Protein AF-A0AAW0FY07-F1 (afdb_monomer)

Organism: NCBI:txid2478898

Mean predicted aligned error: 18.41 Å

Sequence (602 aa):
MASSEFEPTLETLRNPSCFTMSLRGSYKCKLCPETSWLHLSQAVTHEDVRRHVLRVREQDCVYAPSSEPDYHHTDTPEDNHTEHIRSPLPPSSPTHSVLSDNDMNPFQSFAVHGPALSSDPLGLIYDDWAGNLASEKPPPPSNGLDVVGHHPFEPHIGVNHSESGSDWEPDDSATGSFTEDHNIDLDMSDSDSEDEERAESGTSDCDDLAPDDGIAMNDNEAWWPWHSKQHCLLDILGAFPRAAFSESETQITSWCATKLGAGKLPSMSALKRARQTVVKLAGSRPRLTKSTAGNFYAKTDIGTILAHEVANPKVRPHLAFYPEDSGSHLSEARQGERWLSEVEAQFASVMARAPTSDKQDYFVDEPALANIDSSGTPAPVLPVRFFVRSGEIYALVHRLSITEGGDSFIIEAVQSSDLLELPLRALFMSYPRFQKEHHRYCLPSPDNILGVRSRSPSTDTTIITPTSLALPNPWRTKANGRRVHSLPMWLYCDDTSGNSSKKWNKHNSFLFVLAGLAREQVHLAYNIHFVSTSNIAPPLEMAEGIVDDFKRLQQDGLIAWDCEFKEEVVYIPWGFGWLGDNPMQSELCSHIGLHTGSWPEF

pLDDT: mean 72.57, std 27.23, range [21.66, 98.38]

Solvent-accessible surface area (backbone atoms only — not comparable to full-atom values): 37612 Å² total; per-residue (Å²): 131,86,77,78,77,79,75,79,53,60,81,78,38,97,60,38,87,48,43,47,73,46,101,81,58,34,32,29,47,69,83,41,82,88,52,65,80,24,50,65,74,53,45,54,57,44,58,72,34,67,72,48,46,52,51,54,51,55,58,55,63,74,71,58,83,87,80,82,84,86,87,81,88,84,84,87,83,88,86,88,80,91,78,89,83,80,86,76,81,83,82,84,76,87,75,92,72,89,73,69,95,80,78,73,72,92,73,75,81,72,57,44,58,40,72,44,54,95,85,48,60,95,84,52,67,56,31,78,43,78,61,81,87,77,86,75,81,81,83,79,86,81,90,76,89,84,84,88,84,83,85,80,89,83,88,80,89,82,84,88,86,86,89,85,84,82,89,84,84,87,86,82,88,82,89,82,82,91,77,89,87,83,88,82,84,84,81,86,78,89,78,90,76,92,79,92,81,90,84,85,89,80,89,77,92,80,80,90,90,81,89,90,86,90,75,88,71,57,77,47,67,77,33,58,94,30,81,26,64,62,48,43,55,56,44,48,49,50,59,32,96,77,44,76,43,49,72,68,55,49,49,52,50,51,54,51,41,42,76,74,67,54,73,90,70,69,52,72,71,52,40,53,55,52,48,52,54,46,40,73,75,73,43,50,64,72,39,83,42,70,32,95,91,64,38,53,34,40,34,39,42,62,69,58,48,53,37,48,45,42,42,29,82,88,48,34,86,47,52,50,45,48,16,30,60,60,79,93,64,76,78,39,60,33,43,35,59,60,40,63,66,69,43,58,42,76,60,28,21,35,42,51,70,48,94,53,97,80,56,47,58,41,39,42,66,33,44,29,34,24,48,85,57,93,84,66,56,80,36,49,28,31,32,55,40,45,32,31,44,93,89,41,54,31,30,37,22,31,44,44,44,71,43,98,84,57,60,27,32,33,38,45,48,61,47,84,82,48,52,43,78,40,52,51,83,37,51,79,33,31,38,79,54,35,60,73,44,24,72,83,72,77,46,43,55,69,85,36,53,58,20,40,32,26,54,37,93,88,74,76,42,80,43,72,47,76,51,84,73,64,78,74,35,68,62,59,66,73,37,71,84,38,51,49,38,21,43,40,24,36,36,38,43,50,78,42,64,74,48,101,63,84,87,84,45,57,25,41,34,36,33,36,34,59,37,30,34,44,59,85,49,61,76,37,72,87,49,53,41,81,38,35,41,20,70,73,31,53,69,68,52,56,44,51,60,53,51,53,50,37,53,51,31,56,70,73,42,42,78,28,52,28,59,86,80,70,44,61,31,29,32,34,49,45,80,70,44,82,43,48,57,74,70,50,41,32,59,76,66,52,66,82,69,84,73,87,78,92,74,81,90,128

Radius of gyration: 37.05 Å; Cα contacts (8 Å, |Δi|>4): 804; chains: 1; bounding box: 92×92×98 Å

Nearest PDB structures (foldseek):
  7xpk-assembly2_C  TM=5.750E-01  e=2.020E-03  Oryza sativa Japonica Group
  7e9c-assembly1_K  TM=5.744E-01  e=2.484E-02  Saccharomyces cerevisiae S288C

Structure (mmCIF, N/CA/C/O backbone):
data_AF-A0AAW0FY07-F1
#
_entry.id   AF-A0AAW0FY07-F1
#
loop_
_atom_site.group_PDB
_atom_site.id
_atom_site.type_symbol
_atom_site.label_atom_id
_atom_site.label_alt_id
_atom_site.label_comp_id
_atom_site.label_asym_id
_atom_site.label_entity_id
_atom_site.label_seq_id
_atom_site.pdbx_PDB_ins_code
_atom_site.Cartn_x
_atom_site.Cartn_y
_atom_site.Cartn_z
_atom_site.occupancy
_atom_site.B_iso_or_equiv
_atom_site.auth_seq_id
_atom_site.auth_comp_id
_atom_site.auth_asym_id
_atom_site.auth_atom_id
_atom_site.pdbx_PDB_model_num
ATOM 1 N N . MET A 1 1 ? -43.487 -6.865 63.292 1.00 35.44 1 MET A N 1
ATOM 2 C CA . MET A 1 1 ? -44.552 -5.854 63.106 1.00 35.44 1 MET A CA 1
ATOM 3 C C . MET A 1 1 ? -45.021 -5.968 61.668 1.00 35.44 1 MET A C 1
ATOM 5 O O . MET A 1 1 ? -44.179 -6.190 60.812 1.00 35.44 1 MET A O 1
ATOM 9 N N . ALA A 1 2 ? -46.339 -5.985 61.471 1.00 34.22 2 ALA A N 1
ATOM 10 C CA . ALA A 1 2 ? -47.055 -6.548 60.326 1.00 34.22 2 ALA A CA 1
ATOM 11 C C . ALA A 1 2 ? -46.468 -6.200 58.945 1.00 34.22 2 ALA A C 1
ATOM 13 O O . ALA A 1 2 ? -46.428 -5.036 58.558 1.00 34.22 2 ALA A O 1
ATOM 14 N N . SER A 1 3 ? -46.063 -7.229 58.195 1.00 35.44 3 SER A N 1
ATOM 15 C CA . SER A 1 3 ? -45.988 -7.166 56.737 1.00 35.44 3 SER A CA 1
ATOM 16 C C . SER A 1 3 ? -47.406 -6.938 56.227 1.00 35.44 3 SER A C 1
ATOM 18 O O . SER A 1 3 ? -48.269 -7.780 56.475 1.00 35.44 3 SER A O 1
ATOM 20 N N . SER A 1 4 ? -47.672 -5.810 55.566 1.00 39.97 4 SER A N 1
ATOM 21 C CA . SER A 1 4 ? -48.907 -5.667 54.800 1.00 39.97 4 SER A CA 1
ATOM 22 C C . SER A 1 4 ? -48.908 -6.778 53.754 1.00 39.97 4 SER A C 1
ATOM 24 O O . SER A 1 4 ? -48.080 -6.762 52.840 1.00 39.97 4 SER A O 1
ATOM 26 N N . GLU A 1 5 ? -49.759 -7.785 53.931 1.00 45.62 5 GLU A N 1
ATOM 27 C CA . GLU A 1 5 ? -50.010 -8.773 52.891 1.00 45.62 5 GLU A CA 1
ATOM 28 C C . GLU A 1 5 ? -50.476 -7.996 51.660 1.00 45.62 5 GLU A C 1
ATOM 30 O O . GLU A 1 5 ? -51.470 -7.274 51.704 1.00 45.62 5 GLU A O 1
ATOM 35 N N . PHE A 1 6 ? -49.672 -8.042 50.599 1.00 53.31 6 PHE A N 1
ATOM 36 C CA . PHE A 1 6 ? -49.987 -7.409 49.329 1.00 53.31 6 PHE A CA 1
ATOM 37 C C . PHE A 1 6 ? -51.207 -8.150 48.774 1.00 53.31 6 PHE A C 1
ATOM 39 O O . PHE A 1 6 ? -51.068 -9.259 48.257 1.00 53.31 6 PHE A O 1
ATOM 46 N N . GLU A 1 7 ? -52.409 -7.608 48.982 1.00 60.38 7 GLU A N 1
ATOM 47 C CA . GLU A 1 7 ? -53.628 -8.238 48.486 1.00 60.38 7 GLU A CA 1
ATOM 48 C C . GLU A 1 7 ? -53.606 -8.186 46.951 1.00 60.38 7 GLU A C 1
ATOM 50 O O . GLU A 1 7 ? -53.536 -7.099 46.376 1.00 60.38 7 GLU A O 1
ATOM 55 N N . PRO A 1 8 ? -53.616 -9.340 46.261 1.00 60.50 8 PRO A N 1
ATOM 56 C CA . PRO A 1 8 ? -53.578 -9.372 44.808 1.00 60.50 8 PRO A CA 1
ATOM 57 C C . PRO A 1 8 ? -54.859 -8.734 44.257 1.00 60.50 8 PRO A C 1
ATOM 59 O O . PRO A 1 8 ? -55.958 -9.251 44.460 1.00 60.50 8 PRO A O 1
ATOM 62 N N . THR A 1 9 ? -54.721 -7.600 43.566 1.00 73.62 9 THR A N 1
ATOM 63 C CA . THR A 1 9 ? -55.827 -6.895 42.903 1.00 73.62 9 THR A CA 1
ATOM 64 C C . THR A 1 9 ? -55.744 -7.068 41.387 1.00 73.62 9 THR A C 1
ATOM 66 O O . THR A 1 9 ? -54.725 -7.491 40.835 1.00 73.62 9 THR A O 1
ATOM 69 N N . LEU A 1 10 ? -56.829 -6.754 40.672 1.00 71.88 10 LEU A N 1
ATOM 70 C CA . LEU A 1 10 ? -56.810 -6.713 39.202 1.00 71.88 10 LEU A CA 1
ATOM 71 C C . LEU A 1 10 ? -55.833 -5.661 38.662 1.00 71.88 10 LEU A C 1
ATOM 73 O O . LEU A 1 10 ? -55.275 -5.861 37.590 1.00 71.88 10 LEU A O 1
ATOM 77 N N . GLU A 1 11 ? -55.587 -4.592 39.420 1.00 73.69 11 GLU A N 1
ATOM 78 C CA . GLU A 1 11 ? -54.676 -3.497 39.060 1.00 73.69 11 GLU A CA 1
ATOM 79 C C . GLU A 1 11 ? -53.201 -3.921 39.031 1.00 73.69 11 GLU A C 1
ATOM 81 O O . GLU A 1 11 ? -52.361 -3.186 38.529 1.00 73.69 11 GLU A O 1
ATOM 86 N N . THR A 1 12 ? -52.874 -5.117 39.534 1.00 75.69 12 THR A N 1
ATOM 87 C CA . THR A 1 12 ? -51.510 -5.665 39.469 1.00 75.69 12 THR A CA 1
ATOM 88 C C . THR A 1 12 ? -51.157 -6.230 38.078 1.00 75.69 12 THR A C 1
ATOM 90 O O . THR A 1 12 ? -50.001 -6.560 37.830 1.00 75.69 12 THR A O 1
ATOM 93 N N . LEU A 1 13 ? -52.133 -6.359 37.168 1.00 79.06 13 LEU A N 1
ATOM 94 C CA . LEU A 1 13 ? -51.941 -6.816 35.783 1.00 79.06 13 LEU A CA 1
ATOM 95 C C . LEU A 1 13 ? -51.828 -5.628 34.816 1.00 79.06 13 LEU A C 1
ATOM 97 O O . LEU A 1 13 ? -52.443 -4.589 35.042 1.00 79.06 13 LEU A O 1
ATOM 101 N N . ARG A 1 14 ? -51.089 -5.786 33.710 1.00 80.06 14 ARG A N 1
ATOM 102 C CA . ARG A 1 14 ? -50.896 -4.741 32.684 1.00 80.06 14 ARG A CA 1
ATOM 103 C C . ARG A 1 14 ? -52.205 -4.391 31.967 1.00 80.06 14 ARG A C 1
ATOM 105 O O . ARG A 1 14 ? -52.433 -3.233 31.637 1.00 80.06 14 ARG A O 1
ATOM 112 N N . ASN A 1 15 ? -53.081 -5.373 31.766 1.00 82.06 15 ASN A N 1
ATOM 113 C CA . ASN A 1 15 ? -54.397 -5.241 31.146 1.00 82.06 15 ASN A CA 1
ATOM 114 C C . ASN A 1 15 ? -55.499 -5.795 32.072 1.00 82.06 15 ASN A C 1
ATOM 116 O O . ASN A 1 15 ? -56.092 -6.843 31.783 1.00 82.06 15 ASN A O 1
ATOM 120 N N . PRO A 1 16 ? -55.848 -5.093 33.169 1.00 83.81 16 PRO A N 1
ATOM 121 C CA . PRO A 1 16 ? -56.826 -5.566 34.158 1.00 83.81 16 PRO A CA 1
ATOM 122 C C . PRO A 1 16 ? -58.193 -5.913 33.551 1.00 83.81 16 PRO A C 1
ATOM 124 O O . PRO A 1 16 ? -58.869 -6.852 33.980 1.00 83.81 16 PRO A O 1
ATOM 127 N N . SER A 1 17 ? -58.599 -5.178 32.511 1.00 83.88 17 SER A N 1
ATOM 128 C CA . SER A 1 17 ? -59.861 -5.362 31.785 1.00 83.88 17 SER A CA 1
ATOM 129 C C . SER A 1 17 ? -59.981 -6.748 31.141 1.00 83.88 17 SER A C 1
ATOM 131 O O . SER A 1 17 ? -61.088 -7.296 31.066 1.00 83.88 17 SER A O 1
ATOM 133 N N . CYS A 1 18 ? -58.853 -7.353 30.759 1.00 86.56 18 CYS A N 1
ATOM 134 C CA . CYS A 1 18 ? -58.772 -8.650 30.094 1.00 86.56 18 CYS A CA 1
ATOM 135 C C . CYS A 1 18 ? -58.934 -9.836 31.053 1.00 86.56 18 CYS A C 1
ATOM 137 O O . CYS A 1 18 ? -59.016 -10.979 30.596 1.00 86.56 18 CYS A O 1
ATOM 139 N N . PHE A 1 19 ? -59.022 -9.596 32.365 1.00 88.00 19 PHE A N 1
ATOM 140 C CA . PHE A 1 19 ? -59.106 -10.642 33.380 1.00 88.00 19 PHE A CA 1
ATOM 141 C C . PHE A 1 19 ? -60.329 -10.476 34.290 1.00 88.00 19 PHE A C 1
ATOM 143 O O . PHE A 1 19 ? -60.869 -9.389 34.496 1.00 88.00 19 PHE A O 1
ATOM 150 N N . THR A 1 20 ? -60.819 -11.596 34.815 1.00 88.38 20 THR A N 1
ATOM 151 C CA . THR A 1 20 ? -61.745 -11.645 35.953 1.00 88.38 20 THR A CA 1
ATOM 152 C C . THR A 1 20 ? -61.026 -12.222 37.155 1.00 88.38 20 THR A C 1
ATOM 154 O O . THR A 1 20 ? -60.369 -13.254 37.024 1.00 88.38 20 THR A O 1
ATOM 157 N N . MET A 1 21 ? -61.207 -11.615 38.322 1.00 87.12 21 MET A N 1
ATOM 158 C CA . MET A 1 21 ? -60.693 -12.140 39.581 1.00 87.12 21 MET A CA 1
ATOM 159 C C . MET A 1 21 ? -61.816 -12.833 40.357 1.00 87.12 21 MET A C 1
ATOM 161 O O . MET A 1 21 ? -62.941 -12.341 40.425 1.00 87.12 21 MET A O 1
ATOM 165 N N . SER A 1 22 ? -61.522 -14.000 40.916 1.00 84.00 22 SER A N 1
ATOM 166 C CA . SER A 1 22 ? -62.422 -14.709 41.825 1.00 84.00 22 SER A CA 1
ATOM 167 C C . SER A 1 22 ? -62.349 -14.119 43.233 1.00 84.00 22 SER A C 1
ATOM 169 O O . SER A 1 22 ? -61.348 -13.519 43.616 1.00 84.00 22 SER A O 1
ATOM 171 N N . LEU A 1 23 ? -63.359 -14.405 44.058 1.00 74.19 23 LEU A N 1
ATOM 172 C CA . LEU A 1 23 ? -63.372 -14.058 45.489 1.00 74.19 23 LEU A CA 1
ATOM 173 C C . LEU A 1 23 ? -62.220 -14.696 46.296 1.00 74.19 23 LEU A C 1
ATOM 175 O O . LEU A 1 23 ? -62.043 -14.372 47.462 1.00 74.19 23 LEU A O 1
ATOM 179 N N . ARG A 1 24 ? -61.460 -15.626 45.696 1.00 74.25 24 ARG A N 1
ATOM 180 C CA . ARG A 1 24 ? -60.294 -16.296 46.295 1.00 74.25 24 ARG A CA 1
ATOM 181 C C . ARG A 1 24 ? -58.952 -15.797 45.731 1.00 74.25 24 ARG A C 1
ATOM 183 O O . ARG A 1 24 ? -57.938 -16.448 45.950 1.00 74.25 24 ARG A O 1
ATOM 190 N N . GLY A 1 25 ? -58.940 -14.699 44.967 1.00 77.56 25 GLY A N 1
ATOM 191 C CA . GLY A 1 25 ? -57.710 -14.091 44.435 1.00 77.56 25 GLY A CA 1
ATOM 192 C C . GLY A 1 25 ? -57.085 -14.813 43.233 1.00 77.56 25 GLY A C 1
ATOM 193 O O . GLY A 1 25 ? -55.942 -14.549 42.876 1.00 77.56 25 GLY A O 1
ATOM 194 N N . SER A 1 26 ? -57.802 -15.746 42.599 1.00 84.31 26 SER A N 1
ATOM 195 C CA . SER A 1 26 ? -57.385 -16.347 41.320 1.00 84.31 26 SER A CA 1
ATOM 196 C C . SER A 1 26 ? -57.911 -15.541 40.134 1.00 84.31 26 SER A C 1
ATOM 198 O O . SER A 1 26 ? -59.022 -15.016 40.201 1.00 84.31 26 SER A O 1
ATOM 200 N N . TYR A 1 27 ? -57.166 -15.515 39.035 1.00 87.56 27 TYR A N 1
ATOM 201 C CA . TYR A 1 27 ? -57.433 -14.733 37.829 1.00 87.56 27 TYR A CA 1
ATOM 202 C C . TYR A 1 27 ? -57.850 -15.639 36.675 1.00 87.56 27 TYR A C 1
ATOM 204 O O . TYR A 1 27 ? -57.350 -16.748 36.537 1.00 87.56 27 TYR A O 1
ATOM 212 N N . LYS A 1 28 ? -58.740 -15.182 35.803 1.00 89.69 28 LYS A N 1
ATOM 213 C CA . LYS A 1 28 ? -59.087 -15.890 34.568 1.00 89.69 28 LYS A CA 1
ATOM 214 C C . LYS A 1 28 ? -59.104 -14.912 33.410 1.00 89.69 28 LYS A C 1
ATOM 216 O O . LYS A 1 28 ? -59.738 -13.864 33.504 1.00 89.69 28 LYS A O 1
ATOM 221 N N . CYS A 1 29 ? -58.406 -15.252 32.332 1.00 90.12 29 CYS A N 1
ATOM 222 C CA . CYS A 1 29 ? -58.394 -14.428 31.133 1.00 90.12 29 CYS A CA 1
ATOM 223 C C . CYS A 1 29 ? -59.747 -14.526 30.414 1.00 90.12 29 CYS A C 1
ATOM 225 O O . CYS A 1 29 ? -60.248 -15.621 30.163 1.00 90.12 29 CYS A O 1
ATOM 227 N N . LYS A 1 30 ? -60.329 -13.380 30.060 1.00 88.88 30 LYS A N 1
ATOM 228 C CA . LYS A 1 30 ? -61.576 -13.278 29.289 1.00 88.88 30 LYS A CA 1
ATOM 229 C C . LYS A 1 30 ? -61.352 -13.524 27.798 1.00 88.88 30 LYS A C 1
ATOM 231 O O . LYS A 1 30 ? -62.246 -14.010 27.118 1.00 88.88 30 LYS A O 1
ATOM 236 N N . LEU A 1 31 ? -60.155 -13.205 27.304 1.00 87.50 31 LEU A N 1
ATOM 237 C CA . LEU A 1 31 ? -59.784 -13.328 25.891 1.00 87.50 31 LEU A CA 1
ATOM 238 C C . LEU A 1 31 ? -59.257 -14.718 25.545 1.00 87.50 31 LEU A C 1
ATOM 240 O O . LEU A 1 31 ? -59.233 -15.110 24.382 1.00 87.50 31 LEU A O 1
ATOM 244 N N . CYS A 1 32 ? -58.847 -15.493 26.545 1.00 87.12 32 CYS A N 1
ATOM 245 C CA . CYS A 1 32 ? -58.331 -16.842 26.384 1.00 87.12 32 CYS A CA 1
ATOM 246 C C . CYS A 1 32 ? -59.277 -17.859 27.036 1.00 87.12 32 CYS A C 1
ATOM 248 O O . CYS A 1 32 ? -59.111 -18.182 28.204 1.00 87.12 32 CYS A O 1
ATOM 250 N N . PRO A 1 33 ? -60.280 -18.385 26.304 1.00 69.81 33 PRO A N 1
ATOM 251 C CA . PRO A 1 33 ? -61.297 -19.254 26.902 1.00 69.81 33 PRO A CA 1
ATOM 252 C C . PRO A 1 33 ? -60.736 -20.593 27.405 1.00 69.81 33 PRO A C 1
ATOM 254 O O . PRO A 1 33 ? -61.291 -21.167 28.338 1.00 69.81 33 PRO A O 1
ATOM 257 N N . GLU A 1 34 ? -59.612 -21.043 26.840 1.00 75.19 34 GLU A N 1
ATOM 258 C CA . GLU A 1 34 ? -58.912 -22.273 27.237 1.00 75.19 34 GLU A CA 1
ATOM 259 C C . GLU A 1 34 ? -58.076 -22.129 28.521 1.00 75.19 34 GLU A C 1
ATOM 261 O O . GLU A 1 34 ? -57.561 -23.125 29.028 1.00 75.19 34 GLU A O 1
ATOM 266 N N . THR A 1 35 ? -57.891 -20.919 29.067 1.00 76.50 35 THR A N 1
ATOM 267 C CA . THR A 1 35 ? -57.103 -20.760 30.296 1.00 76.50 35 THR A CA 1
ATOM 268 C C . THR A 1 35 ? -57.934 -21.107 31.530 1.00 76.50 35 THR A C 1
ATOM 270 O O . THR A 1 35 ? -58.999 -20.535 31.791 1.00 76.50 35 THR A O 1
ATOM 273 N N . SER A 1 36 ? -57.418 -22.043 32.330 1.00 85.69 36 SER A N 1
ATOM 274 C CA . SER A 1 36 ? -57.901 -22.299 33.686 1.00 85.69 36 SER A CA 1
ATOM 275 C C . SER A 1 36 ? -57.671 -21.079 34.583 1.00 85.69 36 SER A C 1
ATOM 277 O O . SER A 1 36 ? -56.987 -20.130 34.206 1.00 85.69 36 SER A O 1
ATOM 279 N N . TRP A 1 37 ? -58.234 -21.100 35.791 1.00 89.94 37 TRP A N 1
ATOM 280 C CA . TRP A 1 37 ? -57.907 -20.094 36.799 1.00 89.94 37 TRP A CA 1
ATOM 281 C C . TRP A 1 37 ? -56.399 -20.108 37.098 1.00 89.94 37 TRP A C 1
ATOM 283 O O . TRP A 1 37 ? -55.808 -21.172 37.271 1.00 89.94 37 TRP A O 1
ATOM 293 N N . LEU A 1 38 ? -55.802 -18.921 37.122 1.00 86.19 38 LEU A N 1
ATOM 294 C CA . LEU A 1 38 ? -54.377 -18.641 37.250 1.00 86.19 38 LEU A CA 1
ATOM 295 C C . LEU A 1 38 ? -54.102 -17.958 38.591 1.00 86.19 38 LEU A C 1
ATOM 297 O O . LEU A 1 38 ? -54.897 -17.142 39.064 1.00 86.19 38 LEU A O 1
ATOM 301 N N . HIS A 1 39 ? -52.950 -18.242 39.189 1.00 87.88 39 HIS A N 1
ATOM 302 C CA . HIS A 1 39 ? -52.387 -17.377 40.227 1.00 87.88 39 HIS A CA 1
ATOM 303 C C . HIS A 1 39 ? -51.844 -16.080 39.611 1.00 87.88 39 HIS A C 1
ATOM 305 O O . HIS A 1 39 ? -51.581 -16.039 38.413 1.00 87.88 39 HIS A O 1
ATOM 311 N N . LEU A 1 40 ? -51.640 -15.031 40.416 1.00 81.81 40 LEU A N 1
ATOM 312 C CA . LEU A 1 40 ? -51.158 -13.730 39.927 1.00 81.81 40 LEU A CA 1
ATOM 313 C C . LEU A 1 40 ? -49.881 -13.850 39.075 1.00 81.81 40 LEU A C 1
ATOM 315 O O . LEU A 1 40 ? -49.832 -13.312 37.977 1.00 81.81 40 LEU A O 1
ATOM 319 N N . SER A 1 41 ? -48.888 -14.630 39.511 1.00 80.62 41 SER A N 1
ATOM 320 C CA . SER A 1 41 ? -47.652 -14.866 38.744 1.00 80.62 41 SER A CA 1
ATOM 321 C C . SER A 1 41 ? -47.903 -15.516 37.376 1.00 80.62 41 SER A C 1
ATOM 323 O O . SER A 1 41 ? -47.255 -15.185 36.384 1.00 80.62 41 SER A O 1
ATOM 325 N N . GLN A 1 42 ? -48.881 -16.418 37.304 1.00 85.81 42 GLN A N 1
ATOM 326 C CA . GLN A 1 42 ? -49.296 -17.070 36.064 1.00 85.81 42 GLN A CA 1
ATOM 327 C C . GLN A 1 42 ? -50.132 -16.134 35.182 1.00 85.81 42 GLN A C 1
ATOM 329 O O . GLN A 1 42 ? -50.078 -16.231 33.964 1.00 85.81 42 GLN A O 1
ATOM 334 N N . ALA A 1 43 ? -50.906 -15.230 35.783 1.00 83.44 43 ALA A N 1
ATOM 335 C CA . ALA A 1 43 ? -51.671 -14.221 35.064 1.00 83.44 43 ALA A CA 1
ATOM 336 C C . ALA A 1 43 ? -50.752 -13.166 34.435 1.00 83.44 43 ALA A C 1
ATOM 338 O O . ALA A 1 43 ? -50.911 -12.901 33.252 1.00 83.44 43 ALA A O 1
ATOM 339 N N . VAL A 1 44 ? -49.746 -12.672 35.167 1.00 84.50 44 VAL A N 1
ATOM 340 C CA . VAL A 1 44 ? -48.716 -11.748 34.651 1.00 84.50 44 VAL A CA 1
ATOM 341 C C . VAL A 1 44 ? -47.972 -12.377 33.473 1.00 84.50 44 VAL A C 1
ATOM 343 O O . VAL A 1 44 ? -47.913 -11.807 32.393 1.00 84.50 44 VAL A O 1
ATOM 346 N N . THR A 1 45 ? -47.482 -13.608 33.635 1.00 82.62 45 THR A N 1
ATOM 347 C CA . THR A 1 45 ? -46.806 -14.329 32.538 1.00 82.62 45 THR A CA 1
ATOM 348 C C . THR A 1 45 ? -47.737 -14.663 31.370 1.00 82.62 45 THR A C 1
ATOM 350 O O . THR A 1 45 ? -47.284 -14.764 30.232 1.00 82.62 45 THR A O 1
ATOM 353 N N . HIS A 1 46 ? -49.042 -14.820 31.615 1.00 84.25 46 HIS A N 1
ATOM 354 C CA . HIS A 1 46 ? -50.031 -15.020 30.558 1.00 84.25 46 HIS A CA 1
ATOM 355 C C . HIS A 1 46 ? -50.217 -13.777 29.674 1.00 84.25 46 HIS A C 1
ATOM 357 O O . HIS A 1 46 ? -50.525 -13.943 28.494 1.00 84.25 46 HIS A O 1
ATOM 363 N N . GLU A 1 47 ? -50.015 -12.562 30.199 1.00 83.62 47 GLU A N 1
ATOM 364 C CA . GLU A 1 47 ? -50.129 -11.317 29.419 1.00 83.62 47 GLU A CA 1
ATOM 365 C C . GLU A 1 47 ? -49.096 -11.241 28.290 1.00 83.62 47 GLU A C 1
ATOM 367 O O . GLU A 1 47 ? -49.405 -10.747 27.206 1.00 83.62 47 GLU A O 1
ATOM 372 N N . ASP A 1 48 ? -47.916 -11.827 28.502 1.00 82.25 48 ASP A N 1
ATOM 373 C CA . ASP A 1 48 ? -46.829 -11.872 27.519 1.00 82.25 48 ASP A CA 1
ATOM 374 C C . ASP A 1 48 ? -46.978 -13.026 26.504 1.00 82.25 48 ASP A C 1
ATOM 376 O O . ASP A 1 48 ? -46.209 -13.147 25.544 1.00 82.25 48 ASP A O 1
ATOM 380 N N . VAL A 1 49 ? -47.986 -13.898 26.657 1.00 83.94 49 VAL A N 1
ATOM 381 C CA . VAL A 1 49 ? -48.223 -15.004 25.718 1.00 83.94 49 VAL A CA 1
ATOM 382 C C . VAL A 1 49 ? -48.709 -14.443 24.384 1.00 83.94 49 VAL A C 1
ATOM 384 O O . VAL A 1 49 ? -49.779 -13.848 24.295 1.00 83.94 49 VAL A O 1
ATOM 387 N N . ARG A 1 50 ? -47.986 -14.736 23.294 1.00 74.06 50 ARG A N 1
ATOM 388 C CA . ARG A 1 50 ? -48.274 -14.245 21.928 1.00 74.06 50 ARG A CA 1
ATOM 389 C C . ARG A 1 50 ? -49.753 -14.316 21.521 1.00 74.06 50 ARG A C 1
ATOM 391 O O . ARG A 1 50 ? -50.267 -13.393 20.900 1.00 74.06 50 ARG A O 1
ATOM 398 N N . ARG A 1 51 ? -50.451 -15.403 21.865 1.00 81.12 51 ARG A N 1
ATOM 399 C CA . ARG A 1 51 ? -51.885 -15.575 21.565 1.00 81.12 51 ARG A CA 1
ATOM 400 C C . ARG A 1 51 ? -52.772 -14.588 22.333 1.00 81.12 51 ARG A C 1
ATOM 402 O O . ARG A 1 51 ? -53.759 -14.126 21.776 1.00 81.12 51 ARG A O 1
ATOM 409 N N . HIS A 1 52 ? -52.435 -14.291 23.586 1.00 83.31 52 HIS A N 1
ATOM 410 C CA . HIS A 1 52 ? -53.121 -13.284 24.392 1.00 83.31 52 HIS A CA 1
ATOM 411 C C . HIS A 1 52 ? -52.901 -11.889 23.792 1.00 83.31 52 HIS A C 1
ATOM 413 O O . HIS A 1 52 ? -53.872 -11.209 23.479 1.00 83.31 52 HIS A O 1
ATOM 419 N N . VAL A 1 53 ? -51.645 -11.526 23.504 1.00 83.06 53 VAL A N 1
ATOM 420 C CA . VAL A 1 53 ? -51.271 -10.234 22.894 1.00 83.06 53 VAL A CA 1
ATOM 421 C C . VAL A 1 53 ? -52.015 -9.973 21.579 1.00 83.06 53 VAL A C 1
ATOM 423 O O . VAL A 1 53 ? -52.501 -8.868 21.352 1.00 83.06 53 VAL A O 1
ATOM 426 N N . LEU A 1 54 ? -52.143 -10.984 20.713 1.00 80.44 54 LEU A N 1
ATOM 427 C CA . LEU A 1 54 ? -52.880 -10.848 19.450 1.00 80.44 54 LEU A CA 1
ATOM 428 C C . LEU A 1 54 ? -54.373 -10.561 19.663 1.00 80.44 54 LEU A C 1
ATOM 430 O O . LEU A 1 54 ? -54.933 -9.735 18.952 1.00 80.44 54 LEU A O 1
ATOM 434 N N . ARG A 1 55 ? -55.003 -11.183 20.664 1.00 82.00 55 ARG A N 1
ATOM 435 C CA . ARG A 1 55 ? -56.430 -10.970 20.958 1.00 82.00 55 ARG A CA 1
ATOM 436 C C . ARG A 1 55 ? -56.715 -9.619 21.597 1.00 82.00 55 ARG A C 1
ATOM 438 O O . ARG A 1 55 ? -57.760 -9.043 21.322 1.00 82.00 55 ARG A O 1
ATOM 445 N N . VAL A 1 56 ? -55.791 -9.112 22.413 1.00 82.06 56 VAL A N 1
ATOM 446 C CA . VAL A 1 56 ? -55.863 -7.736 22.930 1.00 82.06 56 VAL A CA 1
ATOM 447 C C . VAL A 1 56 ? -55.844 -6.750 21.756 1.00 82.06 56 VAL A C 1
ATOM 449 O O . VAL A 1 56 ? -56.741 -5.924 21.638 1.00 82.06 56 VAL A O 1
ATOM 452 N N . ARG A 1 57 ? -54.912 -6.926 20.807 1.00 80.44 57 ARG A N 1
ATOM 453 C CA . ARG A 1 57 ? -54.823 -6.084 19.599 1.00 80.44 57 ARG A CA 1
ATOM 454 C C . ARG A 1 57 ? -56.071 -6.153 18.714 1.00 80.44 57 ARG A C 1
ATOM 456 O O . ARG A 1 57 ? -56.519 -5.123 18.228 1.00 80.44 57 ARG A O 1
ATOM 463 N N . GLU A 1 58 ? -56.646 -7.340 18.509 1.00 78.38 58 GLU A N 1
ATOM 464 C CA . GLU A 1 58 ? -57.909 -7.494 17.767 1.00 78.38 58 GLU A CA 1
ATOM 465 C C . GLU A 1 58 ? -59.062 -6.730 18.433 1.00 78.38 58 GLU A C 1
ATOM 467 O O . GLU A 1 58 ? -59.874 -6.119 17.742 1.00 78.38 58 GLU A O 1
ATOM 472 N N . GLN A 1 59 ? -59.122 -6.727 19.766 1.00 71.44 59 GLN A N 1
ATOM 473 C CA . GLN A 1 59 ? -60.142 -6.002 20.518 1.00 71.44 59 GLN A CA 1
ATOM 474 C C . GLN A 1 59 ? -59.961 -4.478 20.422 1.00 71.44 59 GLN A C 1
ATOM 476 O O . GLN A 1 59 ? -60.953 -3.761 20.287 1.00 71.44 59 GLN A O 1
ATOM 481 N N . ASP A 1 60 ? -58.716 -3.997 20.414 1.00 69.12 60 ASP A N 1
ATOM 482 C CA . ASP A 1 60 ? -58.390 -2.575 20.253 1.00 69.12 60 ASP A CA 1
ATOM 483 C C . ASP A 1 60 ? -58.678 -2.070 18.825 1.00 69.12 60 ASP A C 1
ATOM 485 O O . ASP A 1 60 ? -59.166 -0.953 18.644 1.00 69.12 60 ASP A O 1
ATOM 489 N N . CYS A 1 61 ? -58.470 -2.904 17.796 1.00 58.28 61 CYS A N 1
ATOM 490 C CA . CYS A 1 61 ? -58.778 -2.564 16.401 1.00 58.28 61 CYS A CA 1
ATOM 491 C C . CYS A 1 61 ? -60.283 -2.406 16.114 1.00 58.28 61 CYS A C 1
ATOM 493 O O . CYS A 1 61 ? -60.648 -1.671 15.201 1.00 58.28 61 CYS A O 1
ATOM 495 N N . VAL A 1 62 ? -61.166 -3.055 16.881 1.00 53.69 62 VAL A N 1
ATOM 496 C CA . VAL A 1 62 ? -62.632 -2.948 16.709 1.00 53.69 62 VAL A CA 1
ATOM 497 C C . VAL A 1 62 ? -63.185 -1.606 17.224 1.00 53.69 62 VAL A C 1
ATOM 499 O O . VAL A 1 62 ? -64.291 -1.218 16.852 1.00 53.69 62 VAL A O 1
ATOM 502 N N . TYR A 1 63 ? -62.419 -0.865 18.035 1.00 42.53 63 TYR A N 1
ATOM 503 C CA . TYR A 1 63 ? -62.841 0.402 18.651 1.00 42.53 63 TYR A CA 1
ATOM 504 C C . TYR A 1 63 ? -62.184 1.664 18.060 1.00 42.53 63 TYR A C 1
ATOM 506 O O . TYR A 1 63 ? -62.461 2.767 18.537 1.00 42.53 63 TYR A O 1
ATOM 514 N N . ALA A 1 64 ? -61.372 1.548 17.006 1.00 35.16 64 ALA A N 1
ATOM 515 C CA . ALA A 1 64 ? -60.849 2.711 16.289 1.00 35.16 64 ALA A CA 1
ATOM 516 C C . ALA A 1 64 ? -61.904 3.258 15.296 1.00 35.16 64 ALA A C 1
ATOM 518 O O . ALA A 1 64 ? -62.365 2.504 14.437 1.00 35.16 64 ALA A O 1
ATOM 519 N N . PRO A 1 65 ? -62.317 4.541 15.367 1.00 32.31 65 PRO A N 1
ATOM 520 C CA . PRO A 1 65 ? -63.196 5.121 14.356 1.00 32.31 65 PRO A CA 1
ATOM 521 C C . PRO A 1 65 ? -62.474 5.167 13.003 1.00 32.31 65 PRO A C 1
ATOM 523 O O . PRO A 1 65 ? -61.361 5.678 12.894 1.00 32.31 65 PRO A O 1
ATOM 526 N N . SER A 1 66 ? -63.117 4.617 11.973 1.00 32.12 66 SER A N 1
ATOM 527 C CA . SER A 1 66 ? -62.607 4.565 10.603 1.00 32.12 66 SER A CA 1
ATOM 528 C C . SER A 1 66 ? -62.468 5.969 10.008 1.00 32.12 66 SER A C 1
ATOM 530 O O . SER A 1 66 ? -63.471 6.631 9.739 1.00 32.12 66 SER A O 1
ATOM 532 N N . SER A 1 67 ? -61.237 6.400 9.752 1.00 30.56 67 SER A N 1
ATOM 533 C CA . SER A 1 67 ? -60.928 7.514 8.857 1.00 30.56 67 SER A CA 1
ATOM 534 C C . SER A 1 67 ? -60.148 6.977 7.656 1.00 30.56 67 SER A C 1
ATOM 536 O O . SER A 1 67 ? -58.922 6.887 7.702 1.00 30.56 67 SER A O 1
ATOM 538 N N . GLU A 1 68 ? -60.857 6.591 6.597 1.00 28.62 68 GLU A N 1
ATOM 539 C CA . GLU A 1 68 ? -60.268 6.481 5.257 1.00 28.62 68 GLU A CA 1
ATOM 540 C C . GLU A 1 68 ? -60.315 7.862 4.582 1.00 28.62 68 GLU A C 1
ATOM 542 O O . GLU A 1 68 ? -61.342 8.539 4.686 1.00 28.62 68 GLU A O 1
ATOM 547 N N . PRO A 1 69 ? -59.258 8.302 3.877 1.00 31.75 69 PRO A N 1
ATOM 548 C CA . PRO A 1 69 ? -59.368 9.366 2.892 1.00 31.75 69 PRO A CA 1
ATOM 549 C C . PRO A 1 69 ? -59.523 8.798 1.473 1.00 31.75 69 PRO A C 1
ATOM 551 O O . PRO A 1 69 ? -58.709 7.997 1.009 1.00 31.75 69 PRO A O 1
ATOM 554 N N . ASP A 1 70 ? -60.567 9.281 0.799 1.00 26.09 70 ASP A N 1
ATOM 555 C CA . ASP A 1 70 ? -60.897 9.092 -0.614 1.00 26.09 70 ASP A CA 1
ATOM 556 C C . ASP A 1 70 ? -59.731 9.438 -1.560 1.00 26.09 70 ASP A C 1
ATOM 558 O O . ASP A 1 70 ? -59.188 10.545 -1.534 1.00 26.09 70 ASP A O 1
ATOM 562 N N . TYR A 1 71 ? -59.409 8.520 -2.475 1.00 26.91 71 TYR A N 1
ATOM 563 C CA . TYR A 1 71 ? -58.604 8.803 -3.665 1.00 26.91 71 TYR A CA 1
ATOM 564 C C . TYR A 1 71 ? -59.520 9.244 -4.814 1.00 26.91 71 TYR A C 1
ATOM 566 O O . TYR A 1 71 ? -60.201 8.420 -5.424 1.00 26.91 71 TYR A O 1
ATOM 574 N N . HIS A 1 72 ? -59.481 10.529 -5.169 1.00 27.30 72 HIS A N 1
ATOM 575 C CA . HIS A 1 72 ? -59.997 11.014 -6.449 1.00 27.30 72 HIS A CA 1
ATOM 576 C C . HIS A 1 72 ? -58.842 11.396 -7.384 1.00 27.30 72 HIS A C 1
ATOM 578 O O . HIS A 1 72 ? -58.147 12.386 -7.177 1.00 27.30 72 HIS A O 1
ATOM 584 N N . HIS A 1 73 ? -58.675 10.591 -8.436 1.00 28.69 73 HIS A N 1
ATOM 585 C CA . HIS A 1 73 ? -57.950 10.938 -9.655 1.00 28.69 73 HIS A CA 1
ATOM 586 C C . HIS A 1 73 ? -58.801 11.873 -10.524 1.00 28.69 73 HIS A C 1
ATOM 588 O O . HIS A 1 73 ? -59.958 11.560 -10.808 1.00 28.69 73 HIS A O 1
ATOM 594 N N . THR A 1 74 ? -58.202 12.951 -11.033 1.00 24.64 74 THR A N 1
ATOM 595 C CA . THR A 1 74 ? -58.675 13.643 -12.241 1.00 24.64 74 THR A CA 1
ATOM 596 C C . THR A 1 74 ? -57.492 14.035 -13.118 1.00 24.64 74 THR A C 1
ATOM 598 O O . THR A 1 74 ? -56.561 14.692 -12.658 1.00 24.64 74 THR A O 1
ATOM 601 N N . ASP A 1 75 ? -57.575 13.605 -14.374 1.00 23.42 75 ASP A N 1
ATOM 602 C CA . ASP A 1 75 ? -56.620 13.764 -15.469 1.00 23.42 75 ASP A CA 1
ATOM 603 C C . ASP A 1 75 ? -56.863 15.044 -16.304 1.00 23.42 75 ASP A C 1
ATOM 605 O O . ASP A 1 75 ? -58.011 15.359 -16.621 1.00 23.42 75 ASP A O 1
ATOM 609 N N . THR A 1 76 ? -55.756 15.633 -16.799 1.00 22.69 76 THR A N 1
ATOM 610 C CA . THR A 1 76 ? -55.543 16.392 -18.077 1.00 22.69 76 THR A CA 1
ATOM 611 C C . THR A 1 76 ? -56.112 17.823 -18.269 1.00 22.69 76 THR A C 1
ATOM 613 O O . THR A 1 76 ? -57.070 18.170 -17.582 1.00 22.69 76 THR A O 1
ATOM 616 N N . PRO A 1 77 ? -55.628 18.656 -19.247 1.00 30.11 77 PRO A N 1
ATOM 617 C CA . PRO A 1 77 ? -54.489 18.522 -20.192 1.00 30.11 77 PRO A CA 1
ATOM 618 C C . PRO A 1 77 ? -53.551 19.762 -20.361 1.00 30.11 77 PRO A C 1
ATOM 620 O O . PRO A 1 77 ? -53.818 20.864 -19.897 1.00 30.11 77 PRO A O 1
ATOM 623 N N . GLU A 1 78 ? -52.459 19.486 -21.085 1.00 27.09 78 GLU A N 1
ATOM 624 C CA . GLU A 1 78 ? -51.488 20.291 -21.862 1.00 27.09 78 GLU A CA 1
ATOM 625 C C . GLU A 1 78 ? -51.752 21.782 -22.172 1.00 27.09 78 GLU A C 1
ATOM 627 O O . GLU A 1 78 ? -52.830 22.151 -22.631 1.00 27.09 78 GLU A O 1
ATOM 632 N N . ASP A 1 79 ? -50.675 22.587 -22.136 1.00 24.48 79 ASP A N 1
ATOM 633 C CA . ASP A 1 79 ? -50.431 23.577 -23.195 1.00 24.48 79 ASP A CA 1
ATOM 634 C C . ASP A 1 79 ? -48.929 23.772 -23.489 1.00 24.48 79 ASP A C 1
ATOM 636 O O . ASP A 1 79 ? -48.070 23.714 -22.605 1.00 24.48 79 ASP A O 1
ATOM 640 N N . ASN A 1 80 ? -48.632 23.942 -24.774 1.00 24.66 80 ASN A N 1
ATOM 641 C CA . ASN A 1 80 ? -47.341 23.743 -25.431 1.00 24.66 80 ASN A CA 1
ATOM 642 C C . ASN A 1 80 ? -46.714 25.100 -25.795 1.00 24.66 80 ASN A C 1
ATOM 644 O O . ASN A 1 80 ? -47.279 25.816 -26.615 1.00 24.66 80 ASN A O 1
ATOM 648 N N . HIS A 1 81 ? -45.516 25.424 -25.298 1.00 25.95 81 HIS A N 1
ATOM 649 C CA . HIS A 1 81 ? -44.641 26.412 -25.944 1.00 25.95 81 HIS A CA 1
ATOM 650 C C . HIS A 1 81 ? -43.161 26.047 -25.755 1.00 25.95 81 HIS A C 1
ATOM 652 O O . HIS A 1 81 ? -42.600 26.112 -24.665 1.00 25.95 81 HIS A O 1
ATOM 658 N N . THR A 1 82 ? -42.532 25.661 -26.863 1.00 29.44 82 THR A N 1
ATOM 659 C CA . THR A 1 82 ? -41.084 25.529 -27.061 1.00 29.44 82 THR A CA 1
ATOM 660 C C . THR A 1 82 ? -40.374 26.876 -26.940 1.00 29.44 82 THR A C 1
ATOM 662 O O . THR A 1 82 ? -40.714 27.775 -27.699 1.00 29.44 82 THR A O 1
ATOM 665 N N . GLU A 1 83 ? -39.328 26.964 -26.107 1.00 24.62 83 GLU A N 1
ATOM 666 C CA . GLU A 1 83 ? -38.065 27.655 -26.425 1.00 24.62 83 GLU A CA 1
ATOM 667 C C . GLU A 1 83 ? -36.933 27.294 -25.426 1.00 24.62 83 GLU A C 1
ATOM 669 O O . GLU A 1 83 ? -37.126 27.224 -24.218 1.00 24.62 83 GLU A O 1
ATOM 674 N N . HIS A 1 84 ? -35.756 27.000 -25.990 1.00 31.05 84 HIS A N 1
ATOM 675 C CA . HIS A 1 84 ? -34.408 26.813 -25.423 1.00 31.05 84 HIS A CA 1
ATOM 676 C C . HIS A 1 84 ? -34.178 26.921 -23.893 1.00 31.05 84 HIS A C 1
ATOM 678 O O . HIS A 1 84 ? -34.137 28.015 -23.338 1.00 31.05 84 HIS A O 1
ATOM 684 N N . ILE A 1 85 ? -33.803 25.804 -23.242 1.00 24.11 85 ILE A N 1
ATOM 685 C CA . ILE A 1 85 ? -33.282 25.791 -21.859 1.00 24.11 85 ILE A CA 1
ATOM 686 C C . ILE A 1 85 ? -31.769 25.521 -21.855 1.00 24.11 85 ILE A C 1
ATOM 688 O O . ILE A 1 85 ? -31.308 24.401 -22.072 1.00 24.11 85 ILE A O 1
ATOM 692 N N . ARG A 1 86 ? -30.995 26.575 -21.566 1.00 25.77 86 ARG A N 1
ATOM 693 C CA . ARG A 1 86 ? -29.729 26.477 -20.825 1.00 25.77 86 ARG A CA 1
ATOM 694 C C . ARG A 1 86 ? -30.097 26.295 -19.351 1.00 25.77 86 ARG A C 1
ATOM 696 O O . ARG A 1 86 ? -30.827 27.129 -18.825 1.00 25.77 86 ARG A O 1
ATOM 703 N N . SER A 1 87 ? -29.608 25.245 -18.698 1.00 25.03 87 SER A N 1
ATOM 704 C CA . SER A 1 87 ? -29.858 25.012 -17.270 1.00 25.03 87 SER A CA 1
ATOM 705 C C . SER A 1 87 ? -29.208 26.100 -16.400 1.00 25.03 87 SER A C 1
ATOM 707 O O . SER A 1 87 ? -27.990 26.274 -16.480 1.00 25.03 87 SER A O 1
ATOM 709 N N . PRO A 1 88 ? -29.969 26.807 -15.544 1.00 28.47 88 PRO A N 1
ATOM 710 C CA . PRO A 1 88 ? -29.432 27.557 -14.421 1.00 28.47 88 PRO A CA 1
ATOM 711 C C . PRO A 1 88 ? -29.269 26.637 -13.199 1.00 28.47 88 PRO A C 1
ATOM 713 O O . PRO A 1 88 ? -30.094 25.766 -12.933 1.00 28.47 88 PRO A O 1
ATOM 716 N N . LEU A 1 89 ? -28.175 26.852 -12.473 1.00 28.78 89 LEU A N 1
ATOM 717 C CA . LEU A 1 89 ? -27.838 26.249 -11.181 1.00 28.78 89 LEU A CA 1
ATOM 718 C C . LEU A 1 89 ? -29.004 26.359 -10.171 1.00 28.78 89 LEU A C 1
ATOM 720 O O . LEU A 1 89 ? -29.651 27.409 -10.130 1.00 28.78 89 LEU A O 1
ATOM 724 N N . PRO A 1 90 ? -29.249 25.354 -9.307 1.00 27.27 90 PRO A N 1
ATOM 725 C CA . PRO A 1 90 ? -30.117 25.541 -8.151 1.00 27.27 90 PRO A CA 1
ATOM 726 C C . PRO A 1 90 ? -29.423 26.414 -7.081 1.00 27.27 90 PRO A C 1
ATOM 728 O O . PRO A 1 90 ? -28.207 26.314 -6.896 1.00 27.27 90 PRO A O 1
ATOM 731 N N . PRO A 1 91 ? -30.177 27.283 -6.385 1.00 28.31 91 PRO A N 1
ATOM 732 C CA . PRO A 1 91 ? -29.645 28.241 -5.425 1.00 28.31 91 PRO A CA 1
ATOM 733 C C . PRO A 1 91 ? -29.125 27.575 -4.149 1.00 28.31 91 PRO A C 1
ATOM 735 O O . PRO A 1 91 ? -29.729 26.664 -3.585 1.00 28.31 91 PRO A O 1
ATOM 738 N N . SER A 1 92 ? -27.997 28.105 -3.694 1.00 29.55 92 SER A N 1
ATOM 739 C CA . SER A 1 92 ? -27.358 27.858 -2.411 1.00 29.55 92 SER A CA 1
ATOM 740 C C . SER A 1 92 ? -28.262 28.282 -1.246 1.00 29.55 92 SER A C 1
ATOM 742 O O . SER A 1 92 ? -28.840 29.369 -1.278 1.00 29.55 92 SER A O 1
ATOM 744 N N . SER A 1 93 ? -28.263 27.462 -0.192 1.00 28.73 93 SER A N 1
ATOM 745 C CA . SER A 1 93 ? -28.799 27.729 1.156 1.00 28.73 93 SER A CA 1
ATOM 746 C C . SER A 1 93 ? -30.324 27.604 1.334 1.00 28.73 93 SER A C 1
ATOM 748 O O . SER A 1 93 ? -31.091 28.236 0.610 1.00 28.73 93 SER A O 1
ATOM 750 N N . PRO A 1 94 ? -30.806 26.879 2.367 1.00 26.41 94 PRO A N 1
ATOM 751 C CA . PRO A 1 94 ? -32.170 27.056 2.838 1.00 26.41 94 PRO A CA 1
ATOM 752 C C . PRO A 1 94 ? -32.308 28.455 3.446 1.00 26.41 94 PRO A C 1
ATOM 754 O O . PRO A 1 94 ? -31.560 28.851 4.341 1.00 26.41 94 PRO A O 1
ATOM 757 N N . THR A 1 95 ? -33.285 29.204 2.951 1.00 24.28 95 THR A N 1
ATOM 758 C CA . THR A 1 95 ? -33.791 30.437 3.553 1.00 24.28 95 THR A CA 1
ATOM 759 C C . THR A 1 95 ? -34.218 30.202 5.000 1.00 24.28 95 THR A C 1
ATOM 761 O O . THR A 1 95 ? -34.902 29.223 5.292 1.00 24.28 95 THR A O 1
ATOM 764 N N . HIS A 1 96 ? -33.855 31.133 5.886 1.00 29.09 96 HIS A N 1
ATOM 765 C CA . HIS A 1 96 ? -34.328 31.226 7.266 1.00 29.09 96 HIS A CA 1
ATOM 766 C C . HIS A 1 96 ? -35.854 31.035 7.367 1.00 29.09 96 HIS A C 1
ATOM 768 O O . HIS A 1 96 ? -36.619 31.967 7.124 1.00 29.09 96 HIS A O 1
ATOM 774 N N . SER A 1 97 ? -36.297 29.856 7.801 1.00 23.91 97 SER A N 1
ATOM 775 C CA . SER A 1 97 ? -37.572 29.699 8.494 1.00 23.91 97 SER A CA 1
ATOM 776 C C . SER A 1 97 ? -37.269 29.616 9.984 1.00 23.91 97 SER A C 1
ATOM 778 O O . SER A 1 97 ? -36.646 28.662 10.448 1.00 23.91 97 SER A O 1
ATOM 780 N N . VAL A 1 98 ? -37.679 30.642 10.723 1.00 27.64 98 VAL A N 1
ATOM 781 C CA . VAL A 1 98 ? -37.709 30.635 12.185 1.00 27.64 98 VAL A CA 1
ATOM 782 C C . VAL A 1 98 ? -38.686 29.537 12.610 1.00 27.64 98 VAL A C 1
ATOM 784 O O . VAL A 1 98 ? -39.896 29.746 12.604 1.00 27.64 98 VAL A O 1
ATOM 787 N N . LEU A 1 99 ? -38.169 28.353 12.926 1.00 24.30 99 LEU A N 1
ATOM 788 C CA . LEU A 1 99 ? -38.881 27.393 13.759 1.00 24.30 99 LEU A CA 1
ATOM 789 C C . LEU A 1 99 ? -38.651 27.836 15.203 1.00 24.30 99 LEU A C 1
ATOM 791 O O . LEU A 1 99 ? -37.511 27.995 15.635 1.00 24.30 99 LEU A O 1
ATOM 795 N N . SER A 1 100 ? -39.737 28.117 15.915 1.00 25.12 100 SER A N 1
ATOM 796 C CA . SER A 1 100 ? -39.716 28.426 17.341 1.00 25.12 100 SER A CA 1
ATOM 797 C C . SER A 1 100 ? -39.038 27.307 18.134 1.00 25.12 100 SER A C 1
ATOM 799 O O . SER A 1 100 ? -39.274 26.135 17.845 1.00 25.12 100 SER A O 1
ATOM 801 N N . ASP A 1 101 ? -38.286 27.678 19.172 1.00 30.27 101 ASP A N 1
ATOM 802 C CA . ASP A 1 101 ? -37.517 26.826 20.103 1.00 30.27 101 ASP A CA 1
ATOM 803 C C . ASP A 1 101 ? -38.313 25.734 20.869 1.00 30.27 101 ASP A C 1
ATOM 805 O O . ASP A 1 101 ? -37.809 25.166 21.834 1.00 30.27 101 ASP A O 1
ATOM 809 N N . ASN A 1 102 ? -39.538 25.390 20.459 1.00 29.98 102 ASN A N 1
ATOM 810 C CA . ASN A 1 102 ? -40.395 24.415 21.142 1.00 29.98 102 ASN A CA 1
ATOM 811 C C . ASN A 1 102 ? -40.532 23.042 20.455 1.00 29.98 102 ASN A C 1
ATOM 813 O O . ASN A 1 102 ? -41.153 22.166 21.049 1.00 29.98 102 ASN A O 1
ATOM 817 N N . ASP A 1 103 ? -39.921 22.805 19.287 1.00 29.05 103 ASP A N 1
ATOM 818 C CA . ASP A 1 103 ? -40.009 21.507 18.578 1.00 29.05 103 ASP A CA 1
ATOM 819 C C . ASP A 1 103 ? -38.713 20.671 18.614 1.00 29.05 103 ASP A C 1
ATOM 821 O O . ASP A 1 103 ? -38.500 19.774 17.797 1.00 29.05 103 ASP A O 1
ATOM 825 N N . MET A 1 104 ? -37.830 20.913 19.586 1.00 29.44 104 MET A N 1
ATOM 826 C CA . MET A 1 104 ? -36.712 20.006 19.867 1.00 29.44 104 MET A CA 1
ATOM 827 C C . MET A 1 104 ? -37.163 18.939 20.863 1.00 29.44 104 MET A C 1
ATOM 829 O O . MET A 1 104 ? -37.187 19.169 22.069 1.00 29.44 104 MET A O 1
ATOM 833 N N . ASN A 1 105 ? -37.516 17.754 20.364 1.00 29.41 105 ASN A N 1
ATOM 834 C CA . ASN A 1 105 ? -37.688 16.574 21.206 1.00 29.41 105 ASN A CA 1
ATOM 835 C C . ASN A 1 105 ? -36.295 16.137 21.720 1.00 29.41 105 ASN A C 1
ATOM 837 O O . ASN A 1 105 ? -35.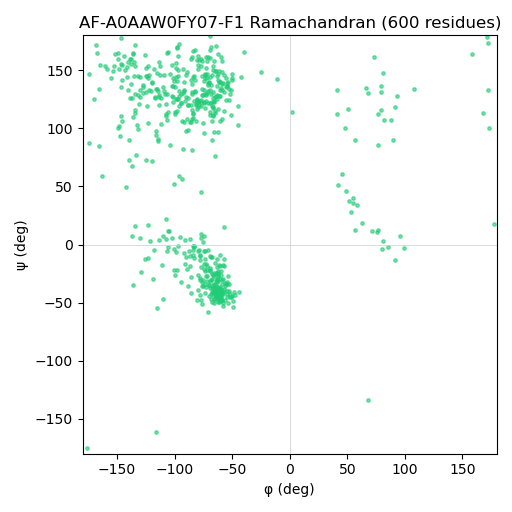471 15.724 20.905 1.00 29.41 105 ASN A O 1
ATOM 841 N N . PRO A 1 106 ? -35.983 16.206 23.031 1.00 32.94 106 PRO A N 1
ATOM 842 C CA . PRO A 1 106 ? -34.634 15.939 23.541 1.00 32.94 106 PRO A CA 1
ATOM 843 C C . PRO A 1 106 ? -34.272 14.444 23.606 1.00 32.94 106 PRO A C 1
ATOM 845 O O . PRO A 1 106 ? -33.233 14.086 24.150 1.00 32.94 106 PRO A O 1
ATOM 848 N N . PHE A 1 107 ? -35.100 13.563 23.044 1.00 32.41 107 PHE A N 1
ATOM 849 C CA . PHE A 1 107 ? -34.869 12.122 23.006 1.00 32.41 107 PHE A CA 1
ATOM 850 C C . PHE A 1 107 ? -34.793 11.639 21.560 1.00 32.41 107 PHE A C 1
ATOM 852 O O . PHE A 1 107 ? -35.699 10.981 21.051 1.00 32.41 107 PHE A O 1
ATOM 859 N N . GLN A 1 108 ? -33.693 11.975 20.889 1.00 33.53 108 GLN A N 1
ATOM 860 C CA . GLN A 1 108 ? -33.243 11.179 19.755 1.00 33.53 108 GLN A CA 1
ATOM 861 C C . GLN A 1 108 ? -32.767 9.845 20.341 1.00 33.53 108 GLN A C 1
ATOM 863 O O . GLN A 1 108 ? -31.816 9.805 21.119 1.00 33.53 108 GLN A O 1
ATOM 868 N N . SER A 1 109 ? -33.504 8.775 20.061 1.00 35.31 109 SER A N 1
ATOM 869 C CA . SER A 1 109 ? -33.203 7.412 20.494 1.00 35.31 109 SER A CA 1
ATOM 870 C C . SER A 1 109 ? -31.758 7.055 20.139 1.00 35.31 109 SER A C 1
ATOM 872 O O . SER A 1 109 ? -31.418 6.944 18.962 1.00 35.31 109 SER A O 1
ATOM 874 N N . PHE A 1 110 ? -30.907 6.905 21.156 1.00 37.06 110 PHE A N 1
ATOM 875 C CA . PHE A 1 110 ? -29.554 6.389 20.987 1.00 37.06 110 PHE A CA 1
ATOM 876 C C . PHE A 1 110 ? -29.664 4.923 20.565 1.00 37.06 110 PHE A C 1
ATOM 878 O O . PHE A 1 110 ? -30.097 4.083 21.352 1.00 37.06 110 PHE A O 1
ATOM 885 N N . ALA A 1 111 ? -29.314 4.619 19.316 1.00 42.88 111 ALA A N 1
ATOM 886 C CA . ALA A 1 111 ? -29.114 3.239 18.903 1.00 42.88 111 ALA A CA 1
ATOM 887 C C . ALA A 1 111 ? -27.888 2.705 19.654 1.00 42.88 111 ALA A C 1
ATOM 889 O O . ALA A 1 111 ? -26.783 3.235 19.522 1.00 42.88 111 ALA A O 1
ATOM 890 N N . VAL A 1 112 ? -28.089 1.688 20.489 1.00 41.34 112 VAL A N 1
ATOM 891 C CA . VAL A 1 112 ? -26.984 0.986 21.140 1.00 41.34 112 VAL A CA 1
ATOM 892 C C . VAL A 1 112 ? -26.505 -0.056 20.145 1.00 41.34 112 VAL A C 1
ATOM 894 O O . VAL A 1 112 ? -27.240 -0.978 19.816 1.00 41.34 112 VAL A O 1
ATOM 897 N N . HIS A 1 113 ? -25.288 0.093 19.633 1.00 50.50 113 HIS A N 1
ATOM 898 C CA . HIS A 1 113 ? -24.745 -0.899 18.712 1.00 50.50 113 HIS A CA 1
ATOM 899 C C . HIS A 1 113 ? -24.272 -2.127 19.498 1.00 50.50 113 HIS A C 1
ATOM 901 O O . HIS A 1 113 ? -23.413 -2.006 20.375 1.00 50.50 113 HIS A O 1
ATOM 907 N N . GLY A 1 114 ? -24.857 -3.289 19.209 1.00 52.09 114 GLY A N 1
ATOM 908 C CA . GLY A 1 114 ? -24.485 -4.582 19.783 1.00 52.09 114 GLY A CA 1
ATOM 909 C C . GLY A 1 114 ? -23.534 -5.358 18.866 1.00 52.09 114 GLY A C 1
ATOM 910 O O . GLY A 1 114 ? -23.285 -4.932 17.742 1.00 52.09 114 GLY A O 1
ATOM 911 N N . PRO A 1 115 ? -22.970 -6.493 19.308 1.00 50.28 115 PRO A N 1
ATOM 912 C CA . PRO A 1 115 ? -22.272 -7.405 18.404 1.00 50.28 115 PRO A CA 1
ATOM 913 C C . PRO A 1 115 ? -23.267 -8.002 17.398 1.00 50.28 115 PRO A C 1
ATOM 915 O O . PRO A 1 115 ? -24.435 -8.188 17.740 1.00 50.28 115 PRO A O 1
ATOM 918 N N . ALA A 1 116 ? -22.807 -8.322 16.188 1.00 55.28 116 ALA A N 1
ATOM 919 C CA . ALA A 1 116 ? -23.658 -8.926 15.167 1.00 55.28 116 ALA A CA 1
ATOM 920 C C . ALA A 1 116 ? -24.335 -10.215 15.652 1.00 55.28 116 ALA A C 1
ATOM 922 O O . ALA A 1 116 ? -23.714 -11.092 16.266 1.00 55.28 116 ALA A O 1
ATOM 923 N N . LEU A 1 117 ? -25.619 -10.327 15.344 1.00 61.38 117 LEU A N 1
ATOM 924 C CA . LEU A 1 117 ? -26.447 -11.492 15.583 1.00 61.38 117 LEU A CA 1
ATOM 925 C C . LEU A 1 117 ? -26.310 -12.489 14.429 1.00 61.38 117 LEU A C 1
ATOM 927 O O . LEU A 1 117 ? -25.945 -12.159 13.305 1.00 61.38 117 LEU A O 1
ATOM 931 N N . SER A 1 118 ? -26.665 -13.746 14.687 1.00 55.19 118 SER A N 1
ATOM 932 C CA . SER A 1 118 ? -26.652 -14.797 13.660 1.00 55.19 118 SER A CA 1
ATOM 933 C C . SER A 1 118 ? -27.659 -14.569 12.524 1.00 55.19 118 SER A C 1
ATOM 935 O O . SER A 1 118 ? -27.560 -15.219 11.486 1.00 55.19 118 SER A O 1
ATOM 937 N N . SER A 1 119 ? -28.633 -13.679 12.727 1.00 61.41 119 SER A N 1
ATOM 938 C CA . SER A 1 119 ? -29.599 -13.234 11.721 1.00 61.41 119 SER A CA 1
ATOM 939 C C . SER A 1 119 ? -29.080 -12.119 10.817 1.00 61.41 119 SER A C 1
ATOM 941 O O . SER A 1 119 ? -29.739 -11.804 9.824 1.00 61.41 119 SER A O 1
ATOM 943 N N . ASP A 1 120 ? -27.946 -11.513 11.159 1.00 63.03 120 ASP A N 1
ATOM 944 C CA . ASP A 1 120 ? -27.450 -10.338 10.461 1.00 63.03 120 ASP A CA 1
ATOM 945 C C . ASP A 1 120 ? -26.746 -10.728 9.157 1.00 63.03 120 ASP A C 1
ATOM 947 O O . ASP A 1 120 ? -26.235 -11.848 9.019 1.00 63.03 120 ASP A O 1
ATOM 951 N N . PRO A 1 121 ? -26.700 -9.820 8.164 1.00 66.19 121 PRO A N 1
ATOM 952 C CA . PRO A 1 121 ? -25.918 -10.046 6.958 1.00 66.19 121 PRO A CA 1
ATOM 953 C C . PRO A 1 121 ? -24.466 -10.393 7.310 1.00 66.19 121 PRO A C 1
ATOM 955 O O . PRO A 1 121 ? -23.870 -9.757 8.171 1.00 66.19 121 PRO A O 1
ATOM 958 N N . LEU A 1 122 ? -23.858 -11.351 6.600 1.00 50.31 122 LEU A N 1
ATOM 959 C CA . LEU A 1 122 ? -22.515 -11.894 6.895 1.00 50.31 122 LEU A CA 1
ATOM 960 C C . LEU A 1 122 ? -21.365 -10.856 6.936 1.00 50.31 122 LEU A C 1
ATOM 962 O O . LEU A 1 122 ? -20.265 -11.190 7.383 1.00 50.31 122 LEU A O 1
ATOM 966 N N . GLY A 1 123 ? -21.604 -9.628 6.462 1.00 49.41 123 GLY A N 1
ATOM 967 C CA . GLY A 1 123 ? -20.673 -8.493 6.510 1.00 49.41 123 GLY A CA 1
ATOM 968 C C . GLY A 1 123 ? -20.947 -7.473 7.624 1.00 49.41 123 GLY A C 1
ATOM 969 O O . GLY A 1 123 ? -20.177 -6.529 7.780 1.00 49.41 123 GLY A O 1
ATOM 970 N N . LEU A 1 124 ? -22.022 -7.637 8.397 1.00 48.31 124 LEU A N 1
ATOM 971 C CA . LEU A 1 124 ? -22.343 -6.782 9.533 1.00 48.31 124 LEU A CA 1
ATOM 972 C C . LEU A 1 124 ? -21.649 -7.353 10.778 1.00 48.31 124 LEU A C 1
ATOM 974 O O . LEU A 1 124 ? -21.861 -8.507 11.132 1.00 48.31 124 LEU A O 1
ATOM 978 N N . ILE A 1 125 ? -20.765 -6.568 11.402 1.00 45.50 125 ILE A N 1
ATOM 979 C CA . ILE A 1 125 ? -20.018 -6.965 12.617 1.00 45.50 125 ILE A CA 1
ATOM 980 C C . ILE A 1 125 ? -20.689 -6.413 13.886 1.00 45.50 125 ILE A C 1
ATOM 982 O O . ILE A 1 125 ? -20.522 -6.975 14.970 1.00 45.50 125 ILE A O 1
ATOM 986 N N . TYR A 1 126 ? -21.496 -5.359 13.742 1.00 50.34 126 TYR A N 1
ATOM 987 C CA . TYR A 1 126 ? -22.253 -4.738 14.824 1.00 50.34 126 TYR A CA 1
ATOM 988 C C . TYR A 1 126 ? -23.707 -4.534 14.398 1.00 50.34 126 TYR A C 1
ATOM 990 O O . TYR A 1 126 ? -23.942 -3.952 13.341 1.00 50.34 126 TYR A O 1
ATOM 998 N N . ASP A 1 127 ? -24.647 -4.995 15.218 1.00 51.72 127 ASP A N 1
ATOM 999 C CA . ASP A 1 127 ? -26.082 -4.795 15.014 1.00 51.72 127 ASP A CA 1
ATOM 1000 C C . ASP A 1 127 ? -26.504 -3.412 15.528 1.00 51.72 127 ASP A C 1
ATOM 1002 O O . ASP A 1 127 ? -26.049 -2.951 16.582 1.00 51.72 127 ASP A O 1
ATOM 1006 N N . ASP A 1 128 ? -27.408 -2.761 14.807 1.00 52.84 128 ASP A N 1
ATOM 1007 C CA . ASP A 1 128 ? -28.066 -1.535 15.236 1.00 52.84 128 ASP A CA 1
ATOM 1008 C C . ASP A 1 128 ? -29.263 -1.929 16.112 1.00 52.84 128 ASP A C 1
ATOM 1010 O O . ASP A 1 128 ? -30.405 -1.963 15.651 1.00 52.84 128 ASP A O 1
ATOM 1014 N N . TRP A 1 129 ? -29.028 -2.230 17.396 1.00 46.50 129 TRP A N 1
ATOM 1015 C CA . TRP A 1 129 ? -30.120 -2.546 18.317 1.00 46.50 129 TRP A CA 1
ATOM 1016 C C . TRP A 1 129 ? -30.972 -1.292 18.563 1.00 46.50 129 TRP A C 1
ATOM 1018 O O . TRP A 1 129 ? -30.742 -0.503 19.484 1.00 46.50 129 TRP A O 1
ATOM 1028 N N . ALA A 1 130 ? -31.999 -1.103 17.735 1.00 41.66 130 ALA A N 1
ATOM 1029 C CA . ALA A 1 130 ? -32.993 -0.035 17.834 1.00 41.66 130 ALA A CA 1
ATOM 1030 C C . ALA A 1 130 ? -34.040 -0.316 18.934 1.00 41.66 130 ALA A C 1
ATOM 1032 O O . ALA A 1 130 ? -35.248 -0.178 18.734 1.00 41.66 130 ALA A O 1
ATOM 1033 N N . GLY A 1 131 ? -33.595 -0.751 20.113 1.00 41.31 131 GLY A N 1
ATOM 1034 C CA . GLY A 1 131 ? -34.461 -0.940 21.272 1.00 41.31 131 GLY A CA 1
ATOM 1035 C C . GLY A 1 131 ? -34.706 0.386 21.991 1.00 41.31 131 GLY A C 1
ATOM 1036 O O . GLY A 1 131 ? -33.761 0.993 22.485 1.00 41.31 131 GLY A O 1
ATOM 1037 N N . ASN A 1 132 ? -35.970 0.812 22.099 1.00 34.72 132 ASN A N 1
ATOM 1038 C CA . ASN A 1 132 ? -36.405 1.952 22.921 1.00 34.72 132 ASN A CA 1
ATOM 1039 C C . ASN A 1 132 ? -36.170 1.674 24.418 1.00 34.72 132 ASN A C 1
ATOM 1041 O O . ASN A 1 132 ? -37.095 1.373 25.170 1.00 34.72 132 ASN A O 1
ATOM 1045 N N . LEU A 1 133 ? -34.926 1.768 24.876 1.00 33.81 133 LEU A N 1
ATOM 1046 C CA . LEU A 1 133 ? -34.565 1.562 26.273 1.00 33.81 133 LEU A CA 1
ATOM 1047 C C . LEU A 1 133 ? -34.547 2.901 27.029 1.00 33.81 133 LEU A C 1
ATOM 1049 O O . LEU A 1 133 ? -33.516 3.272 27.566 1.00 33.81 133 LEU A O 1
ATOM 1053 N N . ALA A 1 134 ? -35.668 3.645 27.007 1.00 31.09 134 ALA A N 1
ATOM 1054 C CA . ALA A 1 134 ? -35.989 4.750 27.943 1.00 31.09 134 ALA A CA 1
ATOM 1055 C C . ALA A 1 134 ? -37.322 5.495 27.650 1.00 31.09 134 ALA A C 1
ATOM 1057 O O . ALA A 1 134 ? -37.512 6.611 28.132 1.00 31.09 134 ALA A O 1
ATOM 1058 N N . SER A 1 135 ? -38.267 4.956 26.869 1.00 32.62 135 SER A N 1
ATOM 1059 C CA . SER A 1 135 ? -39.472 5.715 26.481 1.00 32.62 135 SER A CA 1
ATOM 1060 C C . SER A 1 135 ? -40.703 5.440 27.360 1.00 32.62 135 SER A C 1
ATOM 1062 O O . SER A 1 135 ? -41.738 5.043 26.835 1.00 32.62 135 SER A O 1
ATOM 1064 N N . GLU A 1 136 ? -40.641 5.675 28.672 1.00 30.62 136 GLU A N 1
ATOM 1065 C CA . GLU A 1 136 ? -41.865 5.875 29.469 1.00 30.62 136 GLU A CA 1
ATOM 1066 C C . GLU A 1 136 ? -41.705 7.080 30.407 1.00 30.62 136 GLU A C 1
ATOM 1068 O O . GLU A 1 136 ? -40.845 7.123 31.285 1.00 30.62 136 GLU A O 1
ATOM 1073 N N . LYS A 1 137 ? -42.529 8.105 30.173 1.00 29.66 137 LYS A N 1
ATOM 1074 C CA . LYS A 1 137 ? -42.579 9.360 30.934 1.00 29.66 137 LYS A CA 1
ATOM 1075 C C . LYS A 1 137 ? -43.492 9.142 32.154 1.00 29.66 137 LYS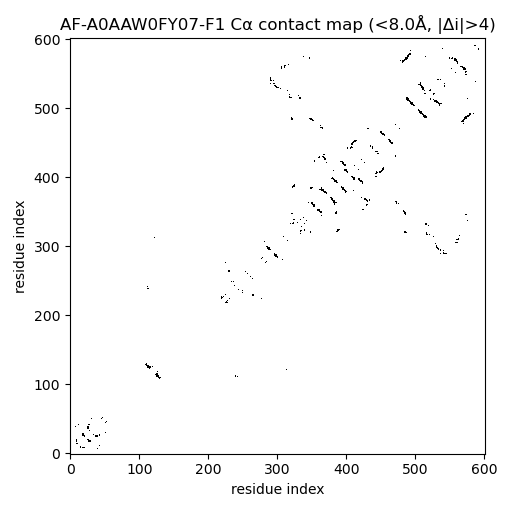 A C 1
ATOM 1077 O O . LYS A 1 137 ? -44.623 8.701 31.946 1.00 29.66 137 LYS A O 1
ATOM 1082 N N . PRO A 1 138 ? -43.100 9.469 33.399 1.00 31.34 138 PRO A N 1
ATOM 1083 C CA . PRO A 1 138 ? -44.063 9.509 34.497 1.00 31.34 138 PRO A CA 1
ATOM 1084 C C . PRO A 1 138 ? -45.061 10.664 34.275 1.00 31.34 138 PRO A C 1
ATOM 1086 O O . PRO A 1 138 ? -44.676 11.707 33.729 1.00 31.34 138 PRO A O 1
ATOM 1089 N N . PRO A 1 139 ? -46.341 10.516 34.666 1.00 31.58 139 PRO A N 1
ATOM 1090 C CA . PRO A 1 139 ? -47.332 11.570 34.484 1.00 31.58 139 PRO A CA 1
ATOM 1091 C C . PRO A 1 139 ? -47.039 12.775 35.402 1.00 31.58 139 PRO A C 1
ATOM 1093 O O . PRO A 1 139 ? -46.579 12.589 36.532 1.00 31.58 139 PRO A O 1
ATOM 1096 N N . PRO A 1 140 ? -47.294 14.016 34.945 1.00 35.41 140 PRO A N 1
ATOM 1097 C CA . PRO A 1 140 ? -47.038 15.219 35.734 1.00 35.41 140 PRO A CA 1
ATOM 1098 C C . PRO A 1 140 ? -48.055 15.387 36.881 1.00 35.41 140 PRO A C 1
ATOM 1100 O O . PRO A 1 140 ? -49.202 14.951 36.753 1.00 35.41 140 PRO A O 1
ATOM 1103 N N . PRO A 1 141 ? -47.675 16.047 37.993 1.00 32.53 141 PRO A N 1
ATOM 1104 C CA . PRO A 1 141 ? -48.580 16.292 39.110 1.00 32.53 141 PRO A CA 1
ATOM 1105 C C . PRO A 1 141 ? -49.686 17.286 38.725 1.00 32.53 141 PRO A C 1
ATOM 1107 O O . PRO A 1 141 ? -49.442 18.308 38.083 1.00 32.53 141 PRO A O 1
ATOM 1110 N N . SER A 1 142 ? -50.917 16.985 39.136 1.00 32.34 142 SER A N 1
ATOM 1111 C CA . SER A 1 142 ? -52.098 17.824 38.933 1.00 32.34 142 SER A CA 1
ATOM 1112 C C . SER A 1 142 ? -52.051 19.085 39.805 1.00 32.34 142 SER A C 1
ATOM 1114 O O . SER A 1 142 ? -52.040 18.981 41.032 1.00 32.34 142 SER A O 1
ATOM 1116 N N . ASN A 1 143 ? -52.096 20.268 39.186 1.00 30.94 143 ASN A N 1
ATOM 1117 C CA . ASN A 1 143 ? -52.326 21.536 39.882 1.00 30.94 143 ASN A CA 1
ATOM 1118 C C . ASN A 1 143 ? -53.749 21.582 40.464 1.00 30.94 143 ASN A C 1
ATOM 1120 O O . ASN A 1 143 ? -54.725 21.697 39.722 1.00 30.94 143 ASN A O 1
ATOM 1124 N N . GLY A 1 144 ? -53.850 21.542 41.793 1.00 27.70 144 GLY A N 1
ATOM 1125 C CA . GLY A 1 144 ? -54.995 22.039 42.552 1.00 27.70 144 GLY A CA 1
ATOM 1126 C C . GLY A 1 144 ? -54.680 23.438 43.082 1.00 27.70 144 GLY A C 1
ATOM 1127 O O . GLY A 1 144 ? -53.648 23.641 43.715 1.00 27.70 144 GLY A O 1
ATOM 1128 N N . LEU A 1 145 ? -55.551 24.394 42.767 1.00 29.05 145 LEU A N 1
ATOM 1129 C CA . LEU A 1 145 ? -55.556 25.770 43.267 1.00 29.05 145 LEU A CA 1
ATOM 1130 C C . LEU A 1 145 ? -55.653 25.819 44.799 1.00 29.05 145 LEU A C 1
ATOM 1132 O O . LEU A 1 145 ? -56.488 25.116 45.356 1.00 29.05 145 LEU A O 1
ATOM 1136 N N . ASP A 1 146 ? -54.901 26.722 45.436 1.00 27.86 146 ASP A N 1
ATOM 1137 C CA . ASP A 1 146 ? -55.438 27.599 46.485 1.00 27.86 146 ASP A CA 1
ATOM 1138 C C . ASP A 1 146 ? -54.554 28.843 46.715 1.00 27.86 146 ASP A C 1
ATOM 1140 O O . ASP A 1 146 ? -53.372 28.884 46.381 1.00 27.86 146 ASP A O 1
ATOM 1144 N N . VAL A 1 147 ? -55.213 29.896 47.195 1.00 28.02 147 VAL A N 1
ATOM 1145 C CA . VAL A 1 147 ? -54.896 31.332 47.090 1.00 28.02 147 VAL A CA 1
ATOM 1146 C C . VAL A 1 147 ? -54.176 31.877 48.345 1.00 28.02 147 VAL A C 1
ATOM 1148 O O . VAL A 1 147 ? -54.237 31.268 49.407 1.00 28.02 147 VAL A O 1
ATOM 1151 N N . VAL A 1 148 ? -53.647 33.113 48.224 1.00 26.56 148 VAL A N 1
ATOM 1152 C CA . VAL A 1 148 ? -53.226 34.099 49.264 1.00 26.56 148 VAL A CA 1
ATOM 1153 C C . VAL A 1 148 ? -51.734 34.015 49.646 1.00 26.56 148 VAL A C 1
ATOM 1155 O O . VAL A 1 148 ? -51.256 32.961 50.025 1.00 26.56 148 VAL A O 1
ATOM 1158 N N . GLY A 1 149 ? -50.906 35.067 49.636 1.00 24.47 149 GLY A N 1
ATOM 1159 C CA . GLY A 1 149 ? -51.060 36.500 49.381 1.00 24.47 149 GLY A CA 1
ATOM 1160 C C . GLY A 1 149 ? -49.743 37.242 49.711 1.00 24.47 149 GLY A C 1
ATOM 1161 O O . GLY A 1 149 ? -48.830 36.656 50.283 1.00 24.47 149 GLY A O 1
ATOM 1162 N N . HIS A 1 150 ? -49.713 38.542 49.391 1.00 25.69 150 HIS A N 1
ATOM 1163 C CA . HIS A 1 150 ? -48.736 39.583 49.780 1.00 25.69 150 HIS A CA 1
ATOM 1164 C C . HIS A 1 150 ? -47.477 39.841 48.914 1.00 25.69 150 HIS A C 1
ATOM 1166 O O . HIS A 1 150 ? -46.379 39.362 49.163 1.00 25.69 150 HIS A O 1
ATOM 1172 N N . HIS A 1 151 ? -47.681 40.761 47.958 1.00 22.48 151 HIS A N 1
ATOM 1173 C CA . HIS A 1 151 ? -46.821 41.906 47.581 1.00 22.48 151 HIS A CA 1
ATOM 1174 C C . HIS A 1 151 ? -46.183 42.638 48.799 1.00 22.48 151 HIS A C 1
ATOM 1176 O O . HIS A 1 151 ? -46.733 42.487 49.894 1.00 22.48 151 HIS A O 1
ATOM 1182 N N . PRO A 1 152 ? -45.150 43.519 48.653 1.00 31.11 152 PRO A N 1
ATOM 1183 C CA . PRO A 1 152 ? -45.051 44.508 47.559 1.00 31.11 152 PRO A CA 1
ATOM 1184 C C . PRO A 1 152 ? -43.606 44.828 47.052 1.00 31.11 152 PRO A C 1
ATOM 1186 O O . PRO A 1 152 ? -42.629 44.455 47.685 1.00 31.11 152 PRO A O 1
ATOM 1189 N N . PHE A 1 153 ? -43.464 45.282 45.792 1.00 22.86 153 PHE A N 1
ATOM 1190 C CA . PHE A 1 153 ? -43.031 46.650 45.384 1.00 22.86 153 PHE A CA 1
ATOM 1191 C C . PHE A 1 153 ? -41.567 46.995 45.754 1.00 22.86 153 PHE A C 1
ATOM 1193 O O . PHE A 1 153 ? -41.168 46.817 46.892 1.00 22.86 153 PHE A O 1
ATOM 1200 N N . GLU A 1 154 ? -40.710 47.576 44.914 1.00 24.92 154 GLU A N 1
ATOM 1201 C CA . GLU A 1 154 ? -40.807 48.158 43.567 1.00 24.92 154 GLU A CA 1
ATOM 1202 C C . GLU A 1 154 ? -39.368 48.584 43.125 1.00 24.92 154 GLU A C 1
ATOM 1204 O O . GLU A 1 154 ? -38.415 48.263 43.839 1.00 24.92 154 GLU A O 1
ATOM 1209 N N . PRO A 1 155 ? -39.160 49.245 41.965 1.00 34.34 155 PRO A N 1
ATOM 1210 C CA . PRO A 1 155 ? -38.029 49.087 41.049 1.00 34.34 155 PRO A CA 1
ATOM 1211 C C . PRO A 1 155 ? -37.199 50.402 40.975 1.00 34.34 155 PRO A C 1
ATOM 1213 O O . PRO A 1 155 ? -37.254 51.219 41.886 1.00 34.34 155 PRO A O 1
ATOM 1216 N N . HIS A 1 156 ? -36.349 50.654 39.974 1.00 25.94 156 HIS A N 1
ATOM 1217 C CA . HIS A 1 156 ? -36.682 51.528 38.829 1.00 25.94 156 HIS A CA 1
ATOM 1218 C C . HIS A 1 156 ? -35.415 51.756 37.962 1.00 25.94 156 HIS A C 1
ATOM 1220 O O . HIS A 1 156 ? -34.328 51.876 38.514 1.00 25.94 156 HIS A O 1
ATOM 1226 N N . ILE A 1 157 ? -35.513 51.623 36.624 1.00 24.48 157 ILE A N 1
ATOM 1227 C CA . ILE A 1 157 ? -35.498 52.697 35.580 1.00 24.48 157 ILE A CA 1
ATOM 1228 C C . ILE A 1 157 ? -34.126 53.403 35.436 1.00 24.48 157 ILE A C 1
ATOM 1230 O O . ILE A 1 157 ? -33.597 53.893 36.417 1.00 24.48 157 ILE A O 1
ATOM 1234 N N . GLY A 1 158 ? -33.506 53.597 34.264 1.00 23.44 158 GLY A N 1
ATOM 1235 C CA . GLY A 1 158 ? -33.869 53.323 32.873 1.00 23.44 158 GLY A CA 1
ATOM 1236 C C . GLY A 1 158 ? -33.065 54.202 31.882 1.00 23.44 158 GLY A C 1
ATOM 1237 O O . GLY A 1 158 ? -32.524 55.229 32.267 1.00 23.44 158 GLY A O 1
ATOM 1238 N N . VAL A 1 159 ? -33.088 53.783 30.607 1.00 23.50 159 VAL A N 1
ATOM 1239 C CA . VAL A 1 159 ? -33.182 54.586 29.359 1.00 23.50 159 VAL A CA 1
ATOM 1240 C C . VAL A 1 159 ? -31.958 55.360 28.797 1.00 23.50 159 VAL A C 1
ATOM 1242 O O . VAL A 1 159 ? -31.561 56.395 29.310 1.00 23.50 159 VAL A O 1
ATOM 1245 N N . ASN A 1 160 ? -31.508 54.858 27.628 1.00 23.84 160 ASN A N 1
ATOM 1246 C CA . ASN A 1 160 ? -31.036 55.459 26.352 1.00 23.84 160 ASN A CA 1
ATOM 1247 C C . ASN A 1 160 ? -30.133 56.713 26.311 1.00 23.84 160 ASN A C 1
ATOM 1249 O O . ASN A 1 160 ? -30.526 57.770 26.784 1.00 23.84 160 ASN A O 1
ATOM 1253 N N . HIS A 1 161 ? -29.055 56.659 25.503 1.00 25.61 161 HIS A N 1
ATOM 1254 C CA . HIS A 1 161 ? -28.992 57.321 24.178 1.00 25.61 161 HIS A CA 1
ATOM 1255 C C . HIS A 1 161 ? -27.705 57.003 23.365 1.00 25.61 161 HIS A C 1
ATOM 1257 O O . HIS A 1 161 ? -26.626 56.796 23.904 1.00 25.61 161 HIS A O 1
ATOM 1263 N N . SER A 1 162 ? -27.931 56.970 22.050 1.00 23.64 162 SER A N 1
ATOM 1264 C CA . SER A 1 162 ? -27.126 56.954 20.810 1.00 23.64 162 SER A CA 1
ATOM 1265 C C . SER A 1 162 ? -25.688 57.521 20.706 1.00 23.64 162 SER A C 1
ATOM 1267 O O . SER A 1 162 ? -25.402 58.606 21.195 1.00 23.64 162 SER A O 1
ATOM 1269 N N . GLU A 1 163 ? -24.941 56.845 19.811 1.00 23.59 163 GLU A N 1
ATOM 1270 C CA . GLU A 1 163 ? -24.024 57.318 18.740 1.00 23.59 163 GLU A CA 1
ATOM 1271 C C . GLU A 1 163 ? -22.571 57.796 18.995 1.00 23.59 163 GLU A C 1
ATOM 1273 O O . GLU A 1 163 ? -22.282 58.684 19.785 1.00 23.59 163 GLU A O 1
ATOM 1278 N N . SER A 1 164 ? -21.719 57.293 18.081 1.00 24.03 164 SER A N 1
ATOM 1279 C CA . SER A 1 164 ? -20.471 57.848 17.528 1.00 24.03 164 SER A CA 1
ATOM 1280 C C . SER A 1 164 ? -19.127 57.506 18.200 1.00 24.03 164 SER A C 1
ATOM 1282 O O . SER A 1 164 ? -18.829 57.963 19.296 1.00 24.03 164 SER A O 1
ATOM 1284 N N . GLY A 1 165 ? -18.263 56.844 17.416 1.00 21.66 165 GLY A N 1
ATOM 1285 C CA . GLY A 1 165 ? -16.965 57.426 17.062 1.00 21.66 165 GLY A CA 1
ATOM 1286 C C . GLY A 1 165 ? -15.694 56.851 17.699 1.00 21.66 165 GLY A C 1
ATOM 1287 O O . GLY A 1 165 ? -15.578 56.743 18.911 1.00 21.66 165 GLY A O 1
ATOM 1288 N N . SER A 1 166 ? -14.716 56.649 16.810 1.00 24.12 166 SER A N 1
ATOM 1289 C CA . SER A 1 166 ? -13.252 56.699 16.977 1.00 24.12 166 SER A CA 1
ATOM 1290 C C . SER A 1 166 ? -12.491 55.524 17.607 1.00 24.12 166 SER A C 1
ATOM 1292 O O . SER A 1 166 ? -12.626 55.224 18.789 1.00 24.12 166 SER A O 1
ATOM 1294 N N . ASP A 1 167 ? -11.647 54.939 16.746 1.00 22.36 167 ASP A N 1
ATOM 1295 C CA . ASP A 1 167 ? -10.191 54.781 16.890 1.00 22.36 167 ASP A CA 1
ATOM 1296 C C . ASP A 1 167 ? -9.641 54.404 18.257 1.00 22.36 167 ASP A C 1
ATOM 1298 O O . ASP A 1 167 ? -9.558 55.264 19.125 1.00 22.36 167 ASP A O 1
ATOM 1302 N N . TRP A 1 168 ? -9.092 53.189 18.366 1.00 24.41 168 TRP A N 1
ATOM 1303 C CA . TRP A 1 168 ? -7.979 52.909 19.274 1.00 24.41 168 TRP A CA 1
ATOM 1304 C C . TRP A 1 168 ? -7.049 51.852 18.670 1.00 24.41 168 TRP A C 1
ATOM 1306 O O . TRP A 1 168 ? -7.368 50.667 18.612 1.00 24.41 168 TRP A O 1
ATOM 1316 N N . GLU A 1 169 ? -5.892 52.324 18.218 1.00 23.11 169 GLU A N 1
ATOM 1317 C CA . GLU A 1 169 ? -4.638 51.571 18.174 1.00 23.11 169 GLU A CA 1
ATOM 1318 C C . GLU A 1 169 ? -3.799 51.969 19.423 1.00 23.11 169 GLU A C 1
ATOM 1320 O O . GLU A 1 169 ? -4.216 52.862 20.167 1.00 23.11 169 GLU A O 1
ATOM 1325 N N . PRO A 1 170 ? -2.687 51.283 19.740 1.00 38.53 170 PRO A N 1
ATOM 1326 C CA . PRO A 1 170 ? -2.522 50.509 20.969 1.00 38.53 170 PRO A CA 1
ATOM 1327 C C . PRO A 1 170 ? -1.596 51.183 21.995 1.00 38.53 170 PRO A C 1
ATOM 1329 O O . PRO A 1 170 ? -0.817 52.067 21.645 1.00 38.53 170 PRO A O 1
ATOM 1332 N N . ASP A 1 171 ? -1.604 50.708 23.245 1.00 23.75 171 ASP A N 1
ATOM 1333 C CA . ASP A 1 171 ? -0.406 50.818 24.081 1.00 23.75 171 ASP A CA 1
ATOM 1334 C C . ASP A 1 171 ? -0.256 49.636 25.040 1.00 23.75 171 ASP A C 1
ATOM 1336 O O . ASP A 1 171 ? -1.201 49.167 25.682 1.00 23.75 171 ASP A O 1
ATOM 1340 N N . ASP A 1 172 ? 0.983 49.175 25.064 1.00 24.41 172 ASP A N 1
ATOM 1341 C CA . ASP A 1 172 ? 1.555 48.113 25.857 1.00 24.41 172 ASP A CA 1
ATOM 1342 C C . ASP A 1 172 ? 1.974 48.645 27.235 1.00 24.41 172 ASP A C 1
ATOM 1344 O O . ASP A 1 172 ? 2.186 49.834 27.459 1.00 24.41 172 ASP A O 1
ATOM 1348 N N . SER A 1 173 ? 2.251 47.692 28.124 1.00 25.41 173 SER A N 1
ATOM 1349 C CA . SER A 1 173 ? 3.017 47.833 29.368 1.00 25.41 173 SER A CA 1
ATOM 1350 C C . SER A 1 173 ? 2.279 48.389 30.600 1.00 25.41 173 SER A C 1
ATOM 1352 O O . SER A 1 173 ? 2.043 49.578 30.774 1.00 25.41 173 SER A O 1
ATOM 1354 N N . ALA A 1 174 ? 2.011 47.499 31.561 1.00 25.12 174 ALA A N 1
ATOM 1355 C CA . ALA A 1 174 ? 2.881 47.350 32.734 1.00 25.12 174 ALA A CA 1
ATOM 1356 C C . ALA A 1 174 ? 2.217 46.493 33.833 1.00 25.12 174 ALA A C 1
ATOM 1358 O O . ALA A 1 174 ? 1.276 46.907 34.498 1.00 25.12 174 ALA A O 1
ATOM 1359 N N . THR A 1 175 ? 2.810 45.314 34.053 1.00 25.27 175 THR A N 1
ATOM 1360 C CA . THR A 1 175 ? 3.131 44.711 35.363 1.00 25.27 175 THR A CA 1
ATOM 1361 C C . THR A 1 175 ? 2.054 44.608 36.454 1.00 25.27 175 THR A C 1
ATOM 1363 O O . THR A 1 175 ? 1.693 45.591 37.095 1.00 25.27 175 THR A O 1
ATOM 1366 N N . GLY A 1 176 ? 1.720 43.366 36.822 1.00 24.08 176 GLY A N 1
ATOM 1367 C CA . GLY A 1 176 ? 1.024 43.056 38.071 1.00 24.08 176 GLY A CA 1
ATOM 1368 C C . GLY A 1 176 ? 1.060 41.572 38.447 1.00 24.08 176 GLY A C 1
ATOM 1369 O O . GLY A 1 176 ? 0.121 40.853 38.155 1.00 24.08 176 GLY A O 1
ATOM 1370 N N . SER A 1 177 ? 2.146 41.159 39.111 1.00 23.56 177 SER A N 1
ATOM 1371 C CA . SER A 1 177 ? 2.222 40.104 40.142 1.00 23.56 177 SER A CA 1
ATOM 1372 C C . SER A 1 177 ? 1.548 38.742 39.881 1.00 23.56 177 SER A C 1
ATOM 1374 O O . SER A 1 177 ? 0.376 38.543 40.186 1.00 23.56 177 SER A O 1
ATOM 1376 N N . PHE A 1 178 ? 2.357 37.756 39.481 1.00 23.41 178 PHE A N 1
ATOM 1377 C CA . PHE A 1 178 ? 2.061 36.332 39.668 1.00 23.41 178 PHE A CA 1
ATOM 1378 C C . PHE A 1 178 ? 2.213 35.951 41.148 1.00 23.41 178 PHE A C 1
ATOM 1380 O O . PHE A 1 178 ? 3.260 36.202 41.744 1.00 23.41 178 PHE A O 1
ATOM 1387 N N . THR A 1 179 ? 1.197 35.304 41.713 1.00 26.64 179 THR A N 1
ATOM 1388 C CA . THR A 1 179 ? 1.332 34.451 42.900 1.00 26.64 179 THR A CA 1
ATOM 1389 C C . THR A 1 179 ? 1.005 33.017 42.507 1.00 26.64 179 THR A C 1
ATOM 1391 O O . THR A 1 179 ? 0.041 32.772 41.782 1.00 26.64 179 THR A O 1
ATOM 1394 N N . GLU A 1 180 ? 1.880 32.126 42.958 1.00 27.28 180 GLU A N 1
ATOM 1395 C CA . GLU A 1 180 ? 1.901 30.673 42.811 1.00 27.28 180 GLU A CA 1
ATOM 1396 C C . GLU A 1 180 ? 0.568 30.010 43.195 1.00 27.28 180 GLU A C 1
ATOM 1398 O O . GLU A 1 180 ? -0.096 30.475 44.115 1.00 27.28 180 GLU A O 1
ATOM 1403 N N . ASP A 1 181 ? 0.203 28.912 42.517 1.00 25.91 181 ASP A N 1
ATOM 1404 C CA . ASP A 1 181 ? 0.033 27.625 43.208 1.00 25.91 181 ASP A CA 1
ATOM 1405 C C . ASP A 1 181 ? -0.149 26.422 42.249 1.00 25.91 181 ASP A C 1
ATOM 1407 O O . ASP A 1 181 ? -1.045 26.366 41.410 1.00 25.91 181 ASP A O 1
ATOM 1411 N N . HIS A 1 182 ? 0.736 25.444 42.479 1.00 27.56 182 HIS A N 1
ATOM 1412 C CA . HIS A 1 182 ? 0.614 23.985 42.319 1.00 27.56 182 HIS A CA 1
ATOM 1413 C C . HIS A 1 182 ? 0.685 23.323 40.927 1.00 27.56 182 HIS A C 1
ATOM 1415 O O . HIS A 1 182 ? -0.308 22.892 40.343 1.00 27.56 182 HIS A O 1
ATOM 1421 N N . ASN A 1 183 ? 1.937 23.068 40.519 1.00 25.42 183 ASN A N 1
ATOM 1422 C CA . ASN A 1 183 ? 2.346 21.910 39.716 1.00 25.42 183 ASN A CA 1
ATOM 1423 C C . ASN A 1 183 ? 2.035 20.592 40.448 1.00 25.42 183 ASN A C 1
ATOM 1425 O O . ASN A 1 183 ? 2.428 20.419 41.603 1.00 25.42 183 ASN A O 1
ATOM 1429 N N . ILE A 1 184 ? 1.426 19.634 39.747 1.00 27.50 184 ILE A N 1
ATOM 1430 C CA . ILE A 1 184 ? 1.496 18.210 40.092 1.00 27.50 184 ILE A CA 1
ATOM 1431 C C . ILE A 1 184 ? 2.219 17.516 38.938 1.00 27.50 184 ILE A C 1
ATOM 1433 O O . ILE A 1 184 ? 1.621 17.211 37.907 1.00 27.50 184 ILE A O 1
ATOM 1437 N N . ASP A 1 185 ? 3.517 17.298 39.133 1.00 24.70 185 ASP A N 1
ATOM 1438 C CA . ASP A 1 185 ? 4.316 16.345 38.370 1.00 24.70 185 ASP A CA 1
ATOM 1439 C C . ASP A 1 185 ? 3.950 14.928 38.840 1.00 24.70 185 ASP A C 1
ATOM 1441 O O . ASP A 1 185 ? 4.068 14.609 40.024 1.00 24.70 185 ASP A O 1
ATOM 1445 N N . LEU A 1 186 ? 3.496 14.067 37.926 1.00 28.91 186 LEU A N 1
ATOM 1446 C CA . LEU A 1 186 ? 3.398 12.624 38.166 1.00 28.91 186 LEU A CA 1
ATOM 1447 C C . LEU A 1 186 ? 4.540 11.928 37.428 1.00 28.91 186 LEU A C 1
ATOM 1449 O O . LEU A 1 186 ? 4.389 11.476 36.294 1.00 28.91 186 LEU A O 1
ATOM 1453 N N . ASP A 1 187 ? 5.680 11.865 38.108 1.00 25.89 187 ASP A N 1
ATOM 1454 C CA . ASP A 1 187 ? 6.798 10.984 37.790 1.00 25.89 187 ASP A CA 1
ATOM 1455 C C . ASP A 1 187 ? 6.527 9.609 38.432 1.00 25.89 187 ASP A C 1
ATOM 1457 O O . ASP A 1 187 ? 6.512 9.464 39.656 1.00 25.89 187 ASP A O 1
ATOM 1461 N N . MET A 1 188 ? 6.218 8.607 37.607 1.00 31.98 188 MET A N 1
ATOM 1462 C CA . MET A 1 188 ? 6.009 7.222 38.039 1.00 31.98 188 MET A CA 1
ATOM 1463 C C . MET A 1 188 ? 7.349 6.491 37.978 1.00 31.98 188 MET A C 1
ATOM 1465 O O . MET A 1 188 ? 7.760 6.025 36.917 1.00 31.98 188 MET A O 1
ATOM 1469 N N . SER A 1 189 ? 8.018 6.390 39.126 1.00 29.98 189 SER A N 1
ATOM 1470 C CA . SER A 1 189 ? 9.165 5.503 39.314 1.00 29.98 189 SER A CA 1
ATOM 1471 C C . SER A 1 189 ? 8.696 4.137 39.821 1.00 29.98 189 SER A C 1
ATOM 1473 O O . SER A 1 189 ? 8.014 4.033 40.840 1.00 29.98 189 SER A O 1
ATOM 1475 N N . ASP A 1 190 ? 9.062 3.098 39.069 1.00 29.36 190 ASP A N 1
ATOM 1476 C CA . ASP A 1 190 ? 8.915 1.689 39.426 1.00 29.36 190 ASP A CA 1
ATOM 1477 C C . ASP A 1 190 ? 9.816 1.335 40.619 1.00 29.36 190 ASP A C 1
ATOM 1479 O O . ASP A 1 190 ? 11.021 1.602 40.614 1.00 29.36 190 ASP A O 1
ATOM 1483 N N . SER A 1 191 ? 9.243 0.662 41.615 1.00 28.78 191 SER A N 1
ATOM 1484 C CA . SER A 1 191 ? 9.997 -0.112 42.600 1.00 28.78 191 SER A CA 1
ATOM 1485 C C . SER A 1 191 ? 9.357 -1.489 42.746 1.00 28.78 191 SER A C 1
ATOM 1487 O O . SER A 1 191 ? 8.347 -1.645 43.436 1.00 28.78 191 SER A O 1
ATOM 1489 N N . ASP A 1 192 ? 9.959 -2.467 42.072 1.00 29.00 192 ASP A N 1
ATOM 1490 C CA . ASP A 1 192 ? 9.721 -3.893 42.266 1.00 29.00 192 ASP A CA 1
ATOM 1491 C C . ASP A 1 192 ? 10.126 -4.305 43.689 1.00 29.00 192 ASP A C 1
ATOM 1493 O O . ASP A 1 192 ? 11.252 -4.057 44.129 1.00 29.00 192 ASP A O 1
ATOM 1497 N N . SER A 1 193 ? 9.225 -4.987 44.394 1.00 31.25 193 SER A N 1
ATOM 1498 C CA . SER A 1 193 ? 9.583 -5.831 45.532 1.00 31.25 193 SER A CA 1
ATOM 1499 C C . SER A 1 193 ? 8.853 -7.161 45.407 1.00 31.25 193 SER A C 1
ATOM 1501 O O . SER A 1 193 ? 7.624 -7.225 45.460 1.00 31.25 193 SER A O 1
ATOM 1503 N N . GLU A 1 194 ? 9.661 -8.191 45.186 1.00 34.38 194 GLU A N 1
ATOM 1504 C CA . GLU A 1 194 ? 9.331 -9.609 45.184 1.00 34.38 194 GLU A CA 1
ATOM 1505 C C . GLU A 1 194 ? 8.709 -10.013 46.525 1.00 34.38 194 GLU A C 1
ATOM 1507 O O . GLU A 1 194 ? 9.285 -9.725 47.567 1.00 34.38 194 GLU A O 1
ATOM 1512 N N . ASP A 1 195 ? 7.579 -10.720 46.489 1.00 28.62 195 ASP A N 1
ATOM 1513 C CA . ASP A 1 195 ? 7.184 -11.640 47.557 1.00 28.62 195 ASP A CA 1
ATOM 1514 C C . ASP A 1 195 ? 6.391 -12.800 46.934 1.00 28.62 195 ASP A C 1
ATOM 1516 O O . ASP A 1 195 ? 5.226 -12.684 46.541 1.00 28.62 195 ASP A O 1
ATOM 1520 N N . GLU A 1 196 ? 7.085 -13.929 46.793 1.00 31.83 196 GLU A N 1
ATOM 1521 C CA . GLU A 1 196 ? 6.517 -15.244 46.523 1.00 31.83 196 GLU A CA 1
ATOM 1522 C C . GLU A 1 196 ? 5.834 -15.769 47.793 1.00 31.83 196 GLU A C 1
ATOM 1524 O O . GLU A 1 196 ? 6.511 -16.082 48.771 1.00 31.83 196 GLU A O 1
ATOM 1529 N N . GLU A 1 197 ? 4.518 -15.999 47.763 1.00 30.45 197 GLU A N 1
ATOM 1530 C CA . GLU A 1 197 ? 3.908 -16.987 48.656 1.00 30.45 197 GLU A CA 1
ATOM 1531 C C . GLU A 1 197 ? 2.989 -17.971 47.921 1.00 30.45 197 GLU A C 1
ATOM 1533 O O . GLU A 1 197 ? 2.075 -17.650 47.163 1.00 30.45 197 GLU A O 1
ATOM 1538 N N . ARG A 1 198 ? 3.324 -19.227 48.192 1.00 29.12 198 ARG A N 1
ATOM 1539 C CA . ARG A 1 198 ? 2.833 -20.511 47.710 1.00 29.12 198 ARG A CA 1
ATOM 1540 C C . ARG A 1 198 ? 1.459 -20.844 48.298 1.00 29.12 198 ARG A C 1
ATOM 1542 O O . ARG A 1 198 ? 1.318 -20.892 49.515 1.00 29.12 198 ARG A O 1
ATOM 1549 N N . ALA A 1 199 ? 0.490 -21.209 47.456 1.00 29.19 199 ALA A N 1
ATOM 1550 C CA . ALA A 1 199 ? -0.703 -21.943 47.886 1.00 29.19 199 ALA A CA 1
ATOM 1551 C C . ALA A 1 199 ? -1.102 -23.012 46.856 1.00 29.19 199 ALA A C 1
ATOM 1553 O O . ALA A 1 199 ? -1.100 -22.783 45.649 1.00 29.19 199 ALA A O 1
ATOM 1554 N N . GLU A 1 200 ? -1.362 -24.204 47.382 1.00 28.83 200 GLU A N 1
ATOM 1555 C CA . GLU A 1 200 ? -1.384 -25.502 46.713 1.00 28.83 200 GLU A CA 1
ATOM 1556 C C . GLU A 1 200 ? -2.691 -25.846 45.972 1.00 28.83 200 GLU A C 1
ATOM 1558 O O . GLU A 1 200 ? -3.736 -25.218 46.118 1.00 28.83 200 GLU A O 1
ATOM 1563 N N . SER A 1 201 ? -2.567 -26.907 45.174 1.00 30.27 201 SER A N 1
ATOM 1564 C CA . SER A 1 201 ? -3.506 -27.555 44.259 1.00 30.27 201 SER A CA 1
ATOM 1565 C C . SER A 1 201 ? -4.900 -27.899 44.799 1.00 30.27 201 SER A C 1
ATOM 1567 O O . SER A 1 201 ? -5.036 -28.507 45.860 1.00 30.27 201 SER A O 1
ATOM 1569 N N . GLY A 1 202 ? -5.908 -27.710 43.945 1.00 26.80 202 GLY A N 1
ATOM 1570 C CA . GLY A 1 202 ? -7.197 -28.399 44.016 1.00 26.80 202 GLY A CA 1
ATOM 1571 C C . GLY A 1 202 ? -7.762 -28.614 42.612 1.00 26.80 202 GLY A C 1
ATOM 1572 O O . GLY A 1 202 ? -8.401 -27.725 42.056 1.00 26.80 202 GLY A O 1
ATOM 1573 N N . THR A 1 203 ? -7.488 -29.777 42.023 1.00 34.56 203 THR A N 1
ATOM 1574 C CA . THR A 1 203 ? -8.111 -30.259 40.782 1.00 34.56 203 THR A CA 1
ATOM 1575 C C . THR A 1 203 ? -9.582 -30.596 41.036 1.00 34.56 203 THR A C 1
ATOM 1577 O O . THR A 1 203 ? -9.897 -31.273 42.013 1.00 34.56 203 THR A O 1
ATOM 1580 N N . SER A 1 204 ? -10.482 -30.146 40.162 1.00 29.83 204 SER A N 1
ATOM 1581 C CA . SER A 1 204 ? -11.891 -30.553 40.155 1.00 29.83 204 SER A CA 1
ATOM 1582 C C . SER A 1 204 ? -12.289 -30.903 38.729 1.00 29.83 204 SER A C 1
ATOM 1584 O O . SER A 1 204 ? -12.526 -30.008 37.919 1.00 29.83 204 SER A O 1
ATOM 1586 N N . ASP A 1 205 ? -12.359 -32.206 38.475 1.00 34.34 205 ASP A N 1
ATOM 1587 C CA . ASP A 1 205 ? -12.928 -32.840 37.290 1.00 34.34 205 ASP A CA 1
ATOM 1588 C C . ASP A 1 205 ? -14.361 -32.352 37.025 1.00 34.34 205 ASP A C 1
ATOM 1590 O O . ASP A 1 205 ? -15.233 -32.494 37.886 1.00 34.34 205 ASP A O 1
ATOM 1594 N N . CYS A 1 206 ? -14.615 -31.825 35.826 1.00 31.52 206 CYS A N 1
ATOM 1595 C CA . CYS A 1 206 ? -15.865 -32.042 35.090 1.00 31.52 206 CYS A CA 1
ATOM 1596 C C . CYS A 1 206 ? -15.666 -31.673 33.610 1.00 31.52 206 CYS A C 1
ATOM 1598 O O . CYS A 1 206 ? -16.326 -30.778 33.082 1.00 31.52 206 CYS A O 1
ATOM 1600 N N . ASP A 1 207 ? -14.712 -32.342 32.966 1.00 31.88 207 ASP A N 1
ATOM 1601 C CA . ASP A 1 207 ? -14.661 -32.409 31.507 1.00 31.88 207 ASP A CA 1
ATOM 1602 C C . ASP A 1 207 ? -15.706 -33.417 30.996 1.00 31.88 207 ASP A C 1
ATOM 1604 O O . ASP A 1 207 ? -16.151 -34.300 31.731 1.00 31.88 207 ASP A O 1
ATOM 1608 N N . ASP A 1 208 ? -16.058 -33.260 29.721 1.00 30.45 208 ASP A N 1
ATOM 1609 C CA . ASP A 1 208 ? -16.895 -34.121 28.879 1.00 30.45 208 ASP A CA 1
ATOM 1610 C C . ASP A 1 208 ? -18.414 -33.871 28.900 1.00 30.45 208 ASP A C 1
ATOM 1612 O O . ASP A 1 208 ? -19.143 -34.234 29.823 1.00 30.45 208 ASP A O 1
ATOM 1616 N N . LEU A 1 209 ? -18.920 -33.299 27.794 1.00 34.06 209 LEU A N 1
ATOM 1617 C CA . LEU A 1 209 ? -19.654 -34.042 26.748 1.00 34.06 209 LEU A CA 1
ATOM 1618 C C . LEU A 1 209 ? -20.257 -33.067 25.704 1.00 34.06 209 LEU A C 1
ATOM 1620 O O . LEU A 1 209 ? -21.341 -32.517 25.909 1.00 34.06 209 LEU A O 1
ATOM 1624 N N . ALA A 1 210 ? -19.606 -32.910 24.544 1.00 28.28 210 ALA A N 1
ATOM 1625 C CA . ALA A 1 210 ? -20.211 -32.364 23.319 1.00 28.28 210 ALA A CA 1
ATOM 1626 C C . ALA A 1 210 ? -19.624 -33.047 22.057 1.00 28.28 210 ALA A C 1
ATOM 1628 O O . ALA A 1 210 ? -18.523 -33.591 22.139 1.00 28.28 210 ALA A O 1
ATOM 1629 N N . PRO A 1 211 ? -20.355 -33.095 20.922 1.00 28.91 211 PRO A N 1
ATOM 1630 C CA . PRO A 1 211 ? -20.044 -33.966 19.785 1.00 28.91 211 PRO A CA 1
ATOM 1631 C C . PRO A 1 211 ? -18.941 -33.440 18.852 1.00 28.91 211 PRO A C 1
ATOM 1633 O O . PRO A 1 211 ? -18.684 -32.246 18.785 1.00 28.91 211 PRO A O 1
ATOM 1636 N N . ASP A 1 212 ? -18.377 -34.401 18.118 1.00 32.56 212 ASP A N 1
ATOM 1637 C CA . ASP A 1 212 ? -17.116 -34.468 17.369 1.00 32.56 212 ASP A CA 1
ATOM 1638 C C . ASP A 1 212 ? -17.116 -33.801 15.971 1.00 32.56 212 ASP A C 1
ATOM 1640 O O . ASP A 1 212 ? -17.798 -34.264 15.053 1.00 32.56 212 ASP A O 1
ATOM 1644 N N . ASP A 1 213 ? -16.300 -32.756 15.796 1.00 35.75 213 ASP A N 1
ATOM 1645 C CA . ASP A 1 213 ? -15.851 -32.178 14.516 1.00 35.75 213 ASP A CA 1
ATOM 1646 C C . ASP A 1 213 ? -14.306 -32.140 14.361 1.00 35.75 213 ASP A C 1
ATOM 1648 O O . ASP A 1 213 ? -13.763 -31.522 13.443 1.00 35.75 213 ASP A O 1
ATOM 1652 N N . GLY A 1 214 ? -13.579 -32.907 15.184 1.00 37.69 214 GLY A N 1
ATOM 1653 C CA . GLY A 1 214 ? -12.232 -33.394 14.859 1.00 37.69 214 GLY A CA 1
ATOM 1654 C C . GLY A 1 214 ? -11.024 -32.461 15.053 1.00 37.69 214 GLY A C 1
ATOM 1655 O O . GLY A 1 214 ? -9.912 -32.897 14.752 1.00 37.69 214 GLY A O 1
ATOM 1656 N N . ILE A 1 215 ? -11.163 -31.234 15.576 1.00 33.78 215 ILE A N 1
ATOM 1657 C CA . ILE A 1 215 ? -10.015 -30.415 16.038 1.00 33.78 215 ILE A CA 1
ATOM 1658 C C . ILE A 1 215 ? -10.374 -29.690 17.347 1.00 33.78 215 ILE A C 1
ATOM 1660 O O . ILE A 1 215 ? -10.871 -28.568 17.336 1.00 33.78 215 ILE A O 1
ATOM 1664 N N . ALA A 1 216 ? -10.102 -30.322 18.492 1.00 33.03 216 ALA A N 1
ATOM 1665 C CA . ALA A 1 216 ? -10.295 -29.718 19.811 1.00 33.03 216 ALA A CA 1
ATOM 1666 C C . ALA A 1 216 ? -9.047 -28.916 20.229 1.00 33.03 216 ALA A C 1
ATOM 1668 O O . ALA A 1 216 ? -8.025 -29.501 20.590 1.00 33.03 216 ALA A O 1
ATOM 1669 N N . MET A 1 217 ? -9.118 -27.581 20.179 1.00 36.66 217 MET A N 1
ATOM 1670 C CA . MET A 1 217 ? -8.186 -26.721 20.922 1.00 36.66 217 MET A CA 1
ATOM 1671 C C . MET A 1 217 ? -8.697 -26.550 22.355 1.00 36.66 217 MET A C 1
ATOM 1673 O O . MET A 1 217 ? -9.905 -26.489 22.578 1.00 36.66 217 MET A O 1
ATOM 1677 N N . ASN A 1 218 ? -7.789 -26.486 23.330 1.00 43.91 218 ASN A N 1
ATOM 1678 C CA . ASN A 1 218 ? -8.146 -26.313 24.738 1.00 43.91 218 ASN A CA 1
ATOM 1679 C C . ASN A 1 218 ? -8.910 -24.981 24.920 1.00 43.91 218 ASN A C 1
ATOM 1681 O O . ASN A 1 218 ? -8.521 -23.974 24.325 1.00 43.91 218 ASN A O 1
ATOM 1685 N N . ASP A 1 219 ? -9.959 -24.945 25.751 1.00 53.97 219 ASP A N 1
ATOM 1686 C CA . ASP A 1 219 ? -10.916 -23.817 25.848 1.00 53.97 219 ASP A CA 1
ATOM 1687 C C . ASP A 1 219 ? -10.243 -22.466 26.211 1.00 53.97 219 ASP A C 1
ATOM 1689 O O . ASP A 1 219 ? -10.787 -21.400 25.953 1.00 53.97 219 ASP A O 1
ATOM 1693 N N . ASN A 1 220 ? -9.013 -22.477 26.743 1.00 52.44 220 ASN A N 1
ATOM 1694 C CA . ASN A 1 220 ? -8.231 -21.264 27.027 1.00 52.44 220 ASN A CA 1
ATOM 1695 C C . ASN A 1 220 ? -7.412 -20.736 25.831 1.00 52.44 220 ASN A C 1
ATOM 1697 O O . ASN A 1 220 ? -7.159 -19.535 25.764 1.00 52.44 220 ASN A O 1
ATOM 1701 N N . GLU A 1 221 ? -6.993 -21.585 24.886 1.00 60.56 221 GLU A N 1
ATOM 1702 C CA . GLU A 1 221 ? -6.262 -21.134 23.686 1.00 60.56 221 GLU A CA 1
ATOM 1703 C C . GLU A 1 221 ? -7.210 -20.521 22.651 1.00 60.56 221 GLU A C 1
ATOM 1705 O O . GLU A 1 221 ? -6.840 -19.574 21.959 1.00 60.56 221 GLU A O 1
ATOM 1710 N N . ALA A 1 222 ? -8.460 -20.993 22.604 1.00 73.38 222 ALA A N 1
ATOM 1711 C CA . ALA A 1 222 ? -9.483 -20.491 21.687 1.00 73.38 222 ALA A CA 1
ATOM 1712 C C . ALA A 1 222 ? -9.832 -19.004 21.897 1.00 73.38 222 ALA A C 1
ATOM 1714 O O . ALA A 1 222 ? -10.289 -18.346 20.964 1.00 73.38 222 ALA A O 1
ATOM 1715 N N . TRP A 1 223 ? -9.616 -18.474 23.106 1.00 78.94 223 TRP A N 1
ATOM 1716 C CA . TRP A 1 223 ? -9.924 -17.084 23.465 1.00 78.94 223 TRP A CA 1
ATOM 1717 C C . TRP A 1 223 ? -8.681 -16.221 23.675 1.00 78.94 223 TRP A C 1
ATOM 1719 O O . TRP A 1 223 ? -8.821 -15.070 24.089 1.00 78.94 223 TRP A O 1
ATOM 1729 N N . TRP A 1 224 ? -7.481 -16.730 23.374 1.00 80.31 224 TRP A N 1
ATOM 1730 C CA . TRP A 1 224 ? -6.266 -15.919 23.400 1.00 80.31 224 TRP A CA 1
ATOM 1731 C C . TRP A 1 224 ? -6.447 -14.676 22.503 1.00 80.31 224 TRP A C 1
ATOM 1733 O O . TRP A 1 224 ? -6.980 -14.802 21.399 1.00 80.31 224 TRP A O 1
ATOM 1743 N N . PRO A 1 225 ? -6.037 -13.465 22.929 1.00 83.06 225 PRO A N 1
ATOM 1744 C CA . PRO A 1 225 ? -5.193 -13.126 24.085 1.00 83.06 225 PRO A CA 1
ATOM 1745 C C . PRO A 1 225 ? -5.903 -13.035 25.446 1.00 83.06 225 PRO A C 1
ATOM 1747 O O . PRO A 1 225 ? -5.245 -12.771 26.454 1.00 83.06 225 PRO A O 1
ATOM 1750 N N . TRP A 1 226 ? -7.219 -13.232 25.515 1.00 83.44 226 TRP A N 1
ATOM 1751 C CA . TRP A 1 226 ? -7.941 -13.282 26.786 1.00 83.44 226 TRP A CA 1
ATOM 1752 C C . TRP A 1 226 ? -7.780 -14.649 27.457 1.00 83.44 226 TRP A C 1
ATOM 1754 O O . TRP A 1 226 ? -7.655 -15.681 26.810 1.00 83.44 226 TRP A O 1
ATOM 1764 N N . HIS A 1 227 ? -7.837 -14.668 28.789 1.00 76.69 227 HIS A N 1
ATOM 1765 C CA . HIS A 1 227 ? -7.702 -15.908 29.563 1.00 76.69 227 HIS A CA 1
ATOM 1766 C C . HIS A 1 227 ? -8.915 -16.844 29.459 1.00 76.69 227 HIS A C 1
ATOM 1768 O O . HIS A 1 227 ? -8.824 -17.996 29.860 1.00 76.69 227 HIS A O 1
ATOM 1774 N N . SER A 1 228 ? -10.073 -16.328 29.038 1.00 80.50 228 SER A N 1
ATOM 1775 C CA . SER A 1 228 ? -11.326 -17.081 28.906 1.00 80.50 228 SER A CA 1
ATOM 1776 C C . SER A 1 228 ? -12.361 -16.277 28.122 1.00 80.50 228 SER A C 1
ATOM 1778 O O . SER A 1 228 ? -12.273 -15.046 28.025 1.00 80.50 228 SER A O 1
ATOM 1780 N N . LYS A 1 229 ? -13.414 -16.959 27.670 1.00 84.56 229 LYS A N 1
ATOM 1781 C CA . LYS A 1 229 ? -14.603 -16.352 27.062 1.00 84.56 229 LYS A CA 1
ATOM 1782 C C . LYS A 1 229 ? -15.211 -15.225 27.901 1.00 84.56 229 LYS A C 1
ATOM 1784 O O . LYS A 1 229 ? -15.537 -14.168 27.371 1.00 84.56 229 LYS A O 1
ATOM 1789 N N . GLN A 1 230 ? -15.356 -15.423 29.212 1.00 83.81 230 GLN A N 1
ATOM 1790 C CA . GLN A 1 230 ? -15.958 -14.442 30.123 1.00 83.81 230 GLN A CA 1
ATOM 1791 C C . GLN A 1 230 ? -15.123 -13.160 30.199 1.00 83.81 230 GLN A C 1
ATOM 1793 O O . GLN A 1 230 ? -15.688 -12.069 30.238 1.00 83.81 230 GLN A O 1
ATOM 1798 N N . HIS A 1 231 ? -13.790 -13.288 30.196 1.00 83.94 231 HIS A N 1
ATOM 1799 C CA . HIS A 1 231 ? -12.892 -12.133 30.145 1.00 83.94 231 HIS A CA 1
ATOM 1800 C C . HIS A 1 231 ? -13.037 -11.381 28.827 1.00 83.94 231 HIS A C 1
ATOM 1802 O O . HIS A 1 231 ? -13.185 -10.166 28.855 1.00 83.94 231 HIS A O 1
ATOM 1808 N N . CYS A 1 232 ? -13.042 -12.097 27.701 1.00 86.31 232 CYS A N 1
ATOM 1809 C CA . CYS A 1 232 ? -13.198 -11.501 26.378 1.00 86.31 232 CYS A CA 1
ATOM 1810 C C . CYS A 1 232 ? -14.511 -10.715 26.261 1.00 86.31 232 CYS A C 1
ATOM 1812 O O . CYS A 1 232 ? -14.498 -9.530 25.946 1.00 86.31 232 CYS A O 1
ATOM 1814 N N . LEU A 1 233 ? -15.646 -11.337 26.593 1.00 84.94 233 LEU A N 1
ATOM 1815 C CA . LEU A 1 233 ? -16.959 -10.712 26.414 1.00 84.94 233 LEU A CA 1
ATOM 1816 C C . LEU A 1 233 ? -17.177 -9.496 27.322 1.00 84.94 233 LEU A C 1
ATOM 1818 O O . LEU A 1 233 ? -17.717 -8.492 26.865 1.00 84.94 233 LEU A O 1
ATOM 1822 N N . LEU A 1 234 ? -16.749 -9.553 28.589 1.00 85.00 234 LEU A N 1
ATOM 1823 C CA . LEU A 1 234 ? -16.848 -8.398 29.489 1.00 85.00 234 LEU A CA 1
ATOM 1824 C C . LEU A 1 234 ? -15.856 -7.286 29.131 1.00 85.00 234 LEU A C 1
ATOM 1826 O O . LEU A 1 234 ? -16.161 -6.111 29.333 1.00 85.00 234 LEU A O 1
ATOM 1830 N N . ASP A 1 235 ? -14.685 -7.631 28.596 1.00 85.06 235 ASP A N 1
ATOM 1831 C CA . ASP A 1 235 ? -13.731 -6.638 28.114 1.00 85.06 235 ASP A CA 1
ATOM 1832 C C . ASP A 1 235 ? -14.261 -5.917 26.866 1.00 85.06 235 ASP A C 1
ATOM 1834 O O . ASP A 1 235 ? -14.288 -4.688 26.842 1.00 85.06 235 ASP A O 1
ATOM 1838 N N . ILE A 1 236 ? -14.776 -6.663 25.883 1.00 83.12 236 ILE A N 1
ATOM 1839 C CA . ILE A 1 236 ? -15.425 -6.106 24.686 1.00 83.12 236 ILE A CA 1
ATOM 1840 C C . ILE A 1 236 ? -16.631 -5.244 25.075 1.00 83.12 236 ILE A C 1
ATOM 1842 O O . ILE A 1 236 ? -16.797 -4.161 24.519 1.00 83.12 236 ILE A O 1
ATOM 1846 N N . LEU A 1 237 ? -17.422 -5.663 26.072 1.00 82.00 237 LEU A N 1
ATOM 1847 C CA . LEU A 1 237 ? -18.539 -4.866 26.589 1.00 82.00 237 LEU A CA 1
ATOM 1848 C C . LEU A 1 237 ? -18.092 -3.464 27.023 1.00 82.00 237 LEU A C 1
ATOM 1850 O O . LEU A 1 237 ? -18.712 -2.468 26.663 1.00 82.00 237 LEU A O 1
ATOM 1854 N N . GLY A 1 238 ? -16.977 -3.382 27.749 1.00 77.19 238 GLY A N 1
ATOM 1855 C CA . GLY A 1 238 ? -16.384 -2.114 28.174 1.00 77.19 238 GLY A CA 1
ATOM 1856 C C . GLY A 1 238 ? -15.609 -1.366 27.083 1.00 77.19 238 GLY A C 1
ATOM 1857 O O . GLY A 1 238 ? -14.928 -0.395 27.410 1.00 77.19 238 GLY A O 1
ATOM 1858 N N . ALA A 1 239 ? -15.619 -1.847 25.840 1.00 74.38 239 ALA A N 1
ATOM 1859 C CA . ALA A 1 239 ? -14.875 -1.295 24.710 1.00 74.38 239 ALA A CA 1
ATOM 1860 C C . ALA A 1 239 ? -15.733 -1.183 23.433 1.00 74.38 239 ALA A C 1
ATOM 1862 O O . ALA A 1 239 ? -15.184 -1.004 22.345 1.00 74.38 239 ALA A O 1
ATOM 1863 N N . PHE A 1 240 ? -17.067 -1.270 23.543 1.00 72.31 240 PHE A N 1
ATOM 1864 C CA . PHE A 1 240 ? -17.945 -1.125 22.384 1.00 72.31 240 PHE A CA 1
ATOM 1865 C C . PHE A 1 240 ? -17.769 0.264 21.745 1.00 72.31 240 PHE A C 1
ATOM 1867 O O . PHE A 1 240 ? -17.931 1.271 22.442 1.00 72.31 240 PHE A O 1
ATOM 1874 N N . PRO A 1 241 ? -17.511 0.353 20.423 1.00 61.81 241 PRO A N 1
ATOM 1875 C CA . PRO A 1 241 ? -17.107 1.596 19.753 1.00 61.81 241 PRO A CA 1
ATOM 1876 C C . PRO A 1 241 ? -18.065 2.786 19.907 1.00 61.81 241 PRO A C 1
ATOM 1878 O O . PRO A 1 241 ? -17.676 3.922 19.652 1.00 61.81 241 PRO A O 1
ATOM 1881 N N . ARG A 1 242 ? -19.328 2.543 20.279 1.00 64.69 242 ARG A N 1
ATOM 1882 C CA . ARG A 1 242 ? -20.390 3.564 20.365 1.00 64.69 242 ARG A CA 1
ATOM 1883 C C . ARG A 1 242 ? -21.273 3.448 21.610 1.00 64.69 242 ARG A C 1
ATOM 1885 O O . ARG A 1 242 ? -22.257 4.166 21.736 1.00 64.69 242 ARG A O 1
ATOM 1892 N N . ALA A 1 243 ? -20.913 2.560 22.529 1.00 67.94 243 ALA A N 1
ATOM 1893 C CA . ALA A 1 243 ? -21.609 2.354 23.792 1.00 67.94 243 ALA A CA 1
ATOM 1894 C C . ALA A 1 243 ? -20.548 2.145 24.871 1.00 67.94 243 ALA A C 1
ATOM 1896 O O . ALA A 1 243 ? -20.282 1.024 25.295 1.00 67.94 243 ALA A O 1
ATOM 1897 N N . ALA A 1 244 ? -19.864 3.226 25.245 1.00 67.44 244 ALA A N 1
ATOM 1898 C CA . ALA A 1 244 ? -18.821 3.161 26.256 1.00 67.44 244 ALA A CA 1
ATOM 1899 C C . ALA A 1 244 ? -19.453 2.844 27.619 1.00 67.44 244 ALA A C 1
ATOM 1901 O O . ALA A 1 244 ? -20.082 3.705 28.226 1.00 67.44 244 ALA A O 1
ATOM 1902 N N . PHE A 1 245 ? -19.282 1.610 28.093 1.00 79.06 245 PHE A N 1
ATOM 1903 C CA . PHE A 1 245 ? -19.682 1.226 29.443 1.00 79.06 245 PHE A CA 1
ATOM 1904 C C . PHE A 1 245 ? -18.663 1.756 30.451 1.00 79.06 245 PHE A C 1
ATOM 1906 O O . PHE A 1 245 ? -17.475 1.426 30.403 1.00 79.06 245 PHE A O 1
ATOM 1913 N N . SER A 1 246 ? -19.140 2.543 31.408 1.00 82.00 246 SER A N 1
ATOM 1914 C CA . SER A 1 246 ? -18.371 2.923 32.586 1.00 82.00 246 SER A CA 1
ATOM 1915 C C . SER A 1 246 ? -18.007 1.699 33.430 1.00 82.00 246 SER A C 1
ATOM 1917 O O . SER A 1 246 ? -18.603 0.617 33.339 1.00 82.00 246 SER A O 1
ATOM 1919 N N . GLU A 1 247 ? -17.042 1.877 34.330 1.00 83.88 247 GLU A N 1
ATOM 1920 C CA . GLU A 1 247 ? -16.690 0.832 35.293 1.00 83.88 247 GLU A CA 1
ATOM 1921 C C . GLU A 1 247 ? -17.876 0.458 36.182 1.00 83.88 247 GLU A C 1
ATOM 1923 O O . GLU A 1 247 ? -18.083 -0.722 36.459 1.00 83.88 247 GLU A O 1
ATOM 1928 N N . SER A 1 248 ? -18.690 1.439 36.579 1.00 85.62 248 SER A N 1
ATOM 1929 C CA . SER A 1 248 ? -19.906 1.209 37.359 1.00 85.62 248 SER A CA 1
ATOM 1930 C C . SER A 1 248 ? -20.943 0.393 36.593 1.00 85.62 248 SER A C 1
ATOM 1932 O O . SER A 1 248 ? -21.496 -0.557 37.141 1.00 85.62 248 SER A O 1
ATOM 1934 N N . GLU A 1 249 ? -21.179 0.700 35.318 1.00 87.19 249 GLU A N 1
ATOM 1935 C CA . GLU A 1 249 ? -22.135 -0.051 34.492 1.00 87.19 249 GLU A CA 1
ATOM 1936 C C . GLU A 1 249 ? -21.640 -1.476 34.230 1.00 87.19 249 GLU A C 1
ATOM 1938 O O . GLU A 1 249 ? -22.417 -2.432 34.288 1.00 87.19 249 GLU A O 1
ATOM 1943 N N . THR A 1 250 ? -20.331 -1.645 34.033 1.00 84.69 250 THR A N 1
ATOM 1944 C CA . THR A 1 250 ? -19.707 -2.967 33.887 1.00 84.69 250 THR A CA 1
ATOM 1945 C C . THR A 1 250 ? -19.849 -3.788 35.175 1.00 84.69 250 THR A C 1
ATOM 1947 O O . THR A 1 250 ? -20.187 -4.973 35.123 1.00 84.69 250 THR A O 1
ATOM 1950 N N . GLN A 1 251 ? -19.670 -3.170 36.349 1.00 83.56 251 GLN A N 1
ATOM 1951 C CA . GLN A 1 251 ? -19.880 -3.825 37.647 1.00 83.56 251 GLN A CA 1
ATOM 1952 C C . GLN A 1 251 ? -21.342 -4.232 37.865 1.00 83.56 251 GLN A C 1
ATOM 1954 O O . GLN A 1 251 ? -21.598 -5.359 38.293 1.00 83.56 251 GLN A O 1
ATOM 1959 N N . ILE A 1 252 ? -22.300 -3.356 37.543 1.00 87.88 252 ILE A N 1
ATOM 1960 C CA . ILE A 1 252 ? -23.739 -3.657 37.626 1.00 87.88 252 ILE A CA 1
ATOM 1961 C C . ILE A 1 252 ? -24.092 -4.822 36.696 1.00 87.88 252 ILE A C 1
ATOM 1963 O O . ILE A 1 252 ? -24.805 -5.745 37.097 1.00 87.88 252 ILE A O 1
ATOM 1967 N N . THR A 1 253 ? -23.543 -4.823 35.480 1.00 86.88 253 THR A N 1
ATOM 1968 C CA . THR A 1 253 ? -23.747 -5.905 34.508 1.00 86.88 253 THR A CA 1
ATOM 1969 C C . THR A 1 253 ? -23.180 -7.228 35.024 1.00 86.88 253 THR A C 1
ATOM 1971 O O . THR A 1 253 ? -23.865 -8.250 34.983 1.00 86.88 253 THR A O 1
ATOM 1974 N N . SER A 1 254 ? -21.971 -7.212 35.592 1.00 84.06 254 SER A N 1
ATOM 1975 C CA . SER A 1 254 ? -21.343 -8.388 36.207 1.00 84.06 254 SER A CA 1
ATOM 1976 C C . SER A 1 254 ? -22.148 -8.922 37.401 1.00 84.06 254 SER A C 1
ATOM 1978 O O . SER A 1 254 ? -22.372 -10.131 37.524 1.00 84.06 254 SER A O 1
ATOM 1980 N N . TRP A 1 255 ? -22.676 -8.033 38.249 1.00 87.19 255 TRP A N 1
ATOM 1981 C CA . TRP A 1 255 ? -23.575 -8.409 39.342 1.00 87.19 255 TRP A CA 1
ATOM 1982 C C . TRP A 1 255 ? -24.854 -9.077 38.823 1.00 87.19 255 TRP A C 1
ATOM 1984 O O . TRP A 1 255 ? -25.223 -10.145 39.315 1.00 87.19 255 TRP A O 1
ATOM 1994 N N . CYS A 1 256 ? -25.500 -8.492 37.810 1.00 88.25 256 CYS A N 1
ATOM 1995 C CA . CYS A 1 256 ? -26.709 -9.046 37.201 1.00 88.25 256 CYS A CA 1
ATOM 1996 C C . CYS A 1 256 ? -26.440 -10.441 36.618 1.00 88.25 256 CYS A C 1
ATOM 1998 O O . CYS A 1 256 ? -27.135 -11.400 36.958 1.00 88.25 256 CYS A O 1
ATOM 2000 N N . ALA A 1 257 ? -25.368 -10.589 35.835 1.00 85.19 257 ALA A N 1
ATOM 2001 C CA . ALA A 1 257 ? -24.949 -11.870 35.273 1.00 85.19 257 ALA A CA 1
ATOM 2002 C C . ALA A 1 257 ? -24.695 -12.923 36.367 1.00 85.19 257 ALA A C 1
ATOM 2004 O O . ALA A 1 257 ? -25.132 -14.067 36.240 1.00 85.19 257 ALA A O 1
ATOM 2005 N N . THR A 1 258 ? -24.080 -12.526 37.485 1.00 84.12 258 THR A N 1
ATOM 2006 C CA . THR A 1 258 ? -23.874 -13.407 38.646 1.00 84.12 258 THR A CA 1
ATOM 2007 C C . THR A 1 258 ? -25.206 -13.878 39.243 1.00 84.12 258 THR A C 1
ATOM 2009 O O . THR A 1 258 ? -25.351 -15.051 39.586 1.00 84.12 258 THR A O 1
ATOM 2012 N N . LYS A 1 259 ? -26.215 -13.000 39.347 1.00 89.19 259 LYS A N 1
ATOM 2013 C CA . LYS A 1 259 ? -27.563 -13.370 39.823 1.00 89.19 259 LYS A CA 1
ATOM 2014 C C . LYS A 1 259 ? -28.312 -14.291 38.863 1.00 89.19 259 LYS A C 1
ATOM 2016 O O . LYS A 1 259 ? -29.150 -15.064 39.317 1.00 89.19 259 LYS A O 1
ATOM 2021 N N . LEU A 1 260 ? -27.973 -14.247 37.578 1.00 89.38 260 LEU A N 1
ATOM 2022 C CA . LEU A 1 260 ? -28.502 -15.135 36.542 1.00 89.38 260 LEU A CA 1
ATOM 2023 C C . LEU A 1 260 ? -27.724 -16.458 36.415 1.00 89.38 260 LEU A C 1
ATOM 2025 O O . LEU A 1 260 ? -28.038 -17.266 35.546 1.00 89.38 260 LEU A O 1
ATOM 2029 N N . GLY A 1 261 ? -26.740 -16.708 37.286 1.00 83.12 261 GLY A N 1
ATOM 2030 C CA . GLY A 1 261 ? -26.007 -17.975 37.348 1.00 83.12 261 GLY A CA 1
ATOM 2031 C C . GLY A 1 261 ? -24.680 -17.997 36.587 1.00 83.12 261 GLY A C 1
ATOM 2032 O O . GLY A 1 261 ? -24.058 -19.055 36.506 1.00 83.12 261 GLY A O 1
ATOM 2033 N N . ALA A 1 262 ? -24.204 -16.862 36.060 1.00 78.50 262 ALA A N 1
ATOM 2034 C CA . ALA A 1 262 ? -22.854 -16.785 35.510 1.00 78.50 262 ALA A CA 1
ATOM 2035 C C . ALA A 1 262 ? -21.815 -16.926 36.638 1.00 78.50 262 ALA A C 1
ATOM 2037 O O . ALA A 1 262 ? -21.765 -16.119 37.566 1.00 78.50 262 ALA A O 1
ATOM 2038 N N . GLY A 1 263 ? -20.982 -17.964 36.562 1.00 75.88 263 GLY A N 1
ATOM 2039 C CA . GLY A 1 263 ? -19.868 -18.189 37.484 1.00 75.88 263 GLY A CA 1
ATOM 2040 C C . GLY A 1 263 ? -18.536 -17.677 36.931 1.00 75.88 263 GLY A C 1
ATOM 2041 O O . GLY A 1 263 ? -18.381 -17.504 35.724 1.00 75.88 263 GLY A O 1
ATOM 2042 N N . LYS A 1 264 ? -17.550 -17.493 37.822 1.00 74.38 264 LYS A N 1
ATOM 2043 C CA . LYS A 1 264 ? -16.146 -17.178 37.477 1.00 74.38 264 LYS A CA 1
ATOM 2044 C C . LYS A 1 264 ? -15.960 -15.892 36.643 1.00 74.38 264 LYS A C 1
ATOM 2046 O O . LYS A 1 264 ? -15.063 -15.822 35.806 1.00 74.38 264 LYS A O 1
ATOM 2051 N N . LEU A 1 265 ? -16.790 -14.870 36.866 1.00 80.25 265 LEU A N 1
ATOM 2052 C CA . LEU A 1 265 ? -16.616 -13.578 36.198 1.00 80.25 265 LEU A CA 1
ATOM 2053 C C . LEU A 1 265 ? -15.378 -12.836 36.741 1.00 80.25 265 LEU A C 1
ATOM 2055 O O . LEU A 1 265 ? -15.154 -12.835 37.955 1.00 80.25 265 LEU A O 1
ATOM 2059 N N . PRO A 1 266 ? -14.576 -12.192 35.876 1.00 81.62 266 PRO A N 1
ATOM 2060 C CA . PRO A 1 266 ? -13.453 -11.370 36.307 1.00 81.62 266 PRO A CA 1
ATOM 2061 C C . PRO A 1 266 ? -13.892 -10.156 37.126 1.00 81.62 266 PRO A C 1
ATOM 2063 O O . PRO A 1 266 ? -14.943 -9.557 36.894 1.00 81.62 266 PRO A O 1
ATOM 2066 N N . SER A 1 267 ? -13.024 -9.740 38.049 1.00 79.94 267 SER A N 1
ATOM 2067 C CA . SER A 1 267 ? -13.133 -8.426 38.682 1.00 79.94 267 SER A CA 1
ATOM 2068 C C . SER A 1 267 ? -12.766 -7.310 37.698 1.00 79.94 267 SER A C 1
ATOM 2070 O O . SER A 1 267 ? -12.055 -7.538 36.717 1.00 79.94 267 SER A O 1
ATOM 2072 N N . MET A 1 268 ? -13.168 -6.069 37.994 1.00 81.75 268 MET A N 1
ATOM 2073 C CA . MET A 1 268 ? -12.786 -4.910 37.172 1.00 81.75 268 MET A CA 1
ATOM 2074 C C . MET A 1 268 ? -11.270 -4.753 37.035 1.00 81.75 268 MET A C 1
ATOM 2076 O O . MET A 1 268 ? -10.773 -4.435 35.958 1.00 81.75 268 MET A O 1
ATOM 2080 N N . SER A 1 269 ? -10.513 -5.021 38.100 1.00 77.56 269 SER A N 1
ATOM 2081 C CA . SER A 1 269 ? -9.050 -4.979 38.056 1.00 77.56 269 SER A CA 1
ATOM 2082 C C . SER A 1 269 ? -8.473 -6.050 37.127 1.00 77.56 269 SER A C 1
ATOM 2084 O O . SER A 1 269 ? -7.501 -5.786 36.424 1.00 77.56 269 SER A O 1
ATOM 2086 N N . ALA A 1 270 ? -9.071 -7.247 37.093 1.00 78.81 270 ALA A N 1
ATOM 2087 C CA . ALA A 1 270 ? -8.665 -8.303 36.168 1.00 78.81 270 ALA A CA 1
ATOM 2088 C C . ALA A 1 270 ? -8.977 -7.932 34.709 1.00 78.81 270 ALA A C 1
ATOM 2090 O O . ALA A 1 270 ? -8.118 -8.120 33.849 1.00 78.81 270 ALA A O 1
ATOM 2091 N N . LEU A 1 271 ? -10.142 -7.326 34.443 1.00 82.88 271 LEU A N 1
ATOM 2092 C CA . LEU A 1 271 ? -10.497 -6.817 33.112 1.00 82.88 271 LEU A CA 1
ATOM 2093 C C . LEU A 1 271 ? -9.516 -5.747 32.625 1.00 82.88 271 LEU A C 1
ATOM 2095 O O . LEU A 1 271 ? -9.014 -5.845 31.511 1.00 82.88 271 LEU A O 1
ATOM 2099 N N . LYS A 1 272 ? -9.166 -4.769 33.470 1.00 82.88 272 LYS A N 1
ATOM 2100 C CA . LYS A 1 272 ? -8.189 -3.724 33.113 1.00 82.88 272 LYS A CA 1
ATOM 2101 C C . LYS A 1 272 ? -6.819 -4.301 32.758 1.00 82.88 272 LYS A C 1
ATOM 2103 O O . LYS A 1 272 ? -6.229 -3.882 31.766 1.00 82.88 272 LYS A O 1
ATOM 2108 N N . ARG A 1 273 ? -6.326 -5.274 33.533 1.00 80.00 273 ARG A N 1
ATOM 2109 C CA . ARG A 1 273 ? -5.055 -5.955 33.234 1.00 80.00 273 ARG A CA 1
ATOM 2110 C C . ARG A 1 273 ? -5.119 -6.728 31.918 1.00 80.00 273 ARG A C 1
ATOM 2112 O O . ARG A 1 273 ? -4.206 -6.613 31.108 1.00 80.00 273 ARG A O 1
ATOM 2119 N N . ALA A 1 274 ? -6.205 -7.464 31.675 1.00 79.25 274 ALA A N 1
ATOM 2120 C CA . ALA A 1 274 ? -6.403 -8.163 30.406 1.00 79.25 274 ALA A CA 1
ATOM 2121 C C . ALA A 1 274 ? -6.424 -7.176 29.225 1.00 79.25 274 ALA A C 1
ATOM 2123 O O . ALA A 1 274 ? -5.708 -7.377 28.245 1.00 79.25 274 ALA A O 1
ATOM 2124 N N . ARG A 1 275 ? -7.141 -6.052 29.360 1.00 85.75 275 ARG A N 1
ATOM 2125 C CA . ARG A 1 275 ? -7.190 -4.985 28.352 1.00 85.75 275 ARG A CA 1
ATOM 2126 C C . ARG A 1 275 ? -5.817 -4.396 28.052 1.00 85.75 275 ARG A C 1
ATOM 2128 O O . ARG A 1 275 ? -5.505 -4.164 26.891 1.00 85.75 275 ARG A O 1
ATOM 2135 N N . GLN A 1 276 ? -4.978 -4.172 29.063 1.00 84.94 276 GLN A N 1
ATOM 2136 C CA . GLN A 1 276 ? -3.608 -3.689 28.854 1.00 84.94 276 GLN A CA 1
ATOM 2137 C C . GLN A 1 276 ? -2.797 -4.649 27.972 1.00 84.94 276 GLN A C 1
ATOM 2139 O O . GLN A 1 276 ? -2.104 -4.199 27.059 1.00 84.94 276 GLN A O 1
ATOM 2144 N N . THR A 1 277 ? -2.929 -5.960 28.187 1.00 84.75 277 THR A N 1
ATOM 2145 C CA . THR A 1 277 ? -2.299 -6.985 27.340 1.00 84.75 277 THR A CA 1
ATOM 2146 C C . THR A 1 277 ? -2.822 -6.929 25.906 1.00 84.75 277 THR A C 1
ATOM 2148 O O . THR A 1 277 ? -2.023 -6.903 24.969 1.00 84.75 277 THR A O 1
ATOM 2151 N N . VAL A 1 278 ? -4.144 -6.837 25.725 1.00 86.94 278 VAL A N 1
ATOM 2152 C CA . VAL A 1 278 ? -4.788 -6.726 24.403 1.00 86.94 278 VAL A CA 1
ATOM 2153 C C . VAL A 1 278 ? -4.325 -5.467 23.671 1.00 86.94 278 VAL A C 1
ATOM 2155 O O . VAL A 1 278 ? -3.912 -5.545 22.520 1.00 86.94 278 VAL A O 1
ATOM 2158 N N . VAL A 1 279 ? -4.314 -4.310 24.336 1.00 87.31 279 VAL A N 1
ATOM 2159 C CA . VAL A 1 279 ? -3.873 -3.032 23.754 1.00 87.31 279 VAL A CA 1
ATOM 2160 C C . VAL A 1 279 ? -2.384 -3.062 23.401 1.00 87.31 279 VAL A C 1
ATOM 2162 O O . VAL A 1 279 ? -1.986 -2.528 22.367 1.00 87.31 279 VAL A O 1
ATOM 2165 N N . LYS A 1 280 ? -1.543 -3.710 24.213 1.00 86.31 280 LYS A N 1
ATOM 2166 C CA . LYS A 1 280 ? -0.112 -3.867 23.911 1.00 86.31 280 LYS A CA 1
ATOM 2167 C C . LYS A 1 280 ? 0.115 -4.723 22.660 1.00 86.31 280 LYS A C 1
ATOM 2169 O O . LYS A 1 280 ? 1.006 -4.408 21.861 1.00 86.31 280 LYS A O 1
ATOM 2174 N N . LEU A 1 281 ? -0.686 -5.777 22.508 1.00 85.50 281 LEU A N 1
ATOM 2175 C CA . LEU A 1 281 ? -0.619 -6.723 21.399 1.00 85.50 281 LEU A CA 1
ATOM 2176 C C . LEU A 1 281 ? -1.211 -6.154 20.100 1.00 85.50 281 LEU A C 1
ATOM 2178 O O . LEU A 1 281 ? -0.541 -6.207 19.077 1.00 85.50 281 LEU A O 1
ATOM 2182 N N . ALA A 1 282 ? -2.432 -5.615 20.155 1.00 85.25 282 ALA A N 1
ATOM 2183 C CA . ALA A 1 282 ? -3.269 -5.304 18.992 1.00 85.25 282 ALA A CA 1
ATOM 2184 C C . ALA A 1 282 ? -3.842 -3.869 18.982 1.00 85.25 282 ALA A C 1
ATOM 2186 O O . ALA A 1 282 ? -4.642 -3.520 18.117 1.00 85.25 282 ALA A O 1
ATOM 2187 N N . GLY A 1 283 ? -3.463 -3.011 19.933 1.00 87.31 283 GLY A N 1
ATOM 2188 C CA . GLY A 1 283 ? -3.898 -1.612 19.958 1.00 87.31 283 GLY A CA 1
ATOM 2189 C C . GLY A 1 283 ? -3.159 -0.730 18.943 1.00 87.31 283 GLY A C 1
ATOM 2190 O O . GLY A 1 283 ? -2.025 -1.009 18.565 1.00 87.31 283 GLY A O 1
ATOM 2191 N N . SER A 1 284 ? -3.765 0.401 18.569 1.00 85.94 284 SER A N 1
ATOM 2192 C CA . SER A 1 284 ? -3.213 1.395 17.624 1.00 85.94 284 SER A CA 1
ATOM 2193 C C . SER A 1 284 ? -2.100 2.292 18.200 1.00 85.94 284 SER A C 1
ATOM 2195 O O . SER A 1 284 ? -1.592 3.177 17.510 1.00 85.94 284 SER A O 1
ATOM 2197 N N . ARG A 1 285 ? -1.716 2.062 19.467 1.00 86.69 285 ARG A N 1
ATOM 2198 C CA . ARG A 1 285 ? -0.623 2.733 20.199 1.00 86.69 285 ARG A CA 1
ATOM 2199 C C . ARG A 1 285 ? -0.613 4.265 20.022 1.00 86.69 285 ARG A C 1
ATOM 2201 O O . ARG A 1 285 ? 0.379 4.798 19.520 1.00 86.69 285 ARG A O 1
ATOM 2208 N N . PRO A 1 286 ? -1.679 4.980 20.430 1.00 91.25 286 PRO A N 1
ATOM 2209 C CA . PRO A 1 286 ? -1.709 6.437 20.354 1.00 91.25 286 PRO A CA 1
ATOM 2210 C C . PRO A 1 286 ? -0.584 7.055 21.194 1.00 91.25 286 PRO A C 1
ATOM 2212 O O . PRO A 1 286 ? -0.289 6.593 22.299 1.00 91.25 286 PRO A O 1
ATOM 2215 N N . ARG A 1 287 ? 0.045 8.104 20.668 1.00 93.00 287 ARG A N 1
ATOM 2216 C CA . ARG A 1 287 ? 1.119 8.865 21.314 1.00 93.00 287 ARG A CA 1
ATOM 2217 C C . ARG A 1 287 ? 0.828 10.351 21.218 1.00 93.00 287 ARG A C 1
ATOM 2219 O O . ARG A 1 287 ? 0.294 10.813 20.214 1.00 93.00 287 ARG A O 1
ATOM 2226 N N . LEU A 1 288 ? 1.210 11.091 22.254 1.00 96.06 288 LEU A N 1
ATOM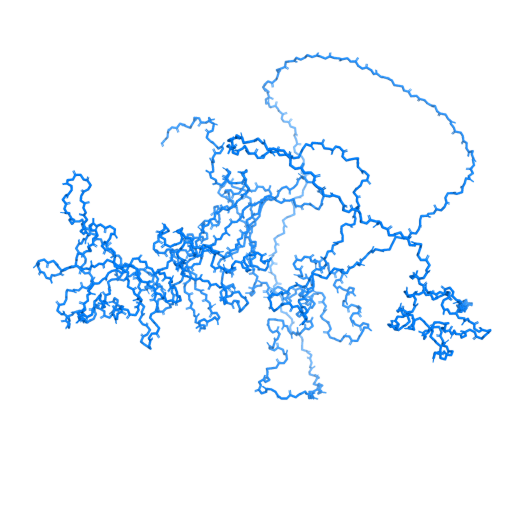 2227 C CA . LEU A 1 288 ? 1.236 12.545 22.196 1.00 96.06 288 LEU A CA 1
ATOM 2228 C C . LEU A 1 288 ? 2.508 12.976 21.458 1.00 96.06 288 LEU A C 1
ATOM 2230 O O . LEU A 1 288 ? 3.616 12.602 21.844 1.00 96.06 288 LEU A O 1
ATOM 2234 N N . THR A 1 289 ? 2.348 13.737 20.386 1.00 94.69 289 THR A N 1
ATOM 2235 C CA . THR A 1 289 ? 3.427 14.230 19.531 1.00 94.69 289 THR A CA 1
ATOM 2236 C C . THR A 1 289 ? 3.419 15.751 19.546 1.00 94.69 289 THR A C 1
ATOM 2238 O O . THR A 1 289 ? 2.356 16.368 19.551 1.00 94.69 289 THR A O 1
ATOM 2241 N N . LYS A 1 290 ? 4.609 16.355 19.581 1.00 95.62 290 LYS A N 1
ATOM 2242 C CA . LYS A 1 290 ? 4.797 17.800 19.441 1.00 95.62 290 LYS A CA 1
ATOM 2243 C C . LYS A 1 290 ? 5.159 18.102 17.988 1.00 95.62 290 LYS A C 1
ATOM 2245 O O . LYS A 1 290 ? 6.098 17.495 17.478 1.00 95.62 290 LYS A O 1
ATOM 2250 N N . SER A 1 291 ? 4.417 18.991 17.338 1.00 93.62 291 SER A N 1
ATOM 2251 C CA . SER A 1 291 ? 4.716 19.472 15.985 1.00 93.62 291 SER A CA 1
ATOM 2252 C C . SER A 1 291 ? 5.973 20.343 15.966 1.00 93.62 291 SER A C 1
ATOM 2254 O O . SER A 1 291 ? 6.427 20.827 17.013 1.00 93.62 291 SER A O 1
ATOM 2256 N N . THR A 1 292 ? 6.497 20.626 14.773 1.00 90.56 292 THR A N 1
ATOM 2257 C CA . THR A 1 292 ? 7.607 21.578 14.615 1.00 90.56 292 THR A CA 1
ATOM 2258 C C . THR A 1 292 ? 7.237 22.996 15.069 1.00 90.56 292 THR A C 1
ATOM 2260 O O . THR A 1 292 ? 8.080 23.700 15.622 1.00 90.56 292 THR A O 1
ATOM 2263 N N . ALA A 1 293 ? 5.972 23.406 14.927 1.00 91.00 293 ALA A N 1
ATOM 2264 C CA . ALA A 1 293 ? 5.484 24.700 15.421 1.00 91.00 293 ALA A CA 1
ATOM 2265 C C . ALA A 1 293 ? 5.174 24.708 16.934 1.00 91.00 293 ALA A C 1
ATOM 2267 O O . ALA A 1 293 ? 4.909 25.758 17.515 1.00 91.00 293 ALA A O 1
ATOM 2268 N N . GLY A 1 294 ? 5.270 23.553 17.597 1.00 93.38 294 GLY A N 1
ATOM 2269 C CA . GLY A 1 294 ? 5.268 23.430 19.049 1.00 93.38 294 GLY A CA 1
ATOM 2270 C C . GLY A 1 294 ? 3.937 23.034 19.685 1.00 93.38 294 GLY A C 1
ATOM 2271 O O . GLY A 1 294 ? 3.923 22.815 20.900 1.00 93.38 294 GLY A O 1
ATOM 2272 N N . ASN A 1 295 ? 2.861 22.885 18.908 1.00 96.00 295 ASN A N 1
ATOM 2273 C CA . ASN A 1 295 ? 1.585 22.380 19.411 1.00 96.00 295 ASN A CA 1
ATOM 2274 C C . ASN A 1 295 ? 1.619 20.863 19.591 1.00 96.00 295 ASN A C 1
ATOM 2276 O O . ASN A 1 295 ? 2.354 20.142 18.915 1.00 96.00 295 ASN A O 1
ATOM 2280 N N . PHE A 1 296 ? 0.787 20.366 20.501 1.00 95.69 296 PHE A N 1
ATOM 2281 C CA . PHE A 1 296 ? 0.649 18.935 20.729 1.00 95.69 296 PHE A CA 1
ATOM 2282 C C . PHE A 1 296 ? -0.572 18.366 20.008 1.00 95.69 296 PHE A C 1
ATOM 2284 O O . PHE A 1 296 ? -1.633 18.990 19.931 1.00 95.69 296 PHE A O 1
ATOM 2291 N N . TYR A 1 297 ? -0.436 17.145 19.513 1.00 95.81 297 TYR A N 1
ATOM 2292 C CA . TYR A 1 297 ? -1.522 16.360 18.943 1.00 95.81 297 TYR A CA 1
ATOM 2293 C C . TYR A 1 297 ? -1.352 14.887 19.304 1.00 95.81 297 TYR A C 1
ATOM 2295 O O . TYR A 1 297 ? -0.237 14.408 19.514 1.00 95.81 297 TYR A O 1
ATOM 2303 N N . ALA A 1 298 ? -2.461 14.162 19.418 1.00 96.06 298 ALA A N 1
ATOM 2304 C CA . ALA A 1 298 ? -2.435 12.725 19.650 1.00 96.06 298 ALA A CA 1
ATOM 2305 C C . ALA A 1 298 ? -2.487 12.004 18.305 1.00 96.06 298 ALA A C 1
ATOM 2307 O O . ALA A 1 298 ? -3.363 12.306 17.500 1.00 96.06 298 ALA A O 1
ATOM 2308 N N . LYS A 1 299 ? -1.590 11.044 18.075 1.00 95.88 299 LYS A N 1
ATOM 2309 C CA . LYS A 1 299 ? -1.485 10.300 16.816 1.00 95.88 299 LYS A CA 1
ATOM 2310 C C . LYS A 1 299 ? -1.242 8.809 17.053 1.00 95.88 299 LYS A C 1
ATOM 2312 O O . LYS A 1 299 ? -0.460 8.433 17.923 1.00 95.88 299 LYS A O 1
ATOM 2317 N N . THR A 1 300 ? -1.906 7.956 16.282 1.00 95.62 300 THR A N 1
ATOM 2318 C CA . THR A 1 300 ? -1.712 6.496 16.257 1.00 95.62 300 THR A CA 1
ATOM 2319 C C . THR A 1 300 ? -0.573 6.085 15.325 1.00 95.62 300 THR A C 1
ATOM 2321 O O . THR A 1 300 ? -0.220 6.828 14.410 1.00 95.62 300 THR A O 1
ATOM 2324 N N . ASP 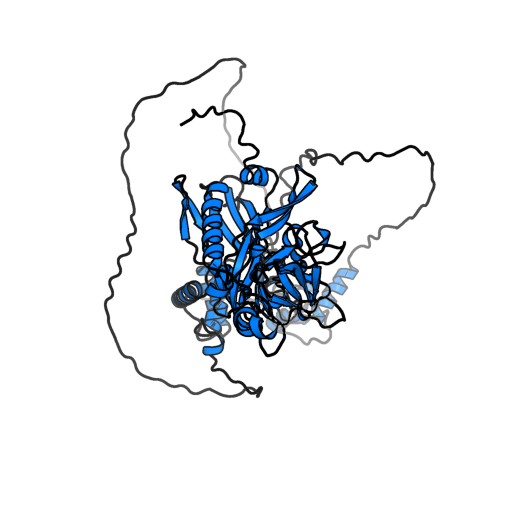A 1 301 ? -0.043 4.871 15.485 1.00 93.62 301 ASP A N 1
ATOM 2325 C CA . ASP A 1 301 ? 0.918 4.309 14.528 1.00 93.62 301 ASP A CA 1
ATOM 2326 C C . ASP A 1 301 ? 0.197 3.713 13.307 1.00 93.62 301 ASP A C 1
ATOM 2328 O O . ASP A 1 301 ? -0.408 2.641 13.386 1.00 93.62 301 ASP A O 1
ATOM 2332 N N . ILE A 1 302 ? 0.279 4.406 12.166 1.00 95.50 302 ILE A N 1
ATOM 2333 C CA . ILE A 1 302 ? -0.378 3.996 10.913 1.00 95.50 302 ILE A CA 1
ATOM 2334 C C . ILE A 1 302 ? 0.098 2.605 10.478 1.00 95.50 302 ILE A C 1
ATOM 2336 O O . ILE A 1 302 ? -0.717 1.779 10.075 1.00 95.50 302 ILE A O 1
ATOM 2340 N N . GLY A 1 303 ? 1.396 2.311 10.610 1.00 95.94 303 GLY A N 1
ATOM 2341 C CA . GLY A 1 303 ? 1.965 1.013 10.235 1.00 95.94 303 GLY A CA 1
ATOM 2342 C C . GLY A 1 303 ? 1.318 -0.161 10.977 1.00 95.94 303 GLY A C 1
ATOM 2343 O O . GLY A 1 303 ? 0.985 -1.164 10.351 1.00 95.94 303 GLY A O 1
ATOM 2344 N N . THR A 1 304 ? 1.079 -0.017 12.284 1.00 95.50 304 THR A N 1
ATOM 2345 C CA . THR A 1 304 ? 0.380 -1.017 13.106 1.00 95.50 304 THR A CA 1
ATOM 2346 C C . THR A 1 304 ? -1.050 -1.241 12.615 1.00 95.50 304 THR A C 1
ATOM 2348 O O . THR A 1 304 ? -1.453 -2.389 12.450 1.00 95.50 304 THR A O 1
ATOM 2351 N N . ILE A 1 305 ? -1.806 -0.173 12.327 1.00 95.69 305 ILE A N 1
ATOM 2352 C CA . ILE A 1 305 ? -3.183 -0.302 11.817 1.00 95.69 305 ILE A CA 1
ATOM 2353 C C . ILE A 1 305 ? -3.178 -1.029 10.467 1.00 95.69 305 ILE A C 1
ATOM 2355 O O . ILE A 1 305 ? -3.887 -2.016 10.299 1.00 95.69 305 ILE A O 1
ATOM 2359 N N . LEU A 1 306 ? -2.326 -0.607 9.530 1.00 97.25 306 LEU A N 1
ATOM 2360 C CA . LEU A 1 306 ? -2.215 -1.234 8.211 1.00 97.25 306 LEU A CA 1
ATOM 2361 C C . LEU A 1 306 ? -1.823 -2.716 8.298 1.00 97.25 306 LEU A C 1
ATOM 2363 O O . LEU A 1 306 ? -2.373 -3.533 7.563 1.00 97.25 306 LEU A O 1
ATOM 2367 N N . ALA A 1 307 ? -0.908 -3.071 9.206 1.00 97.06 307 ALA A N 1
ATOM 2368 C CA . ALA A 1 307 ? -0.514 -4.458 9.443 1.00 97.06 307 ALA A CA 1
ATOM 2369 C C . ALA A 1 307 ? -1.679 -5.309 9.971 1.00 97.06 307 ALA A C 1
ATOM 2371 O O . ALA A 1 307 ? -1.815 -6.466 9.574 1.00 97.06 307 ALA A O 1
ATOM 2372 N N . HIS A 1 308 ? -2.535 -4.747 10.830 1.00 94.94 308 HIS A N 1
ATOM 2373 C CA . HIS A 1 308 ? -3.742 -5.433 11.285 1.00 94.94 308 HIS A CA 1
ATOM 2374 C C . HIS A 1 308 ? -4.742 -5.633 10.143 1.00 94.94 308 HIS A C 1
ATOM 2376 O O . HIS A 1 308 ? -5.258 -6.737 9.999 1.00 94.94 308 HIS A O 1
ATOM 2382 N N . GLU A 1 309 ? -4.967 -4.627 9.295 1.00 96.06 309 GLU A N 1
ATOM 2383 C CA . GLU A 1 309 ? -5.940 -4.707 8.195 1.00 96.06 309 GLU A CA 1
ATOM 2384 C C . GLU A 1 309 ? -5.578 -5.764 7.144 1.00 96.06 309 GLU A C 1
ATOM 2386 O O . GLU A 1 309 ? -6.437 -6.521 6.692 1.00 96.06 309 GLU A O 1
ATOM 2391 N N . VAL A 1 310 ? -4.296 -5.897 6.789 1.00 97.75 310 VAL A N 1
ATOM 2392 C CA . VAL A 1 310 ? -3.860 -6.945 5.844 1.00 97.75 310 VAL A CA 1
ATOM 2393 C C . VAL A 1 310 ? -3.829 -8.346 6.468 1.00 97.75 310 VAL A C 1
ATOM 2395 O O . VAL A 1 310 ? -3.906 -9.341 5.746 1.00 97.75 310 VAL A O 1
ATOM 2398 N N . ALA A 1 311 ? -3.766 -8.434 7.799 1.00 96.50 311 ALA A N 1
ATOM 2399 C CA . ALA A 1 311 ? -3.908 -9.680 8.548 1.00 96.50 311 ALA A CA 1
ATOM 2400 C C . ALA A 1 311 ? -5.378 -10.020 8.866 1.00 96.50 311 ALA A C 1
ATOM 2402 O O . ALA A 1 311 ? -5.672 -11.127 9.323 1.00 96.50 311 ALA A O 1
ATOM 2403 N N . ASN A 1 312 ? -6.309 -9.096 8.624 1.00 94.69 312 ASN A N 1
ATOM 2404 C CA . ASN A 1 312 ? -7.704 -9.221 9.007 1.00 94.69 312 ASN A CA 1
ATOM 2405 C C . ASN A 1 312 ? -8.503 -10.031 7.967 1.00 94.69 312 ASN A C 1
ATOM 2407 O O . ASN A 1 312 ? -8.753 -9.530 6.867 1.00 94.69 312 ASN A O 1
ATOM 2411 N N . PRO A 1 313 ? -8.988 -11.245 8.296 1.00 94.00 313 PRO A N 1
ATOM 2412 C CA . PRO A 1 313 ? -9.714 -12.098 7.350 1.00 94.00 313 PRO A CA 1
ATOM 2413 C C . PRO A 1 313 ? -11.081 -11.536 6.929 1.00 94.00 313 PRO A C 1
ATOM 2415 O O . PRO A 1 313 ? -11.701 -12.069 6.014 1.00 94.00 313 PRO A O 1
ATOM 2418 N N . LYS A 1 314 ? -11.582 -10.485 7.592 1.00 90.50 314 LYS A N 1
ATOM 2419 C CA . LYS A 1 314 ? -12.823 -9.798 7.211 1.00 90.50 314 LYS A CA 1
ATOM 2420 C C . LYS A 1 314 ? -12.602 -8.653 6.226 1.00 90.50 314 LYS A C 1
ATOM 2422 O O . LYS A 1 314 ? -13.547 -8.285 5.543 1.00 90.50 314 LYS A O 1
ATOM 2427 N N . VAL A 1 315 ? -11.386 -8.115 6.136 1.00 93.50 315 VAL A N 1
ATOM 2428 C CA . VAL A 1 315 ? -11.071 -6.949 5.287 1.00 93.50 315 VAL A CA 1
ATOM 2429 C C . VAL A 1 315 ? -10.203 -7.354 4.115 1.00 93.50 315 VAL A C 1
ATOM 2431 O O . VAL A 1 315 ? -10.499 -7.017 2.969 1.00 93.50 315 VAL A O 1
ATOM 2434 N N . ARG A 1 316 ? -9.156 -8.136 4.384 1.00 96.31 316 ARG A N 1
ATOM 2435 C CA . ARG A 1 316 ? -8.158 -8.521 3.396 1.00 96.31 316 ARG A CA 1
ATOM 2436 C C . ARG A 1 316 ? -8.731 -9.141 2.109 1.00 96.31 316 ARG A C 1
ATOM 2438 O O . ARG A 1 316 ? -8.230 -8.749 1.052 1.00 96.31 316 ARG A O 1
ATOM 2445 N N . PRO A 1 317 ? -9.774 -10.001 2.121 1.00 95.81 317 PRO A N 1
ATOM 2446 C CA . PRO A 1 317 ? -10.377 -10.526 0.888 1.00 95.81 317 PRO A CA 1
ATOM 2447 C C . PRO A 1 317 ? -10.941 -9.451 -0.054 1.00 95.81 317 PRO A C 1
ATOM 2449 O O . PRO A 1 317 ? -11.075 -9.685 -1.252 1.00 95.81 317 PRO A O 1
ATOM 2452 N N . HIS A 1 318 ? -11.272 -8.273 0.480 1.00 95.69 318 HIS A N 1
ATOM 2453 C CA . HIS A 1 318 ? -11.849 -7.156 -0.265 1.00 95.69 318 HIS A CA 1
ATOM 2454 C C . HIS A 1 318 ? -10.811 -6.115 -0.709 1.00 95.69 318 HIS A C 1
ATOM 2456 O O . HIS A 1 318 ? -11.186 -5.130 -1.345 1.00 95.69 318 HIS A O 1
ATOM 2462 N N . LEU A 1 319 ? -9.530 -6.305 -0.370 1.00 96.50 319 LEU A N 1
ATOM 2463 C CA . LEU A 1 319 ? -8.445 -5.399 -0.742 1.00 96.50 319 LEU A CA 1
ATOM 2464 C C . LEU A 1 319 ? -7.819 -5.779 -2.085 1.00 96.50 319 LEU A C 1
ATOM 2466 O O . LEU A 1 319 ? -7.325 -6.892 -2.276 1.00 96.50 319 LEU A O 1
ATOM 2470 N N . ALA A 1 320 ? -7.754 -4.801 -2.983 1.00 96.62 320 ALA A N 1
ATOM 2471 C CA . ALA A 1 320 ? -6.932 -4.838 -4.181 1.00 96.62 320 ALA A CA 1
ATOM 2472 C C . ALA A 1 320 ? -5.595 -4.112 -3.967 1.00 96.62 320 ALA A C 1
ATOM 2474 O O . ALA A 1 320 ? -5.531 -3.078 -3.304 1.00 96.62 320 ALA A O 1
ATOM 2475 N N . PHE A 1 321 ? -4.540 -4.629 -4.602 1.00 96.69 321 PHE A N 1
ATOM 2476 C CA . PHE A 1 321 ? -3.177 -4.076 -4.533 1.00 96.69 321 PHE A CA 1
ATOM 2477 C C . PHE A 1 321 ? -2.591 -3.676 -5.890 1.00 96.69 321 PHE A C 1
ATOM 2479 O O . PHE A 1 321 ? -1.430 -3.275 -5.973 1.00 96.69 321 PHE A O 1
ATOM 2486 N N . TYR A 1 322 ? -3.383 -3.817 -6.950 1.00 97.00 322 TYR A N 1
ATOM 2487 C CA . TYR A 1 322 ? -3.048 -3.388 -8.300 1.00 97.00 322 TYR A CA 1
ATOM 2488 C C . TYR A 1 322 ? -4.117 -2.409 -8.780 1.00 97.00 322 TYR A C 1
ATOM 2490 O O . TYR A 1 322 ? -5.294 -2.615 -8.457 1.00 97.00 322 TYR A O 1
ATOM 2498 N N . PRO A 1 323 ? -3.741 -1.405 -9.589 1.00 97.00 323 PRO A N 1
ATOM 2499 C CA . PRO A 1 323 ? -4.730 -0.669 -10.356 1.00 97.00 323 PRO A CA 1
ATOM 2500 C C . PRO A 1 323 ? -5.452 -1.618 -11.321 1.00 97.00 323 PRO A C 1
ATOM 2502 O O . PRO A 1 323 ? -4.873 -2.601 -11.795 1.00 97.00 323 PRO A O 1
ATOM 2505 N N . GLU A 1 324 ? -6.709 -1.320 -11.615 1.00 97.06 324 GLU A N 1
ATOM 2506 C CA . GLU A 1 324 ? -7.557 -2.083 -12.525 1.00 97.06 324 GLU A CA 1
ATOM 2507 C C . GLU A 1 324 ? -7.944 -1.219 -13.723 1.00 97.06 324 GLU A C 1
ATOM 2509 O O . GLU A 1 324 ? -8.511 -0.143 -13.572 1.00 97.06 324 GLU A O 1
ATOM 2514 N N . ASP A 1 325 ? -7.698 -1.716 -14.927 1.00 96.75 325 ASP A N 1
ATOM 2515 C CA . ASP A 1 325 ? -8.321 -1.164 -16.118 1.00 96.75 325 ASP A CA 1
ATOM 2516 C C . ASP A 1 325 ? -9.698 -1.813 -16.315 1.00 96.75 325 ASP A C 1
ATOM 2518 O O . ASP A 1 325 ? -9.818 -2.978 -16.708 1.00 96.75 325 ASP A O 1
ATOM 2522 N N . SER A 1 326 ? -10.736 -1.035 -16.015 1.00 94.00 326 SER A N 1
ATOM 2523 C CA . SER A 1 326 ? -12.149 -1.411 -16.161 1.00 94.00 326 SER A CA 1
ATOM 2524 C C . SER A 1 326 ? -12.818 -0.740 -17.372 1.00 94.00 326 SER A C 1
ATOM 2526 O O . SER A 1 326 ? -14.041 -0.793 -17.533 1.00 94.00 326 SER A O 1
ATOM 2528 N N . GLY A 1 327 ? -12.029 -0.124 -18.259 1.00 91.88 327 GLY A N 1
ATOM 2529 C CA . GLY A 1 327 ? -12.530 0.663 -19.378 1.00 91.88 327 GLY A CA 1
ATOM 2530 C C . GLY A 1 327 ? -13.224 1.943 -18.911 1.00 91.88 327 GLY A C 1
ATOM 2531 O O . GLY A 1 327 ? -12.714 2.684 -18.080 1.00 91.88 327 GLY A O 1
ATOM 2532 N N . SER A 1 328 ? -14.399 2.236 -19.469 1.00 90.31 328 SER A N 1
ATOM 2533 C CA . SER A 1 328 ? -15.090 3.512 -19.236 1.00 90.31 328 SER A CA 1
ATOM 2534 C C . SER A 1 328 ? -15.934 3.568 -17.959 1.00 90.31 328 SER A C 1
ATOM 2536 O O . SER A 1 328 ? -16.491 4.621 -17.654 1.00 90.31 328 SER A O 1
ATOM 2538 N N . HIS A 1 329 ? -16.131 2.447 -17.261 1.00 89.06 329 HIS A N 1
ATOM 2539 C CA . HIS A 1 329 ? -17.016 2.386 -16.099 1.00 89.06 329 HIS A CA 1
ATOM 2540 C C . HIS A 1 329 ? -16.214 2.270 -14.809 1.00 89.06 329 HIS A C 1
ATOM 2542 O O . HIS A 1 329 ? -15.620 1.232 -14.544 1.00 89.06 329 HIS A O 1
ATOM 2548 N N . LEU A 1 330 ? -16.260 3.323 -13.993 1.00 92.56 330 LEU A N 1
ATOM 2549 C CA . LEU A 1 330 ? -15.544 3.394 -12.725 1.00 92.56 330 LEU A CA 1
ATOM 2550 C C . LEU A 1 330 ? -16.522 3.256 -11.557 1.00 92.56 330 LEU A C 1
ATOM 2552 O O . LEU A 1 330 ? -17.527 3.964 -11.477 1.00 92.56 330 LEU A O 1
ATOM 2556 N N . SER A 1 331 ? -16.200 2.359 -10.636 1.00 92.25 331 SER A N 1
ATOM 2557 C CA . SER A 1 331 ? -16.975 2.059 -9.428 1.00 92.25 331 SER A CA 1
ATOM 2558 C C . SER A 1 331 ? -16.126 2.088 -8.155 1.00 92.25 331 SER A C 1
ATOM 2560 O O . SER A 1 331 ? -16.659 2.336 -7.073 1.00 92.25 331 SER A O 1
ATOM 2562 N N . GLU A 1 332 ? -14.814 1.880 -8.284 1.00 94.56 332 GLU A N 1
ATOM 2563 C CA . GLU A 1 332 ? -13.858 1.739 -7.184 1.00 94.56 332 GLU A CA 1
ATOM 2564 C C . GLU A 1 332 ? -12.597 2.572 -7.448 1.00 94.56 332 GLU A C 1
ATOM 2566 O O . GLU A 1 332 ? -12.221 2.805 -8.596 1.00 94.56 332 GLU A O 1
ATOM 2571 N N . ALA A 1 333 ? -11.896 3.002 -6.393 1.00 94.25 333 ALA A N 1
ATOM 2572 C CA . ALA A 1 333 ? -10.734 3.885 -6.542 1.00 94.25 333 ALA A CA 1
ATOM 2573 C C . ALA A 1 333 ? -9.578 3.240 -7.333 1.00 94.25 333 ALA A C 1
ATOM 2575 O O . ALA A 1 333 ? -8.873 3.935 -8.065 1.00 94.25 333 ALA A O 1
ATOM 2576 N N . ARG A 1 334 ? -9.433 1.908 -7.265 1.00 95.19 334 ARG A N 1
ATOM 2577 C CA . ARG A 1 334 ? -8.459 1.140 -8.066 1.00 95.19 334 ARG A CA 1
ATOM 2578 C C . ARG A 1 334 ? -8.638 1.254 -9.573 1.00 95.19 334 ARG A C 1
ATOM 2580 O O . ARG A 1 334 ? -7.694 0.968 -10.299 1.00 95.19 334 ARG A O 1
ATOM 2587 N N . GLN A 1 335 ? -9.810 1.688 -10.022 1.00 96.00 335 GLN A N 1
ATOM 2588 C CA . GLN A 1 335 ? -10.140 1.838 -11.435 1.00 96.00 335 GLN A CA 1
ATOM 2589 C C . GLN A 1 335 ? -9.805 3.235 -11.980 1.00 96.00 335 GLN A C 1
ATOM 2591 O O . GLN A 1 335 ? -9.849 3.457 -13.185 1.00 96.00 335 GLN A O 1
ATOM 2596 N N . GLY A 1 336 ? -9.476 4.192 -11.107 1.00 94.12 336 GLY A N 1
ATOM 2597 C CA . GLY A 1 336 ? -9.169 5.559 -11.517 1.00 94.12 336 GLY A CA 1
ATOM 2598 C C . GLY A 1 336 ? -7.806 5.699 -12.201 1.00 94.12 336 GLY A C 1
ATOM 2599 O O . GLY A 1 336 ? -6.826 5.058 -11.809 1.00 94.12 336 GLY A O 1
ATOM 2600 N N . GLU A 1 337 ? -7.720 6.631 -13.157 1.00 93.62 337 GLU A N 1
ATOM 2601 C CA . GLU A 1 337 ? -6.471 7.003 -13.849 1.00 93.62 337 GLU A CA 1
ATOM 2602 C C . GLU A 1 337 ? -5.358 7.395 -12.868 1.00 93.62 337 GLU A C 1
ATOM 2604 O O . GLU A 1 337 ? -4.188 7.066 -13.081 1.00 93.62 337 GLU A O 1
ATOM 2609 N N . ARG A 1 338 ? -5.740 7.983 -11.724 1.00 93.81 338 ARG A N 1
ATOM 2610 C CA . ARG A 1 338 ? -4.820 8.332 -10.642 1.00 93.81 338 ARG A CA 1
ATOM 2611 C C . ARG A 1 338 ? -3.918 7.167 -10.224 1.00 93.81 338 ARG A C 1
ATOM 2613 O O . ARG A 1 338 ? -2.720 7.367 -10.038 1.00 93.81 338 ARG A O 1
ATOM 2620 N N . TRP A 1 339 ? -4.473 5.961 -10.081 1.00 95.62 339 TRP A N 1
ATOM 2621 C CA . TRP A 1 339 ? -3.694 4.761 -9.748 1.00 95.62 339 TRP A CA 1
ATOM 2622 C C . TRP A 1 339 ? -3.106 4.105 -10.998 1.00 95.62 339 TRP A C 1
ATOM 2624 O O . TRP A 1 339 ? -1.965 3.641 -10.987 1.00 95.62 339 TRP A O 1
ATOM 2634 N N . LEU A 1 340 ? -3.894 4.039 -12.071 1.00 94.25 340 LEU A N 1
ATOM 2635 C CA . LEU A 1 340 ? -3.538 3.280 -13.264 1.00 94.25 340 LEU A CA 1
ATOM 2636 C C . LEU A 1 340 ? -2.316 3.862 -13.988 1.00 94.25 340 LEU A C 1
ATOM 2638 O O . LEU A 1 340 ? -1.439 3.099 -14.401 1.00 94.25 340 LEU A O 1
ATOM 2642 N N . SER A 1 341 ? -2.231 5.189 -14.116 1.00 91.62 341 SER A N 1
ATOM 2643 C CA . SER A 1 341 ? -1.241 5.854 -14.972 1.00 91.62 341 SER A CA 1
ATOM 2644 C C . SER A 1 341 ? -0.552 7.069 -14.346 1.00 91.62 341 SER A C 1
ATOM 2646 O O . SER A 1 341 ? 0.633 7.265 -14.615 1.00 91.62 341 SER A O 1
ATOM 2648 N N . GLU A 1 342 ? -1.232 7.870 -13.521 1.00 94.56 342 GLU A N 1
ATOM 2649 C CA . GLU A 1 342 ? -0.674 9.148 -13.047 1.00 94.56 342 GLU A CA 1
ATOM 2650 C C . GLU A 1 342 ? 0.362 9.000 -11.931 1.00 94.56 342 GLU A C 1
ATOM 2652 O O . GLU A 1 342 ? 1.378 9.696 -11.931 1.00 94.56 342 GLU A O 1
ATOM 2657 N N . VAL A 1 343 ? 0.098 8.137 -10.944 1.00 95.12 343 VAL A N 1
ATOM 2658 C CA . VAL A 1 343 ? 1.022 7.936 -9.826 1.00 95.12 343 VAL A CA 1
ATOM 2659 C C . VAL A 1 343 ? 2.314 7.280 -10.324 1.00 95.12 343 VAL A C 1
ATOM 2661 O O . VAL A 1 343 ? 2.317 6.506 -11.286 1.00 95.12 343 VAL A O 1
ATOM 2664 N N . GLU A 1 344 ? 3.439 7.554 -9.671 1.00 94.00 344 GLU A N 1
ATOM 2665 C CA . GLU A 1 344 ? 4.713 6.910 -9.997 1.00 94.00 344 GLU A CA 1
ATOM 2666 C C . GLU A 1 344 ? 4.615 5.377 -9.895 1.00 94.00 344 GLU A C 1
ATOM 2668 O O . GLU A 1 344 ? 3.915 4.829 -9.039 1.00 94.00 344 GLU A O 1
ATOM 2673 N N . ALA A 1 345 ? 5.341 4.664 -10.763 1.00 91.75 345 ALA A N 1
ATOM 2674 C CA . ALA A 1 345 ? 5.272 3.203 -10.868 1.00 91.75 345 ALA A CA 1
ATOM 2675 C C . ALA A 1 345 ? 5.565 2.485 -9.539 1.00 91.75 345 ALA A C 1
ATOM 2677 O O . ALA A 1 345 ? 4.909 1.493 -9.211 1.00 91.75 345 ALA A O 1
ATOM 2678 N N . GLN A 1 346 ? 6.484 3.040 -8.741 1.00 89.88 346 GLN A N 1
ATOM 2679 C CA . GLN A 1 346 ? 6.839 2.530 -7.416 1.00 89.88 346 GLN A CA 1
ATOM 2680 C C . GLN A 1 346 ? 5.677 2.539 -6.408 1.00 89.88 346 GLN A C 1
ATOM 2682 O O . GLN A 1 346 ? 5.660 1.706 -5.505 1.00 89.88 346 GLN A O 1
ATOM 2687 N N . PHE A 1 347 ? 4.697 3.434 -6.576 1.00 92.56 347 PHE A N 1
ATOM 2688 C CA . PHE A 1 347 ? 3.510 3.515 -5.722 1.00 92.56 347 PHE A CA 1
ATOM 2689 C C . PHE A 1 347 ? 2.284 2.861 -6.354 1.00 92.56 347 PHE A C 1
ATOM 2691 O O . PHE A 1 347 ? 1.383 2.469 -5.624 1.00 92.56 347 PHE A O 1
ATOM 2698 N N . ALA A 1 348 ? 2.215 2.686 -7.676 1.00 93.88 348 ALA A N 1
ATOM 2699 C CA . ALA A 1 348 ? 1.095 1.965 -8.280 1.00 93.88 348 ALA A CA 1
ATOM 2700 C C . ALA A 1 348 ? 1.148 0.464 -7.972 1.00 93.88 348 ALA A C 1
ATOM 2702 O O . ALA A 1 348 ? 0.205 -0.092 -7.411 1.00 93.88 348 ALA A O 1
ATOM 2703 N N . SER A 1 349 ? 2.244 -0.181 -8.366 1.00 93.50 349 SER A N 1
ATOM 2704 C CA . SER A 1 349 ? 2.426 -1.634 -8.332 1.00 93.50 349 SER A CA 1
ATOM 2705 C C . SER A 1 349 ? 3.870 -1.962 -8.726 1.00 93.50 349 SER A C 1
ATOM 2707 O O . SER A 1 349 ? 4.191 -2.193 -9.887 1.00 93.50 349 SER A O 1
ATOM 2709 N N . VAL A 1 350 ? 4.783 -1.970 -7.754 1.00 95.75 350 VAL A N 1
ATOM 2710 C CA . VAL A 1 350 ? 6.225 -2.124 -8.032 1.00 95.75 350 VAL A CA 1
ATOM 2711 C C . VAL A 1 350 ? 6.617 -3.522 -8.523 1.00 95.75 350 VAL A C 1
ATOM 2713 O O . VAL A 1 350 ? 7.651 -3.682 -9.170 1.00 95.75 350 VAL A O 1
ATOM 2716 N N . MET A 1 351 ? 5.803 -4.536 -8.218 1.00 97.06 351 MET A N 1
ATOM 2717 C CA . MET A 1 351 ? 6.122 -5.940 -8.450 1.00 97.06 351 MET A CA 1
ATOM 2718 C C . MET A 1 351 ? 4.901 -6.740 -8.918 1.00 97.06 351 MET A C 1
ATOM 2720 O O . MET A 1 351 ? 3.787 -6.563 -8.422 1.00 97.06 351 MET A O 1
ATOM 2724 N N . ALA A 1 352 ? 5.134 -7.704 -9.807 1.00 97.00 352 ALA A N 1
ATOM 2725 C CA . ALA A 1 352 ? 4.202 -8.773 -10.141 1.00 97.00 352 ALA A CA 1
ATOM 2726 C C . ALA A 1 352 ? 4.882 -10.145 -10.024 1.00 97.00 352 ALA A C 1
ATOM 2728 O O . ALA A 1 352 ? 5.960 -10.374 -10.574 1.00 97.00 352 ALA A O 1
ATOM 2729 N N . ARG A 1 353 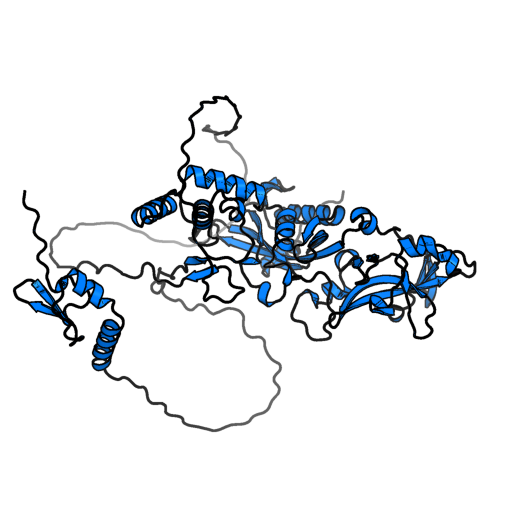? 4.238 -11.078 -9.315 1.00 95.56 353 ARG A N 1
ATOM 2730 C CA . ARG A 1 353 ? 4.695 -12.470 -9.190 1.00 95.56 353 ARG A CA 1
ATOM 2731 C C . ARG A 1 353 ? 3.946 -13.347 -10.180 1.00 95.56 353 ARG A C 1
ATOM 2733 O O . ARG A 1 353 ? 2.715 -13.386 -10.151 1.00 95.56 353 ARG A O 1
ATOM 2740 N N . ALA A 1 354 ? 4.675 -14.076 -11.020 1.00 91.94 354 ALA A N 1
ATOM 2741 C CA . ALA A 1 354 ? 4.070 -15.043 -11.924 1.00 91.94 354 ALA A CA 1
ATOM 2742 C C . ALA A 1 354 ? 3.360 -16.163 -11.136 1.00 91.94 354 ALA A C 1
ATOM 2744 O O . ALA A 1 354 ? 3.890 -16.634 -10.126 1.00 91.94 354 ALA A O 1
ATOM 2745 N N . PRO A 1 355 ? 2.191 -16.639 -11.603 1.00 82.38 355 PRO A N 1
ATOM 2746 C CA . PRO A 1 355 ? 1.439 -17.717 -10.953 1.00 82.38 355 PRO A CA 1
ATOM 2747 C C . PRO A 1 355 ? 2.064 -19.112 -11.158 1.00 82.38 355 PRO A C 1
ATOM 2749 O O . PRO A 1 355 ? 1.457 -20.127 -10.825 1.00 82.38 355 PRO A O 1
ATOM 2752 N N . THR A 1 356 ? 3.257 -19.187 -11.743 1.00 77.12 356 THR A N 1
ATOM 2753 C CA . THR A 1 356 ? 3.968 -20.422 -12.071 1.00 77.12 356 THR A CA 1
ATOM 2754 C C . THR A 1 356 ? 4.648 -21.038 -10.843 1.00 77.12 356 THR A C 1
ATOM 2756 O O . THR A 1 356 ? 4.943 -20.365 -9.854 1.00 77.12 356 THR A O 1
ATOM 2759 N N . SER A 1 357 ? 4.936 -22.343 -10.899 1.00 70.75 357 SER A N 1
ATOM 2760 C CA . SER A 1 357 ? 5.565 -23.083 -9.791 1.00 70.75 357 SER A CA 1
ATOM 2761 C C . SER A 1 357 ? 6.967 -22.584 -9.422 1.00 70.75 357 SER A C 1
ATOM 2763 O O . SER A 1 357 ? 7.420 -22.813 -8.306 1.00 70.75 357 SER A O 1
ATOM 2765 N N . ASP A 1 358 ? 7.656 -21.916 -10.350 1.00 78.56 358 ASP A N 1
ATOM 2766 C CA . ASP A 1 358 ? 8.980 -21.319 -10.156 1.00 78.56 358 ASP A CA 1
ATOM 2767 C C . ASP A 1 358 ? 8.940 -19.914 -9.518 1.00 78.56 358 ASP A C 1
ATOM 2769 O O . ASP A 1 358 ? 10.007 -19.362 -9.255 1.00 78.56 358 ASP A O 1
ATOM 2773 N N . LYS A 1 359 ? 7.744 -19.357 -9.235 1.00 83.56 359 LYS A N 1
ATOM 2774 C CA . LYS A 1 359 ? 7.507 -18.074 -8.534 1.00 83.56 359 LYS A CA 1
ATOM 2775 C C . LYS A 1 359 ? 8.455 -16.948 -8.976 1.00 83.56 359 LYS A C 1
ATOM 2777 O O . LYS A 1 359 ? 9.100 -16.309 -8.147 1.00 83.56 359 LYS A O 1
ATOM 2782 N N . GLN A 1 360 ? 8.566 -16.709 -10.284 1.00 94.50 360 GLN A N 1
ATOM 2783 C CA . GLN A 1 360 ? 9.387 -15.604 -10.780 1.00 94.50 360 GLN A CA 1
ATOM 2784 C C . GLN A 1 360 ? 8.740 -14.251 -10.475 1.00 94.50 360 GLN A C 1
ATOM 2786 O O . GLN A 1 360 ? 7.561 -14.028 -10.758 1.00 94.50 360 GLN A O 1
ATOM 2791 N N . ASP A 1 361 ? 9.553 -13.346 -9.935 1.00 96.81 361 ASP A N 1
ATOM 2792 C CA . ASP A 1 361 ? 9.149 -11.992 -9.575 1.00 96.81 361 ASP A CA 1
ATOM 2793 C C . ASP A 1 361 ? 9.651 -11.009 -10.622 1.00 96.81 361 ASP A C 1
ATOM 2795 O O . ASP A 1 361 ? 10.849 -10.981 -10.919 1.00 96.81 361 ASP A O 1
ATOM 2799 N N . TYR A 1 362 ? 8.754 -10.187 -11.149 1.00 97.81 362 TYR A N 1
ATOM 2800 C CA . TYR A 1 362 ? 9.053 -9.100 -12.072 1.00 97.81 362 TYR A CA 1
ATOM 2801 C C . TYR A 1 362 ? 8.855 -7.778 -11.348 1.00 97.81 362 TYR A C 1
ATOM 2803 O O . TYR A 1 362 ? 7.831 -7.588 -10.694 1.00 97.81 362 TYR A O 1
ATOM 2811 N N . PHE A 1 363 ? 9.826 -6.879 -11.460 1.00 98.06 363 PHE A N 1
ATOM 2812 C CA . PHE A 1 363 ? 9.747 -5.535 -10.903 1.00 98.06 363 PHE A CA 1
ATOM 2813 C C . PHE A 1 363 ? 9.695 -4.521 -12.037 1.00 98.06 363 PHE A C 1
ATOM 2815 O O . PHE A 1 363 ? 10.195 -4.783 -13.134 1.00 98.06 363 PHE A O 1
ATOM 2822 N N . VAL A 1 364 ? 9.090 -3.368 -11.767 1.00 97.19 364 VAL A N 1
ATOM 2823 C CA . VAL A 1 364 ? 9.252 -2.215 -12.654 1.00 97.19 364 VAL A CA 1
ATOM 2824 C C . VAL A 1 364 ? 10.727 -1.804 -12.684 1.00 97.19 364 VAL A C 1
ATOM 2826 O O . VAL A 1 364 ? 11.453 -1.977 -11.699 1.00 97.19 364 VAL A O 1
ATOM 2829 N N . ASP A 1 365 ? 11.163 -1.307 -13.835 1.00 96.12 365 ASP A N 1
ATOM 2830 C CA . ASP A 1 365 ? 12.531 -0.873 -14.122 1.00 96.12 365 ASP A CA 1
ATOM 2831 C C . ASP A 1 365 ? 13.598 -1.980 -14.042 1.00 96.12 365 ASP A C 1
ATOM 2833 O O . ASP A 1 365 ? 14.792 -1.694 -13.990 1.00 96.12 365 ASP A O 1
ATOM 2837 N N . GLU A 1 366 ? 13.197 -3.254 -14.108 1.00 97.81 366 GLU A N 1
ATOM 2838 C CA . GLU A 1 366 ? 14.115 -4.389 -14.244 1.00 97.81 366 GLU A CA 1
ATOM 2839 C C . GLU A 1 366 ? 13.967 -5.102 -15.596 1.00 97.81 366 GLU A C 1
ATOM 2841 O O . GLU A 1 366 ? 12.868 -5.546 -15.935 1.00 97.81 366 GLU A O 1
ATOM 2846 N N . PRO A 1 367 ? 15.054 -5.298 -16.365 1.00 98.19 367 PRO A N 1
ATOM 2847 C CA . PRO A 1 367 ? 14.984 -6.026 -17.626 1.00 98.19 367 PRO A CA 1
ATOM 2848 C C . PRO A 1 367 ? 14.466 -7.460 -17.471 1.00 98.19 367 PRO A C 1
ATOM 2850 O O . PRO A 1 367 ? 14.887 -8.209 -16.587 1.00 98.19 367 PRO A O 1
ATOM 2853 N N . ALA A 1 368 ? 13.604 -7.877 -18.391 1.00 98.00 368 ALA A N 1
ATOM 2854 C CA . ALA A 1 368 ? 13.036 -9.218 -18.466 1.00 98.00 368 ALA A CA 1
ATOM 2855 C C . ALA A 1 368 ? 13.049 -9.740 -19.910 1.00 98.00 368 ALA A C 1
ATOM 2857 O O . ALA A 1 368 ? 13.189 -8.966 -20.858 1.00 98.00 368 ALA A O 1
ATOM 2858 N N . LEU A 1 369 ? 12.871 -11.054 -20.091 1.00 97.12 369 LEU A N 1
ATOM 2859 C CA . LEU A 1 369 ? 12.536 -11.620 -21.404 1.00 97.12 369 LEU A CA 1
ATOM 2860 C C . LEU A 1 369 ? 11.051 -11.952 -21.484 1.00 97.12 369 LEU A C 1
ATOM 2862 O O . LEU A 1 369 ? 10.483 -12.557 -20.566 1.00 97.12 369 LEU A O 1
ATOM 2866 N N . ALA A 1 370 ? 10.454 -11.595 -22.617 1.00 96.19 370 ALA A N 1
ATOM 2867 C CA . ALA A 1 370 ? 9.061 -11.858 -22.924 1.00 96.19 370 ALA A CA 1
ATOM 2868 C C . ALA A 1 370 ? 8.870 -12.392 -24.348 1.00 96.19 370 ALA A C 1
ATOM 2870 O O . ALA A 1 370 ? 9.688 -12.160 -25.237 1.00 96.19 370 ALA A O 1
ATOM 2871 N N . ASN A 1 371 ? 7.757 -13.086 -24.563 1.00 94.25 371 ASN A N 1
ATOM 2872 C CA . ASN A 1 371 ? 7.260 -13.434 -25.890 1.00 94.25 371 ASN A CA 1
ATOM 2873 C C . ASN A 1 371 ? 6.296 -12.334 -26.350 1.00 94.25 371 ASN A C 1
ATOM 2875 O O . ASN A 1 371 ? 5.180 -12.246 -25.842 1.00 94.25 371 ASN A O 1
ATOM 2879 N N . ILE A 1 372 ? 6.734 -11.483 -27.281 1.00 90.88 372 ILE A N 1
ATOM 2880 C CA . ILE A 1 372 ? 5.946 -10.324 -27.748 1.00 90.88 372 ILE A CA 1
ATOM 2881 C C . ILE A 1 372 ? 5.060 -10.631 -28.958 1.00 90.88 372 ILE A C 1
ATOM 2883 O O . ILE A 1 372 ? 4.148 -9.870 -29.266 1.00 90.88 372 ILE A O 1
ATOM 2887 N N . ASP A 1 373 ? 5.318 -11.736 -29.654 1.00 85.25 373 ASP A N 1
ATOM 2888 C CA . ASP A 1 373 ? 4.582 -12.140 -30.843 1.00 85.25 373 ASP A CA 1
ATOM 2889 C C . ASP A 1 373 ? 4.474 -13.672 -30.949 1.00 85.25 373 ASP A C 1
ATOM 2891 O O . ASP A 1 373 ? 4.992 -14.434 -30.128 1.00 85.25 373 ASP A O 1
ATOM 2895 N N . SER A 1 374 ? 3.771 -14.133 -31.984 1.00 80.31 374 SER A N 1
ATOM 2896 C CA . SER A 1 374 ? 3.580 -15.558 -32.271 1.00 80.31 374 SER A CA 1
ATOM 2897 C C . SER A 1 374 ? 4.817 -16.248 -32.856 1.00 80.31 374 SER A C 1
ATOM 2899 O O . SER A 1 374 ? 4.797 -17.468 -33.017 1.00 80.31 374 SER A O 1
ATOM 2901 N N . SER A 1 375 ? 5.896 -15.511 -33.157 1.00 78.38 375 SER A N 1
ATOM 2902 C CA . SER A 1 375 ? 7.139 -16.106 -33.662 1.00 78.38 375 SER A CA 1
ATOM 2903 C C . SER A 1 375 ? 7.852 -16.938 -32.596 1.00 78.38 375 SER A C 1
ATOM 2905 O O . SER A 1 375 ? 8.673 -17.789 -32.933 1.00 78.38 375 SER A O 1
ATOM 2907 N N . GLY A 1 376 ? 7.539 -16.694 -31.317 1.00 74.62 376 GLY A N 1
ATOM 2908 C CA . GLY A 1 376 ? 8.197 -17.337 -30.182 1.00 74.62 376 GLY A CA 1
ATOM 2909 C C . GLY A 1 376 ? 9.628 -16.848 -29.958 1.00 74.62 376 GLY A C 1
ATOM 2910 O O . GLY A 1 376 ? 10.362 -17.470 -29.194 1.00 74.62 376 GLY A O 1
ATOM 2911 N N . THR A 1 377 ? 10.040 -15.762 -30.623 1.00 84.62 377 THR A N 1
ATOM 2912 C CA . THR A 1 377 ? 11.363 -15.165 -30.434 1.00 84.62 377 THR A CA 1
ATOM 2913 C C . THR A 1 377 ? 11.403 -14.413 -29.101 1.00 84.62 377 THR A C 1
ATOM 2915 O O . THR A 1 377 ? 10.612 -13.486 -28.907 1.00 84.62 377 THR A O 1
ATOM 2918 N N . PRO A 1 378 ? 12.335 -14.753 -28.191 1.00 90.88 378 PRO A N 1
ATOM 2919 C CA . PRO A 1 378 ? 12.570 -13.992 -26.972 1.00 90.88 378 PRO A CA 1
ATOM 2920 C C . PRO A 1 378 ? 12.873 -12.523 -27.261 1.00 90.88 378 PRO A C 1
ATOM 2922 O O . PRO A 1 378 ? 13.828 -12.209 -27.973 1.00 90.88 378 PRO A O 1
ATOM 2925 N N . ALA A 1 379 ? 12.099 -11.623 -26.667 1.00 95.00 379 ALA A N 1
ATOM 2926 C CA . ALA A 1 379 ? 12.330 -10.191 -26.738 1.00 95.00 379 ALA A CA 1
ATOM 2927 C C . ALA A 1 379 ? 12.735 -9.646 -25.360 1.00 95.00 379 ALA A C 1
ATOM 2929 O O . ALA A 1 379 ? 12.003 -9.844 -24.385 1.00 95.00 379 ALA A O 1
ATOM 2930 N N . PRO A 1 380 ? 13.875 -8.942 -25.266 1.00 97.12 380 PRO A N 1
ATOM 2931 C CA . PRO A 1 380 ? 14.233 -8.178 -24.080 1.00 97.12 380 PRO A CA 1
ATOM 2932 C C . PRO A 1 380 ? 13.295 -6.979 -23.910 1.00 97.12 380 PRO A C 1
ATOM 2934 O O . PRO A 1 380 ? 13.066 -6.208 -24.848 1.00 97.12 380 PRO A O 1
ATOM 2937 N N . VAL A 1 381 ? 12.734 -6.834 -22.715 1.00 97.94 381 VAL A N 1
ATOM 2938 C CA . VAL A 1 381 ? 11.755 -5.798 -22.367 1.00 97.94 381 VAL A CA 1
ATOM 2939 C C . VAL A 1 381 ? 12.052 -5.208 -20.991 1.00 97.94 381 VAL A C 1
ATOM 2941 O O . VAL A 1 381 ? 12.720 -5.834 -20.171 1.00 97.94 381 VAL A O 1
ATOM 2944 N N . LEU A 1 382 ? 11.531 -4.012 -20.730 1.00 97.75 382 LEU A N 1
ATOM 2945 C CA . LEU A 1 382 ? 11.616 -3.321 -19.446 1.00 97.75 382 LEU A CA 1
ATOM 2946 C C . LEU A 1 382 ? 10.198 -2.995 -18.953 1.00 97.75 382 LEU A C 1
ATOM 2948 O O . LEU A 1 382 ? 9.573 -2.088 -19.509 1.00 97.75 382 LEU A O 1
ATOM 2952 N N . PRO A 1 383 ? 9.656 -3.720 -17.959 1.00 97.62 383 PRO A N 1
ATOM 2953 C CA . PRO A 1 383 ? 8.367 -3.396 -17.360 1.00 97.62 383 PRO A CA 1
ATOM 2954 C C . PRO A 1 383 ? 8.392 -2.038 -16.661 1.00 97.62 383 PRO A C 1
ATOM 2956 O O . PRO A 1 383 ? 9.325 -1.738 -15.926 1.00 97.62 383 PRO A O 1
ATOM 2959 N N . VAL A 1 384 ? 7.346 -1.239 -16.859 1.00 96.25 384 VAL A N 1
ATOM 2960 C CA . VAL A 1 384 ? 7.190 0.097 -16.249 1.00 96.25 384 VAL A CA 1
ATOM 2961 C C . VAL A 1 384 ? 5.872 0.265 -15.494 1.00 96.25 384 VAL A C 1
ATOM 2963 O O . VAL A 1 384 ? 5.691 1.226 -14.750 1.00 96.25 384 VAL A O 1
ATOM 2966 N N . ARG A 1 385 ? 4.921 -0.658 -15.676 1.00 96.88 385 ARG A N 1
ATOM 2967 C CA . ARG A 1 385 ? 3.635 -0.651 -14.969 1.00 96.88 385 ARG A CA 1
ATOM 2968 C C . ARG A 1 385 ? 3.056 -2.053 -14.907 1.00 96.88 385 ARG A C 1
ATOM 2970 O O . ARG A 1 385 ? 3.131 -2.764 -15.905 1.00 96.88 385 ARG A O 1
ATOM 2977 N N . PHE A 1 386 ? 2.404 -2.399 -13.800 1.00 97.88 386 PHE A N 1
ATOM 2978 C CA . PHE A 1 386 ? 1.545 -3.580 -13.709 1.00 97.88 386 PHE A CA 1
ATOM 2979 C C . PHE A 1 386 ? 0.114 -3.183 -13.351 1.00 97.88 386 PHE A C 1
ATOM 2981 O O . PHE A 1 386 ? -0.106 -2.335 -12.489 1.00 97.88 386 PHE A O 1
ATOM 2988 N N . PHE A 1 387 ? -0.871 -3.807 -13.976 1.00 97.50 387 PHE A N 1
ATOM 2989 C CA . PHE A 1 387 ? -2.282 -3.534 -13.707 1.00 97.50 387 PHE A CA 1
ATOM 2990 C C . PHE A 1 387 ? -3.120 -4.779 -13.982 1.00 97.50 387 PHE A C 1
ATOM 2992 O O . PHE A 1 387 ? -2.652 -5.723 -14.616 1.00 97.50 387 PHE A O 1
ATOM 2999 N N . VAL A 1 388 ? -4.347 -4.808 -13.479 1.00 97.50 388 VAL A N 1
ATOM 3000 C CA . VAL A 1 388 ? -5.296 -5.895 -13.721 1.00 97.50 388 VAL A CA 1
ATOM 3001 C C . VAL A 1 388 ? -6.264 -5.479 -14.819 1.00 97.50 388 VAL A C 1
ATOM 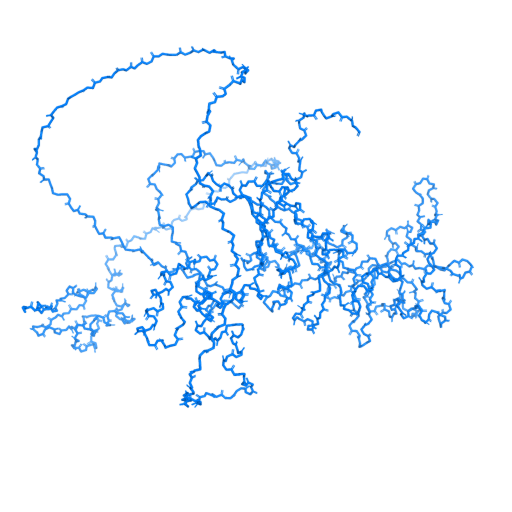3003 O O . VAL A 1 388 ? -6.790 -4.373 -14.789 1.00 97.50 388 VAL A O 1
ATOM 3006 N N . ARG A 1 389 ? -6.540 -6.373 -15.768 1.00 96.19 389 ARG A N 1
ATOM 3007 C CA . ARG A 1 38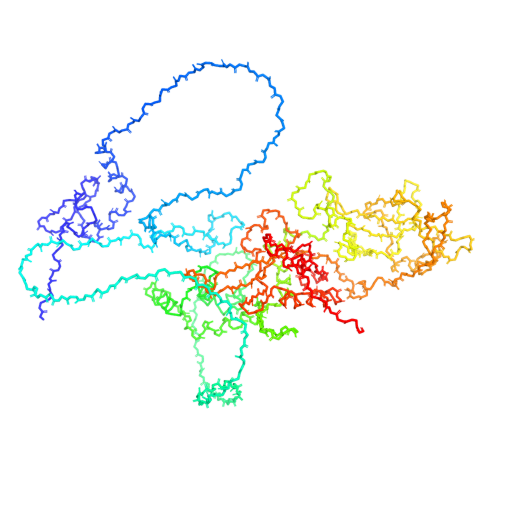9 ? -7.641 -6.224 -16.725 1.00 96.19 389 ARG A CA 1
ATOM 3008 C C . ARG A 1 389 ? -8.350 -7.562 -16.864 1.00 96.19 389 ARG A C 1
ATOM 3010 O O . ARG A 1 389 ? -7.710 -8.584 -17.111 1.00 96.19 389 ARG A O 1
ATOM 3017 N N . SER A 1 390 ? -9.667 -7.565 -16.663 1.00 93.88 390 SER A N 1
ATOM 3018 C CA . SER A 1 390 ? -10.499 -8.779 -16.735 1.00 93.88 390 SER A CA 1
ATOM 3019 C C . SER A 1 390 ? -9.972 -9.945 -15.874 1.00 93.88 390 SER A C 1
ATOM 3021 O O . SER A 1 390 ? -10.029 -11.102 -16.281 1.00 93.88 390 SER A O 1
ATOM 3023 N N . GLY A 1 391 ? -9.436 -9.638 -14.686 1.00 93.25 391 GLY A N 1
ATOM 3024 C CA . GLY A 1 391 ? -8.914 -10.627 -13.735 1.00 93.25 391 GLY A CA 1
ATOM 3025 C C . GLY A 1 391 ? -7.502 -11.158 -14.023 1.00 93.25 391 GLY A C 1
ATOM 3026 O O . GLY A 1 391 ? -6.971 -11.908 -13.207 1.00 93.25 391 GLY A O 1
ATOM 3027 N N . GLU A 1 392 ? -6.861 -10.765 -15.129 1.00 95.50 392 GLU A N 1
ATOM 3028 C CA . GLU A 1 392 ? -5.464 -11.108 -15.426 1.00 95.50 392 GLU A CA 1
ATOM 3029 C C . GLU A 1 392 ? -4.539 -9.906 -15.179 1.00 95.50 392 GLU A C 1
ATOM 3031 O O . GLU A 1 392 ? -4.924 -8.756 -15.389 1.00 95.50 392 GLU A O 1
ATOM 3036 N N . ILE A 1 393 ? -3.301 -10.168 -14.745 1.00 97.06 393 ILE A N 1
ATOM 3037 C CA . ILE A 1 393 ? -2.273 -9.127 -14.604 1.00 97.06 393 ILE A CA 1
ATOM 3038 C C . ILE A 1 393 ? -1.634 -8.871 -15.971 1.00 97.06 393 ILE A C 1
ATOM 3040 O O . ILE A 1 393 ? -1.181 -9.806 -16.635 1.00 97.06 393 ILE A O 1
ATOM 3044 N N . TYR A 1 394 ? -1.543 -7.602 -16.342 1.00 97.56 394 TYR A N 1
ATOM 3045 C CA . TYR A 1 394 ? -0.840 -7.082 -17.506 1.00 97.56 394 TYR A CA 1
ATOM 3046 C C . TYR A 1 394 ? 0.352 -6.230 -17.073 1.00 97.56 394 TYR A C 1
ATOM 3048 O O . TYR A 1 394 ? 0.400 -5.706 -15.958 1.00 97.56 394 TYR A O 1
ATOM 3056 N N . ALA A 1 395 ? 1.318 -6.105 -17.974 1.00 97.44 395 ALA A N 1
ATOM 3057 C CA . ALA A 1 395 ? 2.470 -5.236 -17.854 1.00 97.44 395 ALA A CA 1
ATOM 3058 C C . ALA A 1 395 ? 2.512 -4.270 -19.043 1.00 97.44 395 ALA A C 1
ATOM 3060 O O . ALA A 1 395 ? 2.398 -4.706 -20.189 1.00 97.44 395 ALA A O 1
ATOM 3061 N N . LEU A 1 396 ? 2.731 -2.980 -18.780 1.00 96.88 396 LEU A N 1
ATOM 3062 C CA . LEU A 1 396 ? 3.256 -2.070 -19.800 1.00 96.88 396 LEU A CA 1
ATOM 3063 C C . LEU A 1 396 ? 4.771 -2.184 -19.795 1.00 96.88 396 LEU A C 1
ATOM 3065 O O . LEU A 1 396 ? 5.392 -2.120 -18.729 1.00 96.88 396 LEU A O 1
ATOM 3069 N N . VAL A 1 397 ? 5.361 -2.354 -20.973 1.00 97.38 397 VAL A N 1
ATOM 3070 C CA . VAL A 1 397 ? 6.799 -2.560 -21.122 1.00 97.38 397 VAL A CA 1
ATOM 3071 C C . VAL A 1 397 ? 7.369 -1.715 -22.257 1.00 97.38 397 VAL A C 1
ATOM 3073 O O . VAL A 1 397 ? 6.745 -1.560 -23.307 1.00 97.38 397 VAL A O 1
ATOM 3076 N N . HIS A 1 398 ? 8.596 -1.231 -22.085 1.00 96.94 398 HIS A N 1
ATOM 3077 C CA . HIS A 1 398 ? 9.416 -0.785 -23.209 1.00 96.94 398 HIS A CA 1
ATOM 3078 C C . HIS A 1 398 ? 10.129 -1.974 -23.844 1.00 96.94 398 HIS A C 1
ATOM 3080 O O . HIS A 1 398 ? 10.586 -2.885 -23.150 1.00 96.94 398 HIS A O 1
ATOM 3086 N N . ARG A 1 399 ? 10.294 -1.944 -25.167 1.00 95.69 399 ARG A N 1
ATOM 3087 C CA . ARG A 1 399 ? 11.219 -2.854 -25.846 1.00 95.69 399 ARG A CA 1
ATOM 3088 C C . ARG A 1 399 ? 12.656 -2.402 -25.596 1.00 95.69 399 ARG A C 1
ATOM 3090 O O . ARG A 1 399 ? 12.953 -1.209 -25.646 1.00 95.69 399 ARG A O 1
ATOM 3097 N N . LEU A 1 400 ? 13.548 -3.363 -25.383 1.00 96.38 400 LEU A N 1
ATOM 3098 C CA . LEU A 1 400 ? 14.984 -3.122 -25.337 1.00 96.38 400 LEU A CA 1
ATOM 3099 C C . LEU A 1 400 ? 15.610 -3.548 -26.671 1.00 96.38 400 LEU A C 1
ATOM 3101 O O . LEU A 1 400 ? 15.470 -4.699 -27.095 1.00 96.38 400 LEU A O 1
ATOM 3105 N N . SER A 1 401 ? 16.287 -2.623 -27.350 1.00 95.12 401 SER A N 1
ATOM 3106 C CA . SER A 1 401 ? 17.098 -2.928 -28.532 1.00 95.12 401 SER A CA 1
ATOM 3107 C C . SER A 1 401 ? 18.571 -3.052 -28.159 1.00 95.12 401 SER A C 1
ATOM 3109 O O . SER A 1 401 ? 19.006 -2.522 -27.141 1.00 95.12 401 SER A O 1
ATOM 3111 N N . ILE A 1 402 ? 19.338 -3.783 -28.961 1.00 95.81 402 ILE A N 1
ATOM 3112 C CA . ILE A 1 402 ? 20.776 -3.965 -28.747 1.00 95.81 402 ILE A CA 1
ATOM 3113 C C . ILE A 1 402 ? 21.522 -2.876 -29.527 1.00 95.81 402 ILE A C 1
ATOM 3115 O O . ILE A 1 402 ? 21.143 -2.552 -30.656 1.00 95.81 402 ILE A O 1
ATOM 3119 N N . THR A 1 403 ? 22.572 -2.307 -28.935 1.00 94.38 403 THR A N 1
ATOM 3120 C CA . THR A 1 403 ? 23.485 -1.373 -29.612 1.00 94.38 403 THR A CA 1
ATOM 3121 C C . THR A 1 403 ? 24.142 -2.016 -30.839 1.00 94.38 403 THR A C 1
ATOM 3123 O O . THR A 1 403 ? 24.291 -3.233 -30.914 1.00 94.38 403 THR A O 1
ATOM 3126 N N . GLU A 1 404 ? 24.617 -1.209 -31.794 1.00 89.75 404 GLU A N 1
ATOM 3127 C CA . GLU A 1 404 ? 25.388 -1.728 -32.942 1.00 89.75 404 GLU A CA 1
ATOM 3128 C C . GLU A 1 404 ? 26.644 -2.507 -32.506 1.00 89.75 404 GLU A C 1
ATOM 3130 O O . GLU A 1 404 ? 27.062 -3.443 -33.184 1.00 89.75 404 GLU A O 1
ATOM 3135 N N . GLY A 1 405 ? 27.220 -2.149 -31.351 1.00 86.69 405 GLY A N 1
ATOM 3136 C CA . GLY A 1 405 ? 28.351 -2.849 -30.737 1.00 86.69 405 GLY A CA 1
ATOM 3137 C C . GLY A 1 405 ? 28.000 -4.195 -30.091 1.00 86.69 405 GLY A C 1
ATOM 3138 O O . GLY A 1 405 ? 28.908 -4.963 -29.783 1.00 86.69 405 GLY A O 1
ATOM 3139 N N . GLY A 1 406 ? 26.714 -4.507 -29.901 1.00 90.69 406 GLY A N 1
ATOM 3140 C CA . GLY A 1 406 ? 26.267 -5.782 -29.336 1.00 90.69 406 GLY A CA 1
ATOM 3141 C C . GLY A 1 406 ? 26.451 -5.927 -27.821 1.00 90.69 406 GLY A C 1
ATOM 3142 O O . GLY A 1 406 ? 26.319 -7.033 -27.303 1.00 90.69 406 GLY A O 1
ATOM 3143 N N . ASP A 1 407 ? 26.785 -4.850 -27.109 1.00 93.88 407 ASP A N 1
ATOM 3144 C CA . ASP A 1 407 ? 27.290 -4.882 -25.729 1.00 93.88 407 ASP A CA 1
ATOM 3145 C C . ASP A 1 407 ? 26.324 -4.315 -24.676 1.00 93.88 407 ASP A C 1
ATOM 3147 O O . ASP A 1 407 ? 26.473 -4.607 -23.484 1.00 93.88 407 ASP A O 1
ATOM 3151 N N . SER A 1 408 ? 25.329 -3.536 -25.108 1.00 96.19 408 SER A N 1
ATOM 3152 C CA . SER A 1 408 ? 24.390 -2.825 -24.237 1.00 96.19 408 SER A CA 1
ATOM 3153 C C . SER A 1 408 ? 22.981 -2.782 -24.829 1.00 96.19 408 SER A C 1
ATOM 3155 O O . SER A 1 408 ? 22.784 -2.953 -26.036 1.00 96.19 408 SER A O 1
ATOM 3157 N N . PHE A 1 409 ? 21.997 -2.505 -23.978 1.00 97.50 409 PHE A N 1
ATOM 3158 C CA . PHE A 1 409 ? 20.611 -2.263 -24.361 1.00 97.50 409 PHE A CA 1
ATOM 3159 C C . PHE A 1 409 ? 20.277 -0.769 -24.444 1.00 97.50 409 PHE A C 1
ATOM 3161 O O . PHE A 1 409 ? 20.830 0.056 -23.717 1.00 97.50 409 PHE A O 1
ATOM 3168 N N . ILE A 1 410 ? 19.316 -0.432 -25.299 1.00 96.94 410 ILE A N 1
ATOM 3169 C CA . ILE A 1 410 ? 18.679 0.882 -25.404 1.00 96.94 410 ILE A CA 1
ATOM 3170 C C . ILE A 1 410 ? 17.180 0.704 -25.154 1.00 96.94 410 ILE A C 1
ATOM 3172 O O . ILE A 1 410 ? 16.552 -0.177 -25.741 1.00 96.94 410 ILE A O 1
ATOM 3176 N N . ILE A 1 411 ? 16.605 1.552 -24.302 1.00 96.75 411 ILE A N 1
ATOM 3177 C CA . ILE A 1 411 ? 15.161 1.591 -24.046 1.00 96.75 411 ILE A CA 1
ATOM 3178 C C . ILE A 1 411 ? 14.487 2.349 -25.192 1.00 96.75 411 ILE A C 1
ATOM 3180 O O . ILE A 1 411 ? 14.794 3.519 -25.419 1.00 96.75 411 ILE A O 1
ATOM 3184 N N . GLU A 1 412 ? 13.574 1.705 -25.917 1.00 95.06 412 GLU A N 1
ATOM 3185 C CA . GLU A 1 412 ? 12.828 2.336 -27.012 1.00 95.06 412 GLU A CA 1
ATOM 3186 C C . GLU A 1 412 ? 11.597 3.086 -26.470 1.00 95.06 412 GLU A C 1
ATOM 3188 O O . GLU A 1 412 ? 10.626 2.467 -26.027 1.00 95.06 412 GLU A O 1
ATOM 3193 N N . ALA A 1 413 ? 11.642 4.424 -26.490 1.00 92.00 413 ALA A N 1
ATOM 3194 C CA . ALA A 1 413 ? 10.591 5.316 -25.987 1.00 92.00 413 ALA A CA 1
ATOM 3195 C C . ALA A 1 413 ? 10.436 6.566 -26.882 1.00 92.00 413 ALA A C 1
ATOM 3197 O O . ALA A 1 413 ? 10.473 7.709 -26.415 1.00 92.00 413 ALA A O 1
ATOM 3198 N N . VAL A 1 414 ? 10.322 6.371 -28.198 1.00 85.00 414 VAL A N 1
ATOM 3199 C CA . VAL A 1 414 ? 10.229 7.465 -29.179 1.00 85.00 414 VAL A CA 1
ATOM 3200 C C . VAL A 1 414 ? 8.844 8.107 -29.154 1.00 85.00 414 VAL A C 1
ATOM 3202 O O . VAL A 1 414 ? 8.730 9.322 -29.332 1.00 85.00 414 VAL A O 1
ATOM 3205 N N . GLN A 1 415 ? 7.803 7.306 -28.938 1.00 80.06 415 GLN A N 1
ATOM 3206 C CA . GLN A 1 415 ? 6.411 7.722 -28.791 1.00 80.06 415 GLN A CA 1
ATOM 3207 C C . GLN A 1 415 ? 5.732 6.907 -27.687 1.00 80.06 415 GLN A C 1
ATOM 3209 O O . GLN A 1 415 ? 6.124 5.779 -27.401 1.00 80.06 415 GLN A O 1
ATOM 3214 N N . SER A 1 416 ? 4.660 7.437 -27.094 1.00 70.69 416 SER A N 1
ATOM 3215 C CA . SER A 1 416 ? 3.880 6.702 -26.086 1.00 70.69 416 SER A CA 1
ATOM 3216 C C . SER A 1 416 ? 3.285 5.392 -26.624 1.00 70.69 416 SER A C 1
ATOM 3218 O O . SER A 1 416 ? 3.087 4.459 -25.856 1.00 70.69 416 SER A O 1
ATOM 3220 N N . SER A 1 417 ? 3.053 5.295 -27.940 1.00 73.94 417 SER A N 1
ATOM 3221 C CA . SER A 1 417 ? 2.616 4.067 -28.621 1.00 73.94 417 SER A CA 1
ATOM 3222 C C . SER A 1 417 ? 3.678 2.965 -28.683 1.00 73.94 417 SER A C 1
ATOM 3224 O O . SER A 1 417 ? 3.354 1.852 -29.087 1.00 73.94 417 SER A O 1
ATOM 3226 N N . ASP A 1 418 ? 4.931 3.255 -28.321 1.00 80.44 418 ASP A N 1
ATOM 3227 C CA . ASP A 1 418 ? 6.006 2.255 -28.287 1.00 80.44 418 ASP A CA 1
ATOM 3228 C C . ASP A 1 418 ? 5.925 1.359 -27.043 1.00 80.44 418 ASP A C 1
ATOM 3230 O O . ASP A 1 418 ? 6.590 0.321 -26.985 1.00 80.44 418 ASP A O 1
ATOM 3234 N N . LEU A 1 419 ? 5.115 1.744 -26.049 1.00 91.75 419 LEU A N 1
ATOM 3235 C CA . LEU A 1 419 ? 4.795 0.874 -24.926 1.00 91.75 419 LEU A CA 1
ATOM 3236 C C . LEU A 1 419 ? 3.989 -0.320 -25.425 1.00 91.75 419 LEU A C 1
ATOM 3238 O O . LEU A 1 419 ? 2.909 -0.181 -25.999 1.00 91.75 419 LEU A O 1
ATOM 3242 N N . LEU A 1 420 ? 4.520 -1.507 -25.161 1.00 94.75 420 LEU A N 1
ATOM 3243 C CA . LEU A 1 420 ? 3.826 -2.752 -25.418 1.00 94.75 420 LEU A CA 1
ATOM 3244 C C . LEU A 1 420 ? 3.060 -3.145 -24.168 1.00 94.75 420 LEU A C 1
ATOM 3246 O O . LEU A 1 420 ? 3.604 -3.172 -23.064 1.00 94.75 420 LEU A O 1
ATOM 3250 N N . GLU A 1 421 ? 1.801 -3.492 -24.362 1.00 95.56 421 GLU A N 1
ATOM 3251 C CA . GLU A 1 421 ? 1.002 -4.108 -23.324 1.00 95.56 421 GLU A CA 1
ATOM 3252 C C . GLU A 1 421 ? 1.063 -5.627 -23.482 1.00 95.56 421 GLU A C 1
ATOM 3254 O O . GLU A 1 421 ? 0.726 -6.171 -24.534 1.00 95.56 421 GLU A O 1
ATOM 3259 N N . LEU A 1 422 ? 1.516 -6.317 -22.438 1.00 95.69 422 LEU A N 1
ATOM 3260 C CA . LEU A 1 422 ? 1.688 -7.764 -22.438 1.00 95.69 422 LEU A CA 1
ATOM 3261 C C . LEU A 1 422 ? 0.969 -8.371 -21.232 1.00 95.69 422 LEU A C 1
ATOM 3263 O O . LEU A 1 422 ? 1.117 -7.855 -20.123 1.00 95.69 422 LEU A O 1
ATOM 3267 N N . PRO A 1 423 ? 0.246 -9.495 -21.376 1.00 95.69 423 PRO A N 1
ATOM 3268 C CA . PRO A 1 423 ? -0.202 -10.234 -20.203 1.00 95.69 423 PRO A CA 1
ATOM 3269 C C . PRO A 1 423 ? 1.031 -10.749 -19.445 1.00 95.69 423 PRO A C 1
ATOM 3271 O O . PRO A 1 423 ? 2.013 -11.152 -20.069 1.00 95.69 423 PRO A O 1
ATOM 3274 N N . LEU A 1 424 ? 0.991 -10.805 -18.111 1.00 95.88 424 LEU A N 1
ATOM 3275 C CA . LEU A 1 424 ? 2.150 -11.176 -17.280 1.00 95.88 424 LEU A CA 1
ATOM 3276 C C . LEU A 1 424 ? 2.760 -12.526 -17.691 1.00 95.88 424 LEU A C 1
ATOM 3278 O O . LEU A 1 424 ? 3.973 -12.693 -17.663 1.00 95.88 424 LEU A O 1
ATOM 3282 N N . ARG A 1 425 ? 1.923 -13.470 -18.142 1.00 93.31 425 ARG A N 1
ATOM 3283 C CA . ARG A 1 425 ? 2.344 -14.790 -18.652 1.00 93.31 425 ARG A CA 1
ATOM 3284 C C . ARG A 1 425 ? 3.250 -14.742 -19.889 1.00 93.31 425 ARG A C 1
ATOM 3286 O O . ARG A 1 425 ? 3.865 -15.750 -20.216 1.00 93.31 425 ARG A O 1
ATOM 3293 N N . ALA A 1 426 ? 3.290 -13.620 -20.607 1.00 94.69 426 ALA A N 1
ATOM 3294 C CA . ALA A 1 426 ? 4.200 -13.427 -21.729 1.00 94.69 426 ALA A CA 1
ATOM 3295 C C . ALA A 1 426 ? 5.646 -13.235 -21.256 1.00 94.69 426 ALA A C 1
ATOM 3297 O O . ALA A 1 426 ? 6.567 -13.586 -21.992 1.00 94.69 426 ALA A O 1
ATOM 3298 N N . LEU A 1 427 ? 5.851 -12.715 -20.040 1.00 95.50 427 LEU A N 1
ATOM 3299 C CA . LEU A 1 427 ? 7.161 -12.602 -19.412 1.00 95.50 427 LEU A CA 1
ATOM 3300 C C . LEU A 1 427 ? 7.545 -13.974 -18.848 1.00 95.50 427 LEU A C 1
ATOM 3302 O O . LEU A 1 427 ? 6.818 -14.554 -18.038 1.00 95.50 427 LEU A O 1
ATOM 3306 N N . PHE A 1 428 ? 8.697 -14.498 -19.261 1.00 94.00 428 PHE A N 1
ATOM 3307 C CA . PHE A 1 428 ? 9.132 -15.848 -18.878 1.00 94.00 428 PHE A CA 1
ATOM 3308 C C . PHE A 1 428 ? 10.500 -15.892 -18.180 1.00 94.00 428 PHE A C 1
ATOM 3310 O O . PHE A 1 428 ? 10.866 -16.931 -17.619 1.00 94.00 428 PHE A O 1
ATOM 3317 N N . MET A 1 429 ? 11.260 -14.792 -18.192 1.00 95.81 429 MET A N 1
ATOM 3318 C CA . MET A 1 429 ? 12.549 -14.698 -17.507 1.00 95.81 429 MET A CA 1
ATOM 3319 C C . MET A 1 429 ? 12.690 -13.370 -16.763 1.00 95.81 429 MET A C 1
ATOM 3321 O O . MET A 1 429 ? 12.845 -12.319 -17.381 1.00 95.81 429 MET A O 1
ATOM 3325 N N . SER A 1 430 ? 12.655 -13.435 -15.434 1.00 97.19 430 SER A N 1
ATOM 3326 C CA . SER A 1 430 ? 12.916 -12.302 -14.535 1.00 97.19 430 SER A CA 1
ATOM 3327 C C . SER A 1 430 ? 14.384 -11.869 -14.556 1.00 97.19 430 SER A C 1
ATOM 3329 O O . SER A 1 430 ? 15.265 -12.663 -14.896 1.00 97.19 430 SER A O 1
ATOM 3331 N N . TYR A 1 431 ? 14.665 -10.639 -14.122 1.00 97.75 431 TYR A N 1
ATOM 3332 C CA . TYR A 1 431 ? 16.009 -10.052 -14.116 1.00 97.75 431 TYR A CA 1
ATOM 3333 C C . TYR A 1 431 ? 17.107 -10.942 -13.496 1.00 97.75 431 TYR A C 1
ATOM 3335 O O . TYR A 1 431 ? 18.104 -11.186 -14.177 1.00 97.75 431 TYR A O 1
ATOM 3343 N N . PRO A 1 432 ? 16.948 -11.543 -12.293 1.00 97.06 432 PRO A N 1
ATOM 3344 C CA . PRO A 1 432 ? 18.007 -12.379 -11.713 1.00 97.06 432 PRO A CA 1
ATOM 3345 C C . PRO A 1 432 ? 18.329 -13.625 -12.546 1.00 97.06 432 PRO A C 1
ATOM 3347 O O . PRO A 1 432 ? 19.454 -14.130 -12.536 1.00 97.06 432 PRO A O 1
ATOM 3350 N N . ARG A 1 433 ? 17.329 -14.160 -13.255 1.00 96.19 433 ARG A N 1
ATOM 3351 C CA . ARG A 1 433 ? 17.508 -15.293 -14.164 1.00 96.19 433 ARG A CA 1
ATOM 3352 C C . ARG A 1 433 ? 18.095 -14.831 -15.493 1.00 96.19 433 ARG A C 1
ATOM 3354 O O . ARG A 1 433 ? 18.993 -15.489 -16.011 1.00 96.19 433 ARG A O 1
ATOM 3361 N N . PHE A 1 434 ? 17.654 -13.681 -15.989 1.00 97.44 434 PHE A N 1
ATOM 3362 C CA . PHE A 1 434 ? 18.174 -13.068 -17.202 1.00 97.44 434 PHE A CA 1
ATOM 3363 C C . PHE A 1 434 ? 19.667 -12.745 -17.065 1.00 97.44 434 PHE A C 1
ATOM 3365 O O . PHE A 1 434 ? 20.449 -13.157 -17.918 1.00 97.44 434 PHE A O 1
ATOM 3372 N N . GLN A 1 435 ? 20.102 -12.170 -15.940 1.00 97.38 435 GLN A N 1
ATOM 3373 C CA . GLN A 1 435 ? 21.523 -11.968 -15.634 1.00 97.38 435 GLN A CA 1
ATOM 3374 C C . GLN A 1 435 ? 22.336 -13.261 -15.776 1.00 97.38 435 GLN A C 1
ATOM 3376 O O . GLN A 1 435 ? 23.417 -13.261 -16.361 1.00 97.38 435 GLN A O 1
ATOM 3381 N N . LYS A 1 436 ? 21.809 -14.394 -15.301 1.00 97.12 436 LYS A N 1
ATOM 3382 C CA . LYS A 1 436 ? 22.506 -15.689 -15.363 1.00 97.12 436 LYS A CA 1
ATOM 3383 C C . LYS A 1 436 ? 22.484 -16.318 -16.753 1.00 97.12 436 LYS A C 1
ATOM 3385 O O . LYS A 1 436 ? 23.447 -16.978 -17.132 1.00 97.12 436 LYS A O 1
ATOM 3390 N N . GLU A 1 437 ? 21.395 -16.156 -17.499 1.00 96.75 437 GLU A N 1
ATOM 3391 C CA . GLU A 1 437 ? 21.135 -16.916 -18.726 1.00 96.75 437 GLU A CA 1
ATOM 3392 C C . GLU A 1 437 ? 21.296 -16.112 -20.027 1.00 96.75 437 GLU A C 1
ATOM 3394 O O . GLU A 1 437 ? 21.262 -16.729 -21.088 1.00 96.75 437 GLU A O 1
ATOM 3399 N N . HIS A 1 438 ? 21.535 -14.792 -19.988 1.00 95.94 438 HIS A N 1
ATOM 3400 C CA . HIS A 1 438 ? 21.619 -13.916 -21.176 1.00 95.94 438 HIS A CA 1
ATOM 3401 C C . HIS A 1 438 ? 22.525 -14.462 -22.298 1.00 95.94 438 HIS A C 1
ATOM 3403 O O . HIS A 1 438 ? 22.144 -14.452 -23.469 1.00 95.94 438 HIS A O 1
ATOM 3409 N N . HIS A 1 439 ? 23.677 -15.040 -21.940 1.00 95.12 439 HIS A N 1
ATOM 3410 C CA . HIS A 1 439 ? 24.625 -15.641 -22.882 1.00 95.12 439 HIS A CA 1
ATOM 3411 C C . HIS A 1 439 ? 24.021 -16.781 -23.721 1.00 95.12 439 HIS A C 1
ATOM 3413 O O . HIS A 1 439 ? 24.409 -16.966 -24.872 1.00 95.12 439 HIS A O 1
ATOM 3419 N N . ARG A 1 440 ? 23.044 -17.529 -23.182 1.00 94.75 440 ARG A N 1
ATOM 3420 C CA . ARG A 1 440 ? 22.345 -18.610 -23.904 1.00 94.75 440 ARG A CA 1
ATOM 3421 C C . ARG A 1 440 ? 21.452 -18.088 -25.024 1.00 94.75 440 ARG A C 1
ATOM 3423 O O . ARG A 1 440 ? 21.149 -18.836 -25.946 1.00 94.75 440 ARG A O 1
ATOM 3430 N N . TYR A 1 441 ? 21.049 -16.824 -24.933 1.00 93.00 441 TYR A N 1
ATOM 3431 C CA . TYR A 1 441 ? 20.210 -16.135 -25.910 1.00 93.00 441 TYR A CA 1
ATOM 3432 C C . TYR A 1 441 ? 21.022 -15.206 -26.821 1.00 93.00 441 TYR A C 1
ATOM 3434 O O . TYR A 1 441 ? 20.434 -14.484 -27.619 1.00 93.00 441 TYR A O 1
ATOM 3442 N N . CYS A 1 442 ? 22.358 -15.210 -26.708 1.00 93.06 442 CYS A N 1
ATOM 3443 C CA . CYS A 1 442 ? 23.243 -14.291 -27.429 1.00 93.06 442 CYS A CA 1
ATOM 3444 C C . CYS A 1 442 ? 22.885 -12.808 -27.201 1.00 93.06 442 CYS A C 1
ATOM 3446 O O . CYS A 1 442 ? 22.993 -11.989 -28.110 1.00 93.06 442 CYS A O 1
ATOM 3448 N N . LEU A 1 443 ? 22.443 -12.478 -25.986 1.00 95.81 443 LEU A N 1
ATOM 3449 C CA . LEU A 1 443 ? 22.095 -11.123 -25.559 1.00 95.81 443 LEU A CA 1
ATOM 3450 C C . LEU A 1 443 ? 23.221 -10.529 -24.700 1.00 95.81 443 LEU A C 1
ATOM 3452 O O . LEU A 1 443 ? 23.941 -11.312 -24.079 1.00 95.81 443 LEU A O 1
ATOM 3456 N N . PRO A 1 444 ? 23.381 -9.191 -24.622 1.00 96.44 444 PRO A N 1
ATOM 3457 C CA . PRO A 1 444 ? 24.271 -8.563 -23.645 1.00 96.44 444 PRO A CA 1
ATOM 3458 C C . PRO A 1 444 ? 23.741 -8.724 -22.210 1.00 96.44 444 PRO A C 1
ATOM 3460 O O . PRO A 1 444 ? 22.612 -9.175 -21.996 1.00 96.44 444 PRO A O 1
ATOM 3463 N N . SER A 1 445 ? 24.561 -8.370 -21.213 1.00 96.50 445 SER A N 1
ATOM 3464 C CA . SER A 1 445 ? 24.114 -8.374 -19.814 1.00 96.50 445 SER A CA 1
ATOM 3465 C C . SER A 1 445 ? 22.930 -7.411 -19.636 1.00 96.50 445 SER A C 1
ATOM 3467 O O . SER A 1 445 ? 23.018 -6.277 -20.116 1.00 96.50 445 SER A O 1
ATOM 3469 N N . PRO A 1 446 ? 21.850 -7.799 -18.926 1.00 96.94 446 PRO A N 1
ATOM 3470 C CA . PRO A 1 446 ? 20.754 -6.881 -18.606 1.00 96.94 446 PRO A CA 1
ATOM 3471 C C . PRO A 1 446 ? 21.180 -5.703 -17.718 1.00 96.94 446 PRO A C 1
ATOM 3473 O O . PRO A 1 446 ? 20.442 -4.732 -17.615 1.00 96.94 446 PRO A O 1
ATOM 3476 N N . ASP A 1 447 ? 22.370 -5.750 -17.120 1.00 96.81 447 ASP A N 1
ATOM 3477 C CA . ASP A 1 447 ? 22.918 -4.649 -16.317 1.00 96.81 447 ASP A CA 1
ATOM 3478 C C . ASP A 1 447 ? 23.353 -3.458 -17.189 1.00 96.81 447 ASP A C 1
ATOM 3480 O O . ASP A 1 447 ? 23.454 -2.326 -16.716 1.00 96.81 447 ASP A O 1
ATOM 3484 N N . ASN A 1 448 ? 23.613 -3.707 -18.475 1.00 96.00 448 ASN A N 1
ATOM 3485 C CA . ASN A 1 448 ? 24.175 -2.728 -19.395 1.00 96.00 448 ASN A CA 1
ATOM 3486 C C . ASN A 1 448 ? 23.059 -1.990 -20.142 1.00 96.00 448 ASN A C 1
ATOM 3488 O O . ASN A 1 448 ? 22.746 -2.321 -21.287 1.00 96.00 448 ASN A O 1
ATOM 3492 N N . ILE A 1 449 ? 22.466 -0.974 -19.517 1.00 96.62 449 ILE A N 1
ATOM 3493 C CA . ILE A 1 449 ? 21.541 -0.051 -20.189 1.00 96.62 449 ILE A CA 1
ATOM 3494 C C . ILE A 1 449 ? 22.302 1.216 -20.586 1.00 96.62 449 ILE A C 1
ATOM 3496 O O . ILE A 1 449 ? 22.764 1.962 -19.728 1.00 96.62 449 ILE A O 1
ATOM 3500 N N . LEU A 1 450 ? 22.429 1.475 -21.889 1.00 96.19 450 LEU A N 1
ATOM 3501 C CA . LEU A 1 450 ? 23.134 2.651 -22.405 1.00 96.19 450 LEU A CA 1
ATOM 3502 C C . LEU A 1 450 ? 22.325 3.935 -22.192 1.00 96.19 450 LEU A C 1
ATOM 3504 O O . LEU A 1 450 ? 22.883 4.984 -21.877 1.00 96.19 450 LEU A O 1
ATOM 3508 N N . GLY A 1 451 ? 21.016 3.877 -22.428 1.00 95.69 451 GLY A N 1
ATOM 3509 C CA . GLY A 1 451 ? 20.181 5.068 -22.473 1.00 95.69 451 GLY A CA 1
ATOM 3510 C C . GLY A 1 451 ? 18.763 4.807 -22.956 1.00 95.69 451 GLY A C 1
ATOM 3511 O O . GLY A 1 451 ? 18.396 3.689 -23.325 1.00 95.69 451 GLY A O 1
ATOM 3512 N N . VAL A 1 452 ? 17.981 5.881 -22.983 1.00 95.56 452 VAL A N 1
ATOM 3513 C CA . VAL A 1 452 ? 16.633 5.916 -23.551 1.00 95.56 452 VAL A CA 1
ATOM 3514 C C . VAL A 1 452 ? 16.699 6.572 -24.921 1.00 95.56 452 VAL A C 1
ATOM 3516 O O . VAL A 1 452 ? 17.213 7.685 -25.053 1.00 95.56 452 VAL A O 1
ATOM 3519 N N . ARG A 1 453 ? 16.171 5.899 -25.944 1.00 94.69 453 ARG A N 1
ATOM 3520 C CA . ARG A 1 453 ? 15.938 6.500 -27.254 1.00 94.69 453 ARG A CA 1
ATOM 3521 C C . ARG A 1 453 ? 14.593 7.211 -27.241 1.00 94.69 453 ARG A C 1
ATOM 3523 O O . ARG A 1 453 ? 13.556 6.562 -27.146 1.00 94.69 453 ARG A O 1
ATOM 3530 N N . SER A 1 454 ? 14.620 8.528 -27.393 1.00 91.25 454 SER A N 1
ATOM 3531 C CA . SER A 1 454 ? 13.429 9.375 -27.423 1.00 91.25 454 SER A CA 1
ATOM 3532 C C . SER A 1 454 ? 13.515 10.420 -28.537 1.00 91.25 454 SER A C 1
ATOM 3534 O O . SER A 1 454 ? 14.569 10.647 -29.141 1.00 91.25 454 SER A O 1
ATOM 3536 N N . ARG A 1 455 ? 12.378 11.036 -28.870 1.00 87.44 455 ARG A N 1
ATOM 3537 C CA . ARG A 1 455 ? 12.316 12.137 -29.838 1.00 87.44 455 ARG A CA 1
ATOM 3538 C C . ARG A 1 455 ? 12.724 13.441 -29.154 1.00 87.44 455 ARG A C 1
ATOM 3540 O O . ARG A 1 455 ? 12.137 13.825 -28.147 1.00 87.44 455 ARG A O 1
ATOM 3547 N N . SER A 1 456 ? 13.715 14.126 -29.716 1.00 81.88 456 SER A N 1
ATOM 3548 C CA . SER A 1 456 ? 14.136 15.446 -29.255 1.00 81.88 456 SER A CA 1
ATOM 3549 C C . SER A 1 456 ? 12.996 16.456 -29.442 1.00 81.88 456 SER A C 1
ATOM 3551 O O . SER A 1 456 ? 12.545 16.633 -30.578 1.00 81.88 456 SER A O 1
ATOM 3553 N N . PRO A 1 457 ? 12.566 17.172 -28.385 1.00 76.19 457 PRO A N 1
ATOM 3554 C CA . PRO A 1 457 ? 11.520 18.189 -28.498 1.00 76.19 457 PRO A CA 1
ATOM 3555 C C . PRO A 1 457 ? 11.908 19.362 -29.408 1.00 76.19 457 PRO A C 1
ATOM 3557 O O . PRO A 1 457 ? 11.037 20.048 -29.931 1.00 76.19 457 PRO A O 1
ATOM 3560 N N . SER A 1 458 ? 13.210 19.623 -29.573 1.00 80.38 458 SER A N 1
ATOM 3561 C CA . SER A 1 458 ? 13.719 20.804 -30.279 1.00 80.38 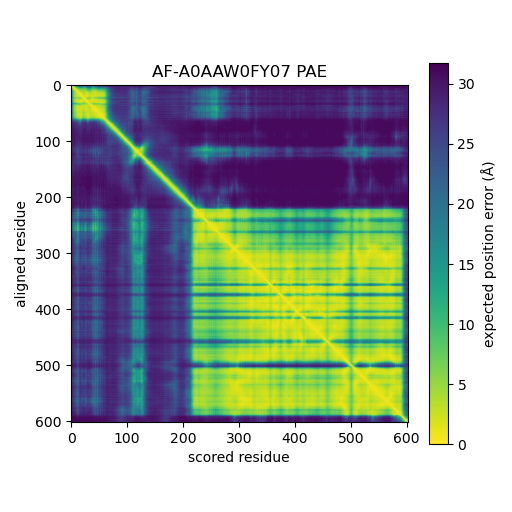458 SER A CA 1
ATOM 3562 C C . SER A 1 458 ? 14.024 20.562 -31.756 1.00 80.38 458 SER A C 1
ATOM 3564 O O . SER A 1 458 ? 13.896 21.480 -32.561 1.00 80.38 458 SER A O 1
ATOM 3566 N N . THR A 1 459 ? 14.448 19.351 -32.120 1.00 79.56 459 THR A N 1
ATOM 3567 C CA . THR A 1 459 ? 14.957 19.038 -33.468 1.00 79.56 459 THR A CA 1
ATOM 3568 C C . THR A 1 459 ? 14.130 17.993 -34.207 1.00 79.56 459 THR A C 1
ATOM 3570 O O . THR A 1 459 ? 14.429 17.710 -35.363 1.00 79.56 459 THR A O 1
ATOM 3573 N N . ASP A 1 460 ? 13.124 17.399 -33.556 1.00 79.06 460 ASP A N 1
ATOM 3574 C CA . ASP A 1 460 ? 12.308 16.284 -34.068 1.00 79.06 460 ASP A CA 1
ATOM 3575 C C . ASP A 1 460 ? 13.120 15.034 -34.484 1.00 79.06 460 ASP A C 1
ATOM 3577 O O . ASP A 1 460 ? 12.616 14.100 -35.106 1.00 79.06 460 ASP A O 1
ATOM 3581 N N . THR A 1 461 ? 14.401 14.990 -34.107 1.00 86.50 461 THR A N 1
ATOM 3582 C CA . THR A 1 461 ? 15.311 13.868 -34.348 1.00 86.50 461 THR A CA 1
ATOM 3583 C C . THR A 1 461 ? 15.310 12.908 -33.170 1.00 86.50 461 THR A C 1
ATOM 3585 O O . THR A 1 461 ? 15.138 13.312 -32.021 1.00 86.50 461 THR A O 1
ATOM 3588 N N . THR A 1 462 ? 15.576 11.632 -33.428 1.00 88.94 462 THR A N 1
ATOM 3589 C CA . THR A 1 462 ? 15.772 10.644 -32.366 1.00 88.94 462 THR A CA 1
ATOM 3590 C C . THR A 1 462 ? 17.145 10.822 -31.726 1.00 88.94 462 THR A C 1
ATOM 3592 O O . THR A 1 462 ? 18.156 10.883 -32.424 1.00 88.94 462 THR A O 1
ATOM 3595 N N . ILE A 1 463 ? 17.182 10.911 -30.400 1.00 91.88 463 ILE A N 1
ATOM 3596 C CA . ILE A 1 463 ? 18.409 11.010 -29.606 1.00 91.88 463 ILE A CA 1
ATOM 3597 C C . ILE A 1 463 ? 18.448 9.875 -28.587 1.00 91.88 463 ILE A C 1
ATOM 3599 O O . ILE A 1 463 ? 17.406 9.354 -28.194 1.00 91.88 463 ILE A O 1
ATOM 3603 N N . ILE A 1 464 ? 19.653 9.483 -28.175 1.00 93.56 464 ILE A N 1
ATOM 3604 C CA . ILE A 1 464 ? 19.850 8.554 -27.062 1.00 93.56 464 ILE A CA 1
ATOM 3605 C C . ILE A 1 464 ? 20.346 9.375 -25.881 1.00 93.56 464 ILE A C 1
ATOM 3607 O O . ILE A 1 464 ? 21.446 9.928 -25.925 1.00 93.56 464 ILE A O 1
ATOM 3611 N N . THR A 1 465 ? 19.532 9.456 -24.835 1.00 94.31 465 THR A N 1
ATOM 3612 C CA . THR A 1 465 ? 19.904 10.108 -23.581 1.00 94.31 465 THR A CA 1
ATOM 3613 C C . THR A 1 465 ? 20.434 9.045 -22.623 1.00 94.31 465 THR A C 1
ATOM 3615 O O . THR A 1 465 ? 19.697 8.098 -22.332 1.00 94.31 465 THR A O 1
ATOM 3618 N N . PRO A 1 466 ? 21.684 9.162 -22.134 1.00 95.00 466 PRO A N 1
ATOM 3619 C CA . PRO A 1 466 ? 22.220 8.229 -21.152 1.00 95.00 466 PRO A CA 1
ATOM 3620 C C . PRO A 1 466 ? 21.316 8.123 -19.924 1.00 95.00 466 PRO A C 1
ATOM 3622 O O . PRO A 1 466 ? 20.799 9.132 -19.445 1.00 95.00 466 PRO A O 1
ATOM 3625 N N . THR A 1 467 ? 21.131 6.907 -19.419 1.00 93.88 467 THR A N 1
ATOM 3626 C CA . THR A 1 467 ? 20.308 6.640 -18.235 1.00 93.88 467 THR A CA 1
ATOM 3627 C C . THR A 1 467 ? 20.994 5.623 -17.337 1.00 93.88 467 THR A C 1
ATOM 3629 O O . THR A 1 467 ? 21.809 4.831 -17.803 1.00 93.88 467 THR A O 1
ATOM 3632 N N . SER A 1 468 ? 20.666 5.650 -16.050 1.00 91.00 468 SER A N 1
ATOM 3633 C CA . SER A 1 468 ? 21.145 4.682 -15.068 1.00 91.00 468 SER A CA 1
ATOM 3634 C C . SER A 1 468 ? 19.954 4.171 -14.274 1.00 91.00 468 SER A C 1
ATOM 3636 O O . SER A 1 468 ? 19.237 4.959 -13.657 1.00 91.00 468 SER A O 1
ATOM 3638 N N . LEU A 1 469 ? 19.737 2.858 -14.315 1.00 93.50 469 LEU A N 1
ATOM 3639 C CA . LEU A 1 469 ? 18.709 2.184 -13.531 1.00 93.50 469 LEU A CA 1
ATOM 3640 C C . LEU A 1 469 ? 19.342 1.588 -12.271 1.00 93.50 469 LEU A C 1
ATOM 3642 O O . LEU A 1 469 ? 20.443 1.037 -12.317 1.00 93.50 469 LEU A O 1
ATOM 3646 N N . ALA A 1 470 ? 18.636 1.667 -11.144 1.00 93.94 470 ALA A N 1
ATOM 3647 C CA . ALA A 1 470 ? 19.035 0.967 -9.930 1.00 93.94 470 ALA A CA 1
ATOM 3648 C C . ALA A 1 470 ? 18.722 -0.528 -10.094 1.00 93.94 470 ALA A C 1
ATOM 3650 O O . ALA A 1 470 ? 17.585 -0.948 -9.892 1.00 93.94 470 ALA A O 1
ATOM 3651 N N . LEU A 1 471 ? 19.727 -1.307 -10.505 1.00 95.44 471 LEU A N 1
ATOM 3652 C CA . LEU A 1 471 ? 19.614 -2.737 -10.789 1.00 95.44 471 LEU A CA 1
ATOM 3653 C C . LEU A 1 471 ? 20.434 -3.574 -9.782 1.00 95.44 471 LEU A C 1
ATOM 3655 O O . LEU A 1 471 ? 21.628 -3.314 -9.610 1.00 95.44 471 LEU A O 1
ATOM 3659 N N . PRO A 1 472 ? 19.842 -4.597 -9.128 1.00 96.12 472 PRO A N 1
ATOM 3660 C CA . PRO A 1 472 ? 18.403 -4.888 -9.089 1.00 96.12 472 PRO A CA 1
ATOM 3661 C C . PRO A 1 472 ? 17.595 -3.734 -8.484 1.00 96.12 472 PRO A C 1
ATOM 3663 O O . PRO A 1 472 ? 18.142 -2.916 -7.739 1.00 96.12 472 PRO A O 1
ATOM 3666 N N . ASN A 1 473 ? 16.285 -3.724 -8.743 1.00 96.38 473 ASN A N 1
ATOM 3667 C CA . ASN A 1 473 ? 15.361 -2.771 -8.142 1.00 96.38 473 ASN A CA 1
ATOM 3668 C C . ASN A 1 473 ? 15.556 -2.773 -6.610 1.00 96.38 473 ASN A C 1
ATOM 3670 O O . ASN A 1 473 ? 15.594 -3.851 -6.002 1.00 96.38 473 ASN A O 1
ATOM 3674 N N . PRO A 1 474 ? 15.667 -1.604 -5.949 1.00 95.69 474 PRO A N 1
ATOM 3675 C CA . PRO A 1 474 ? 15.883 -1.536 -4.504 1.00 95.69 474 PRO A CA 1
ATOM 3676 C C . PRO A 1 474 ? 14.868 -2.349 -3.689 1.00 95.69 474 PRO A C 1
ATOM 3678 O O . PRO A 1 474 ? 15.229 -2.946 -2.671 1.00 95.69 474 PRO A O 1
ATOM 3681 N N . TRP A 1 475 ? 13.616 -2.433 -4.151 1.00 96.44 475 TRP A N 1
ATOM 3682 C CA . TRP A 1 475 ? 12.579 -3.240 -3.513 1.00 96.44 475 TRP A CA 1
ATOM 3683 C C . TRP A 1 475 ? 12.811 -4.736 -3.639 1.00 96.44 475 TRP A C 1
ATOM 3685 O O . TRP A 1 475 ? 12.487 -5.454 -2.698 1.00 96.44 475 TRP A O 1
ATOM 3695 N N . ARG A 1 476 ? 13.432 -5.225 -4.718 1.00 95.94 476 ARG A N 1
ATOM 3696 C CA . ARG A 1 476 ? 13.823 -6.637 -4.817 1.00 95.94 476 ARG A CA 1
ATOM 3697 C C . ARG A 1 476 ? 14.779 -7.008 -3.686 1.00 95.94 476 ARG A C 1
ATOM 3699 O O . ARG A 1 476 ? 14.590 -8.034 -3.033 1.00 95.94 476 ARG A O 1
ATOM 3706 N N . THR A 1 477 ? 15.779 -6.162 -3.443 1.00 94.69 477 THR A N 1
ATOM 3707 C CA . THR A 1 477 ? 16.767 -6.374 -2.377 1.00 94.69 477 THR A CA 1
ATOM 3708 C C . THR A 1 477 ? 16.116 -6.303 -0.996 1.00 94.69 477 THR A C 1
ATOM 3710 O O . THR A 1 477 ? 16.327 -7.199 -0.183 1.00 94.69 477 THR A O 1
ATOM 3713 N N . LYS A 1 478 ? 15.278 -5.287 -0.740 1.00 95.31 478 LYS A N 1
ATOM 3714 C CA . LYS A 1 478 ? 14.575 -5.12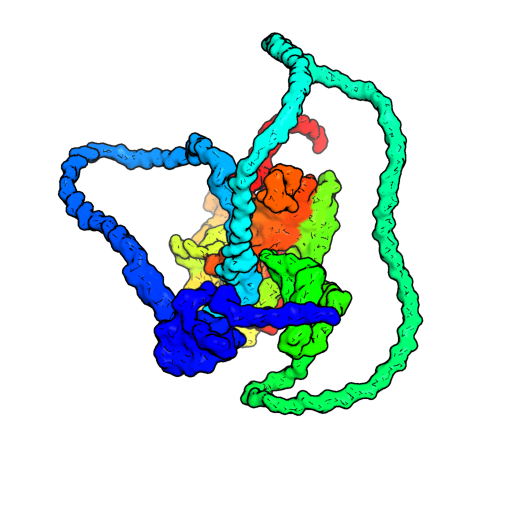0 0.548 1.00 95.31 478 LYS A CA 1
ATOM 3715 C C . LYS A 1 478 ? 13.579 -6.244 0.833 1.00 95.31 478 LYS A C 1
ATOM 3717 O O . LYS A 1 478 ? 13.489 -6.719 1.962 1.00 95.31 478 LYS A O 1
ATOM 3722 N N . ALA A 1 479 ? 12.843 -6.685 -0.183 1.00 95.56 479 ALA A N 1
ATOM 3723 C CA . ALA A 1 479 ? 11.823 -7.712 -0.030 1.00 95.56 479 ALA A CA 1
ATOM 3724 C C . ALA A 1 479 ? 12.413 -9.103 0.198 1.00 95.56 479 ALA A C 1
ATOM 3726 O O . ALA A 1 479 ? 11.759 -9.933 0.823 1.00 95.56 479 ALA A O 1
ATOM 3727 N N . ASN A 1 480 ? 13.635 -9.365 -0.282 1.00 94.69 480 ASN A N 1
ATOM 3728 C CA . ASN A 1 480 ? 14.333 -10.639 -0.097 1.00 94.69 480 ASN A CA 1
ATOM 3729 C C . ASN A 1 480 ? 13.448 -11.861 -0.438 1.00 94.69 480 ASN A C 1
ATOM 3731 O O . ASN A 1 480 ? 13.341 -12.818 0.326 1.00 94.69 480 ASN A O 1
ATOM 3735 N N . GLY A 1 481 ? 12.749 -11.793 -1.574 1.00 94.00 481 GLY A N 1
ATOM 3736 C CA . GLY A 1 481 ? 11.832 -12.842 -2.034 1.00 94.00 481 GLY A CA 1
ATOM 3737 C C . GLY A 1 481 ? 10.403 -12.766 -1.479 1.00 94.00 481 GLY A C 1
ATOM 3738 O O . GLY A 1 481 ? 9.560 -13.566 -1.890 1.00 94.00 481 GLY A O 1
ATOM 3739 N N . ARG A 1 482 ? 10.078 -11.811 -0.600 1.00 96.31 482 ARG A N 1
ATOM 3740 C CA . ARG A 1 482 ? 8.685 -11.478 -0.247 1.00 96.31 482 ARG A CA 1
ATOM 3741 C C . ARG A 1 482 ? 7.990 -10.750 -1.402 1.00 96.31 482 ARG A C 1
ATOM 3743 O O . ARG A 1 482 ? 8.646 -10.155 -2.255 1.00 96.31 482 ARG A O 1
ATOM 3750 N N . ARG A 1 483 ? 6.653 -10.782 -1.423 1.00 96.38 483 ARG A N 1
ATOM 3751 C CA . ARG A 1 483 ? 5.875 -9.925 -2.334 1.00 96.38 483 ARG A CA 1
ATOM 3752 C C . ARG A 1 483 ? 6.035 -8.465 -1.939 1.00 96.38 483 ARG A C 1
ATOM 3754 O O . ARG A 1 483 ? 6.232 -8.172 -0.760 1.00 96.38 483 ARG A O 1
ATOM 3761 N N . VAL A 1 484 ? 5.870 -7.578 -2.914 1.00 97.62 484 VAL A N 1
ATOM 3762 C CA . VAL A 1 484 ? 5.784 -6.139 -2.677 1.00 97.62 484 VAL A CA 1
ATOM 3763 C C . VAL A 1 484 ? 4.485 -5.606 -3.271 1.00 97.62 484 VAL A C 1
ATOM 3765 O O . VAL A 1 484 ? 4.256 -5.738 -4.474 1.00 97.62 484 VAL A O 1
ATOM 3768 N N . HIS A 1 485 ? 3.627 -5.031 -2.432 1.00 97.38 485 HIS A N 1
ATOM 3769 C CA . HIS A 1 485 ? 2.308 -4.533 -2.818 1.00 97.38 485 HIS A CA 1
ATOM 3770 C C . HIS A 1 485 ? 2.117 -3.068 -2.440 1.00 97.38 485 HIS A C 1
ATOM 3772 O O . HIS A 1 485 ? 2.595 -2.599 -1.410 1.00 97.38 485 HIS A O 1
ATOM 3778 N N . SER A 1 486 ? 1.394 -2.343 -3.289 1.00 96.19 486 SER A N 1
ATOM 3779 C CA . SER A 1 486 ? 0.949 -0.990 -2.980 1.00 96.19 486 SER A CA 1
ATOM 3780 C C . SER A 1 486 ? -0.224 -1.024 -2.002 1.00 96.19 486 SER A C 1
ATOM 3782 O O . SER A 1 486 ? -1.059 -1.927 -2.080 1.00 96.19 486 SER A O 1
ATOM 3784 N N . LEU A 1 487 ? -0.293 -0.044 -1.099 1.00 97.19 487 LEU A N 1
ATOM 3785 C CA . LEU A 1 487 ? -1.380 0.092 -0.131 1.00 97.19 487 LEU A CA 1
ATOM 3786 C C . LEU A 1 487 ? -1.898 1.545 -0.076 1.00 97.19 487 LEU A C 1
ATOM 3788 O O . LEU A 1 487 ? -1.539 2.304 0.825 1.00 97.19 487 LEU A O 1
ATOM 3792 N N . PRO A 1 488 ? -2.704 1.972 -1.063 1.00 97.00 488 PRO A N 1
ATOM 3793 C CA . PRO A 1 488 ? -3.195 3.344 -1.136 1.00 97.00 488 PRO A CA 1
ATOM 3794 C C . PRO A 1 488 ? -4.247 3.658 -0.069 1.00 97.00 488 PRO A C 1
ATOM 3796 O O . PRO A 1 488 ? -5.081 2.817 0.276 1.00 97.00 488 PRO A O 1
ATOM 3799 N N . MET A 1 489 ? -4.250 4.904 0.406 1.00 96.81 489 MET A N 1
ATOM 3800 C CA . MET A 1 489 ? -5.110 5.375 1.495 1.00 96.81 489 MET A CA 1
ATOM 3801 C C . MET A 1 489 ? -5.842 6.667 1.124 1.00 96.81 489 MET A C 1
ATOM 3803 O O . MET A 1 489 ? -5.221 7.625 0.661 1.00 96.81 489 MET A O 1
ATOM 3807 N N . TRP A 1 490 ? -7.144 6.721 1.391 1.00 96.12 490 TRP A N 1
ATOM 3808 C CA . TRP A 1 490 ? -7.896 7.971 1.457 1.00 96.12 490 TRP A CA 1
ATOM 3809 C C . TRP A 1 490 ? -7.764 8.551 2.853 1.00 96.12 490 TRP A C 1
ATOM 3811 O O . TRP A 1 490 ? -8.171 7.892 3.805 1.00 96.12 490 TRP A O 1
ATOM 3821 N N . LEU A 1 491 ? -7.217 9.757 2.983 1.00 95.81 491 LEU A N 1
ATOM 3822 C CA . LEU A 1 491 ? -7.198 10.482 4.250 1.00 95.81 491 LEU A CA 1
ATOM 3823 C C . LEU A 1 491 ? -8.301 11.527 4.262 1.00 95.81 491 LEU A C 1
ATOM 3825 O O . LEU A 1 491 ? -8.528 12.198 3.261 1.00 95.81 491 LEU A O 1
ATOM 3829 N N . TYR A 1 492 ? -8.947 11.684 5.406 1.00 93.31 492 TYR A N 1
ATOM 3830 C CA . TYR A 1 492 ? -10.020 12.640 5.630 1.00 93.31 492 TYR A CA 1
ATOM 3831 C C . TYR A 1 492 ? -9.638 13.503 6.819 1.00 93.31 492 TYR A C 1
ATOM 3833 O O . TYR A 1 492 ? -9.250 12.959 7.854 1.00 93.31 492 TYR A O 1
ATOM 3841 N N . CYS A 1 493 ? -9.753 14.818 6.679 1.00 93.38 493 CYS A N 1
ATOM 3842 C CA . CYS A 1 493 ? -9.700 15.734 7.803 1.00 93.38 493 CYS A CA 1
ATOM 3843 C C . CYS A 1 493 ? -11.039 16.440 7.936 1.00 93.38 493 CYS A C 1
ATOM 3845 O O . CYS A 1 493 ? -11.586 16.913 6.941 1.00 93.38 493 CYS A O 1
ATOM 3847 N N . ASP A 1 494 ? -11.551 16.502 9.156 1.00 88.50 494 ASP A N 1
ATOM 3848 C CA . ASP A 1 494 ? -12.743 17.278 9.466 1.00 88.50 494 ASP A CA 1
ATOM 3849 C C . ASP A 1 494 ? -12.682 17.791 10.903 1.00 88.50 494 ASP A C 1
ATOM 3851 O O . ASP A 1 494 ? -11.931 17.259 11.739 1.00 88.50 494 ASP A O 1
ATOM 3855 N N . ASP A 1 495 ? -13.467 18.826 11.188 1.00 84.50 495 ASP A N 1
ATOM 3856 C CA . ASP A 1 495 ? -13.616 19.339 12.531 1.00 84.50 495 ASP A CA 1
ATOM 3857 C C . ASP A 1 495 ? -14.820 18.767 13.269 1.00 84.50 495 ASP A C 1
ATOM 3859 O O . ASP A 1 495 ? -15.961 18.762 12.821 1.00 84.50 495 ASP A O 1
ATOM 3863 N N . THR A 1 496 ? -14.554 18.280 14.473 1.00 79.50 496 THR A N 1
ATOM 3864 C CA . THR A 1 496 ? -15.549 17.680 15.351 1.00 79.50 496 THR A CA 1
ATOM 3865 C C . THR A 1 496 ? -15.662 18.484 16.637 1.00 79.50 496 THR A C 1
ATOM 3867 O O . THR A 1 496 ? -14.721 19.143 17.091 1.00 79.50 496 THR A O 1
ATOM 3870 N N . SER A 1 497 ? -16.845 18.467 17.249 1.00 71.88 497 SER A N 1
ATOM 3871 C CA . SER A 1 497 ? -17.022 19.075 18.565 1.00 71.88 497 SER A CA 1
ATOM 3872 C C . SER A 1 497 ? -16.579 18.092 19.643 1.00 71.88 497 SER A C 1
ATOM 3874 O O . SER A 1 497 ? -17.118 16.996 19.736 1.00 71.88 497 SER A O 1
ATOM 3876 N N . GLY A 1 498 ? -15.641 18.500 20.498 1.00 62.53 498 GLY A N 1
ATOM 3877 C CA . GLY A 1 498 ? -15.192 17.701 21.642 1.00 62.53 498 GLY A CA 1
ATOM 3878 C C . GLY A 1 498 ? -16.212 17.581 22.783 1.00 62.53 498 GLY A C 1
ATOM 3879 O O . GLY A 1 498 ? -15.946 16.867 23.742 1.00 62.53 498 GLY A O 1
ATOM 3880 N N . ASN A 1 499 ? -17.364 18.262 22.701 1.00 61.53 499 ASN A N 1
ATOM 3881 C CA . ASN A 1 499 ? -18.426 18.213 23.708 1.00 61.53 499 ASN A CA 1
ATOM 3882 C C . ASN A 1 499 ? -19.761 17.790 23.079 1.00 61.53 499 ASN A C 1
ATOM 3884 O O . ASN A 1 499 ? -20.116 18.239 21.991 1.00 61.53 499 ASN A O 1
ATOM 3888 N N . SER A 1 500 ? -20.564 17.033 23.833 1.00 54.34 500 SER A N 1
ATOM 3889 C CA . SER A 1 500 ? -21.937 16.655 23.461 1.00 54.34 500 SER A CA 1
ATOM 3890 C C . SER A 1 500 ? -22.888 17.861 23.344 1.00 54.34 500 SER A C 1
ATOM 3892 O O . SER A 1 500 ? -23.931 17.771 22.703 1.00 54.34 500 SER A O 1
ATOM 3894 N N . SER A 1 501 ? -22.531 19.010 23.938 1.00 49.69 501 SER A N 1
ATOM 3895 C CA . SER A 1 501 ? -23.230 20.294 23.798 1.00 49.69 501 SER A CA 1
ATOM 3896 C C . SER A 1 501 ? -22.349 21.334 23.089 1.00 49.69 501 SER A C 1
ATOM 3898 O O . SER A 1 501 ? -21.189 21.528 23.448 1.00 49.69 501 SER A O 1
ATOM 3900 N N . LYS A 1 502 ? -22.936 22.006 22.093 1.00 50.56 502 LYS A N 1
ATOM 3901 C CA . LYS A 1 502 ? -22.311 22.792 21.012 1.00 50.56 502 LYS A CA 1
ATOM 3902 C C . LYS A 1 502 ? -21.125 23.725 21.369 1.00 50.56 502 LYS A C 1
ATOM 3904 O O . LYS A 1 502 ? -21.177 24.509 22.312 1.00 50.56 502 LYS A O 1
ATOM 3909 N N . LYS A 1 503 ? -20.194 23.766 20.399 1.00 48.41 503 LYS A N 1
ATOM 3910 C CA . LYS A 1 503 ? -19.452 24.920 19.823 1.00 48.41 503 LYS A CA 1
ATOM 3911 C C . LYS A 1 503 ? -18.098 25.394 20.371 1.00 48.41 503 LYS A C 1
ATOM 3913 O O . LYS A 1 503 ? -17.441 26.113 19.629 1.00 48.41 503 LYS A O 1
ATOM 3918 N N . TRP A 1 504 ? -17.621 24.986 21.547 1.00 57.53 504 TRP A N 1
ATOM 3919 C CA . TRP A 1 504 ? -16.440 25.659 22.141 1.00 57.53 504 TRP A CA 1
ATOM 3920 C C . TRP A 1 504 ? -15.155 24.829 22.272 1.00 57.53 504 TRP A C 1
ATOM 3922 O O . TRP A 1 504 ? -14.167 25.336 22.786 1.00 57.53 504 TRP A O 1
ATOM 3932 N N . ASN A 1 505 ? -15.130 23.583 21.788 1.00 71.94 505 ASN A N 1
ATOM 3933 C CA . ASN A 1 505 ? -13.934 22.731 21.846 1.00 71.94 505 ASN A CA 1
ATOM 3934 C C . ASN A 1 505 ? -13.723 21.981 20.522 1.00 71.94 505 ASN A C 1
ATOM 3936 O O . ASN A 1 505 ? -13.939 20.769 20.435 1.00 71.94 505 ASN A O 1
ATOM 3940 N N . LYS A 1 506 ? -13.407 22.739 19.466 1.00 82.38 506 LYS A N 1
ATOM 3941 C CA . LYS A 1 506 ? -13.149 22.216 18.117 1.00 82.38 506 LYS A CA 1
ATOM 3942 C C . LYS A 1 506 ? -11.941 21.280 18.155 1.00 82.38 506 LYS A C 1
ATOM 3944 O O . LYS A 1 506 ? -10.887 21.682 18.632 1.00 82.38 506 LYS A O 1
ATOM 3949 N N . HIS A 1 507 ? -12.093 20.069 17.637 1.00 89.25 507 HIS A N 1
ATOM 3950 C CA . HIS A 1 507 ? -10.997 19.144 17.380 1.00 89.25 507 HIS A CA 1
ATOM 3951 C C . HIS A 1 507 ? -10.910 18.884 15.888 1.00 89.25 507 HIS A C 1
ATOM 3953 O O . HIS A 1 507 ? -11.885 18.449 15.285 1.00 89.25 507 HIS A O 1
ATOM 3959 N N . ASN A 1 508 ? -9.742 19.098 15.302 1.00 91.88 508 ASN A N 1
ATOM 3960 C CA . ASN A 1 508 ? -9.470 18.588 13.968 1.00 91.88 508 ASN A CA 1
ATOM 3961 C C . ASN A 1 508 ? -9.058 17.127 14.108 1.00 91.88 508 ASN A C 1
ATOM 3963 O O . ASN A 1 508 ? -8.215 16.807 14.950 1.00 91.88 508 ASN A O 1
ATOM 3967 N N . SER A 1 509 ? -9.634 16.247 13.299 1.00 93.94 509 SER A N 1
ATOM 3968 C CA . SER A 1 509 ? -9.317 14.822 13.310 1.00 93.94 509 SER A CA 1
ATOM 3969 C C . SER A 1 509 ? -8.954 14.335 11.918 1.00 93.94 509 SER A C 1
ATOM 3971 O O . SER A 1 509 ? -9.644 14.642 10.953 1.00 93.94 509 SER A O 1
ATOM 3973 N N . PHE A 1 510 ? -7.887 13.545 11.831 1.00 95.88 510 PHE A N 1
ATOM 3974 C CA . PHE A 1 510 ? -7.561 12.762 10.649 1.00 95.88 510 PHE A CA 1
ATOM 3975 C C . PHE A 1 510 ? -8.069 11.337 10.804 1.00 95.88 510 PHE A C 1
ATOM 3977 O O . PHE A 1 510 ? -7.800 10.675 11.811 1.00 95.88 510 PHE A O 1
ATOM 3984 N N . LEU A 1 511 ? -8.743 10.856 9.768 1.00 95.38 511 LEU A N 1
ATOM 3985 C CA . LEU A 1 511 ? -9.134 9.466 9.598 1.00 95.38 511 LEU A CA 1
ATOM 3986 C C . LEU A 1 511 ? -8.630 8.954 8.249 1.00 95.38 511 LEU A C 1
ATOM 3988 O O . LEU A 1 511 ? -8.296 9.747 7.367 1.00 95.38 511 LEU A O 1
ATOM 3992 N N . PHE A 1 512 ? -8.594 7.638 8.062 1.00 96.62 512 PHE A N 1
ATOM 3993 C CA . PHE A 1 512 ? -8.369 7.053 6.747 1.00 96.62 512 PHE A CA 1
ATOM 3994 C C . PHE A 1 512 ? -9.248 5.842 6.465 1.00 96.62 512 PHE A C 1
ATOM 3996 O O . PHE A 1 512 ? -9.730 5.171 7.377 1.00 96.62 512 PHE A O 1
ATOM 4003 N N . VAL A 1 513 ? -9.387 5.552 5.174 1.00 96.81 513 VAL A N 1
ATOM 4004 C CA . VAL A 1 513 ? -9.913 4.294 4.637 1.00 96.81 513 VAL A CA 1
ATOM 4005 C C . VAL A 1 513 ? -8.935 3.778 3.582 1.00 96.81 513 VAL A C 1
ATOM 4007 O O . VAL A 1 513 ? -8.328 4.563 2.847 1.00 96.81 513 VAL A O 1
ATOM 4010 N N . LEU A 1 514 ? -8.757 2.461 3.487 1.00 97.75 514 LEU A N 1
ATOM 4011 C CA . LEU A 1 514 ? -7.943 1.857 2.432 1.00 97.75 514 LEU A CA 1
ATOM 4012 C C . LEU A 1 514 ? -8.619 2.038 1.066 1.00 97.75 514 LEU A C 1
ATOM 4014 O O . LEU A 1 514 ? -9.741 1.588 0.847 1.00 97.75 514 LEU A O 1
ATOM 4018 N N . ALA A 1 515 ? -7.924 2.665 0.118 1.00 96.62 515 ALA A N 1
ATOM 4019 C CA . ALA A 1 515 ? -8.463 2.943 -1.215 1.00 96.62 515 ALA A CA 1
ATOM 4020 C C . ALA A 1 515 ? -8.566 1.684 -2.094 1.00 96.62 515 ALA A C 1
ATOM 4022 O O . ALA A 1 515 ? -9.283 1.680 -3.090 1.00 96.62 515 ALA A O 1
ATOM 4023 N N . GLY A 1 516 ? -7.867 0.609 -1.722 1.00 96.06 516 GLY A N 1
ATOM 4024 C CA . GLY A 1 516 ? -7.971 -0.694 -2.378 1.00 96.06 516 GLY A CA 1
ATOM 4025 C C . GLY A 1 516 ? -9.258 -1.464 -2.064 1.00 96.06 516 GLY A C 1
ATOM 4026 O O . GLY A 1 516 ? -9.447 -2.532 -2.636 1.00 96.06 516 GLY A O 1
ATOM 4027 N N . LEU A 1 517 ? -10.113 -0.972 -1.161 1.00 96.25 517 LEU A N 1
ATOM 4028 C CA . LEU A 1 517 ? -11.359 -1.643 -0.790 1.00 96.25 517 LEU A CA 1
ATOM 4029 C C . LEU A 1 517 ? -12.434 -1.534 -1.874 1.00 96.25 517 LEU A C 1
ATOM 4031 O O . LEU A 1 517 ? -12.589 -0.499 -2.526 1.00 96.25 517 LEU A O 1
ATOM 4035 N N . ALA A 1 518 ? -13.243 -2.589 -1.982 1.00 91.31 518 ALA A N 1
ATOM 4036 C CA . ALA A 1 518 ? -14.481 -2.560 -2.751 1.00 91.31 518 ALA A CA 1
ATOM 4037 C C . ALA A 1 518 ? -15.444 -1.482 -2.224 1.00 91.31 518 ALA A C 1
ATOM 4039 O O . ALA A 1 518 ? -15.506 -1.216 -1.019 1.00 91.31 518 ALA A O 1
ATOM 4040 N N . ARG A 1 519 ? -16.249 -0.887 -3.112 1.00 89.44 519 ARG A N 1
ATOM 4041 C CA . ARG A 1 519 ? -17.129 0.251 -2.774 1.00 89.44 519 ARG A CA 1
ATOM 4042 C C . ARG A 1 519 ? -18.061 -0.031 -1.591 1.00 89.44 519 ARG A C 1
ATOM 4044 O O . ARG A 1 519 ? -18.265 0.835 -0.745 1.00 89.44 519 ARG A O 1
ATOM 4051 N N . GLU A 1 520 ? -18.613 -1.237 -1.527 1.00 88.50 520 GLU A N 1
ATOM 4052 C CA . GLU A 1 520 ? -19.526 -1.667 -0.458 1.00 88.50 520 GLU A CA 1
ATOM 4053 C C . GLU A 1 520 ? -18.849 -1.710 0.920 1.00 88.50 520 GLU A C 1
ATOM 4055 O O . GLU A 1 520 ? -19.516 -1.564 1.939 1.00 88.50 520 GLU A O 1
ATOM 4060 N N . GLN A 1 521 ? -17.522 -1.867 0.952 1.00 91.31 521 GLN A N 1
ATOM 4061 C CA . GLN A 1 521 ? -16.727 -1.945 2.175 1.00 91.31 521 GLN A CA 1
ATOM 4062 C C . GLN A 1 521 ? -16.279 -0.562 2.657 1.00 91.31 521 GLN A C 1
ATOM 4064 O O . GLN A 1 521 ? -16.261 -0.313 3.860 1.00 91.31 521 GLN A O 1
ATOM 4069 N N . VAL A 1 522 ? -15.962 0.363 1.743 1.00 88.12 522 VAL A N 1
ATOM 4070 C CA . VAL A 1 522 ? -15.434 1.707 2.067 1.00 88.12 522 VAL A CA 1
ATOM 4071 C C . VAL A 1 522 ? -16.351 2.497 3.010 1.00 88.12 522 VAL A C 1
ATOM 4073 O O . VAL A 1 522 ? -15.869 3.268 3.834 1.00 88.12 522 VAL A O 1
ATOM 4076 N N . HIS A 1 523 ? -17.669 2.306 2.914 1.00 83.62 523 HIS A N 1
ATOM 4077 C CA . HIS A 1 523 ? -18.650 3.031 3.729 1.00 83.62 523 HIS A CA 1
ATOM 4078 C C . HIS A 1 523 ? -18.955 2.377 5.084 1.00 83.62 523 HIS A C 1
ATOM 4080 O O . HIS A 1 523 ? -19.692 2.951 5.888 1.00 83.62 523 HIS A O 1
ATOM 4086 N N . LEU A 1 524 ? -18.416 1.188 5.356 1.00 86.69 524 LEU A N 1
ATOM 4087 C CA . LEU A 1 524 ? -18.615 0.527 6.639 1.00 86.69 524 LEU A CA 1
ATOM 4088 C C . LEU A 1 524 ? -17.740 1.197 7.693 1.00 86.69 524 LEU A C 1
ATOM 4090 O O . LEU A 1 524 ? -16.528 1.299 7.523 1.00 86.69 524 LEU A O 1
ATOM 4094 N N . ALA A 1 525 ? -18.342 1.573 8.825 1.00 83.69 525 ALA A N 1
ATOM 4095 C CA . ALA A 1 525 ? -17.628 2.182 9.952 1.00 83.69 525 ALA A CA 1
ATOM 4096 C C . ALA A 1 525 ? -16.431 1.342 10.432 1.00 83.69 525 ALA A C 1
ATOM 4098 O O . ALA A 1 525 ? -15.464 1.881 10.954 1.00 83.69 525 ALA A O 1
ATOM 4099 N N . TYR A 1 526 ? -16.493 0.028 10.215 1.00 83.69 526 TYR A N 1
ATOM 4100 C CA . TYR A 1 526 ? -15.416 -0.912 10.498 1.00 83.69 526 TYR A CA 1
ATOM 4101 C C . TYR A 1 526 ? -14.102 -0.605 9.759 1.00 83.69 526 TYR A C 1
ATOM 4103 O O . TYR A 1 526 ? -13.036 -0.812 10.325 1.00 83.69 526 TYR A O 1
ATOM 4111 N N . ASN A 1 527 ? -14.182 -0.073 8.536 1.00 91.56 527 ASN A N 1
ATOM 4112 C CA . ASN A 1 527 ? -13.029 0.223 7.678 1.00 91.56 527 ASN A CA 1
ATOM 4113 C C . ASN A 1 527 ? -12.559 1.687 7.787 1.00 91.56 527 ASN A C 1
ATOM 4115 O O . ASN A 1 527 ? -11.713 2.128 7.007 1.00 91.56 527 ASN A O 1
ATOM 4119 N N . ILE A 1 528 ? -13.136 2.461 8.716 1.00 91.56 528 ILE A N 1
ATOM 4120 C CA . ILE A 1 528 ? -12.775 3.857 8.972 1.00 91.56 528 ILE A CA 1
ATOM 4121 C C . ILE A 1 528 ? -11.860 3.897 10.191 1.00 91.56 528 ILE A C 1
ATOM 4123 O O . ILE A 1 528 ? -12.276 3.619 11.317 1.00 91.56 528 ILE A O 1
ATOM 4127 N N . HIS A 1 529 ? -10.609 4.285 9.976 1.00 93.69 529 HIS A N 1
ATOM 4128 C CA . HIS A 1 529 ? -9.591 4.274 11.015 1.00 93.69 529 HIS A CA 1
ATOM 4129 C C . HIS A 1 529 ? -9.239 5.685 11.455 1.00 93.69 529 HIS A C 1
ATOM 4131 O O . HIS A 1 529 ? -8.913 6.547 10.644 1.00 93.69 529 HIS A O 1
ATOM 4137 N N . PHE A 1 530 ? -9.253 5.907 12.763 1.00 92.81 530 PHE A N 1
ATOM 4138 C CA . PHE A 1 530 ? -8.740 7.127 13.365 1.00 92.81 530 PHE A CA 1
ATOM 4139 C C . PHE A 1 530 ? -7.205 7.181 13.281 1.00 92.81 530 PHE A C 1
ATOM 4141 O O . PHE A 1 530 ? -6.545 6.180 13.558 1.00 92.81 530 PHE A O 1
ATOM 4148 N N . VAL A 1 531 ? -6.648 8.350 12.949 1.00 95.31 531 VAL A N 1
ATOM 4149 C CA . VAL A 1 531 ? -5.194 8.580 12.849 1.00 95.31 531 VAL A CA 1
ATOM 4150 C C . VAL A 1 531 ? -4.702 9.566 13.888 1.00 95.31 531 VAL A C 1
ATOM 4152 O O . VAL A 1 531 ? -3.740 9.290 14.599 1.00 95.31 531 VAL A O 1
ATOM 4155 N N . SER A 1 532 ? -5.296 10.755 13.925 1.00 95.88 532 SER A N 1
ATOM 4156 C CA . SER A 1 532 ? -4.764 11.866 14.707 1.00 95.88 532 SER A CA 1
ATOM 4157 C C . SER A 1 532 ? -5.862 12.830 15.108 1.00 95.88 532 SER A C 1
ATOM 4159 O O . SER A 1 532 ? -6.816 13.009 14.359 1.00 95.88 532 SER A O 1
ATOM 4161 N N . THR A 1 533 ? -5.711 13.487 16.256 1.00 95.19 533 THR A N 1
ATOM 4162 C CA . THR A 1 533 ? -6.589 14.588 16.661 1.00 95.19 533 THR A CA 1
ATOM 4163 C C . THR A 1 533 ? -5.866 15.632 17.495 1.00 95.19 533 THR A C 1
ATOM 4165 O O . THR A 1 533 ? -4.942 15.320 18.253 1.00 95.19 533 THR A O 1
ATOM 4168 N N . SER A 1 534 ? -6.337 16.872 17.406 1.00 93.69 534 SER A N 1
ATOM 4169 C CA . SER A 1 534 ? -5.969 17.947 18.322 1.00 93.69 534 SER A CA 1
ATOM 4170 C C . SER A 1 534 ? -7.011 19.058 18.318 1.00 93.69 534 SER A C 1
ATOM 4172 O O . SER A 1 534 ? -7.666 19.303 17.306 1.00 93.69 534 SER A O 1
ATOM 4174 N N . ASN A 1 535 ? -7.141 19.744 19.450 1.00 91.56 535 ASN A N 1
ATOM 4175 C CA . ASN A 1 535 ? -7.870 21.006 19.572 1.00 91.56 535 ASN A CA 1
ATOM 4176 C C . ASN A 1 535 ? -6.965 22.244 19.544 1.00 91.56 535 ASN A C 1
ATOM 4178 O O . ASN A 1 535 ? -7.471 23.363 19.529 1.00 91.56 535 ASN A O 1
ATOM 4182 N N . ILE A 1 536 ? -5.645 22.053 19.550 1.00 91.81 536 ILE A N 1
ATOM 4183 C CA . ILE A 1 536 ? -4.657 23.140 19.549 1.00 91.81 536 ILE A CA 1
ATOM 4184 C C . ILE A 1 536 ? -3.758 23.115 18.313 1.00 91.81 536 ILE A C 1
ATOM 4186 O O . ILE A 1 536 ? -3.316 24.168 17.869 1.00 91.81 536 ILE A O 1
ATOM 4190 N N . ALA A 1 537 ? -3.505 21.937 17.737 1.00 93.25 537 ALA A N 1
ATOM 4191 C CA . ALA A 1 537 ? -2.710 21.804 16.527 1.00 93.25 537 ALA A CA 1
ATOM 4192 C C . ALA A 1 537 ? -3.615 21.927 15.284 1.00 93.25 537 ALA A C 1
ATOM 4194 O O . ALA A 1 537 ? -4.602 21.185 15.167 1.00 93.25 537 ALA A O 1
ATOM 4195 N N . PRO A 1 538 ? -3.299 22.829 14.340 1.00 92.12 538 PRO A N 1
ATOM 4196 C CA . PRO A 1 538 ? -3.979 22.891 13.057 1.00 92.12 538 PRO A CA 1
ATOM 4197 C C . PRO A 1 538 ? -3.706 21.626 12.214 1.00 92.12 538 PRO A C 1
ATOM 4199 O O . PRO A 1 538 ? -2.699 20.938 12.420 1.00 92.12 538 PRO A O 1
ATOM 4202 N N . PRO A 1 539 ? -4.573 21.311 11.234 1.00 93.25 539 PRO A N 1
ATOM 4203 C CA . PRO A 1 539 ? -4.446 20.163 10.338 1.00 93.25 539 PRO A CA 1
ATOM 4204 C C . PRO A 1 539 ? -3.060 19.982 9.716 1.00 93.25 539 PRO A C 1
ATOM 4206 O O . PRO A 1 539 ? -2.552 18.865 9.712 1.00 93.25 539 PRO A O 1
ATOM 4209 N N . LEU A 1 540 ? -2.411 21.052 9.242 1.00 92.94 540 LEU A N 1
ATOM 4210 C CA . LEU A 1 540 ? -1.086 20.949 8.613 1.00 92.94 540 LEU A CA 1
ATOM 4211 C C . LEU A 1 540 ? 0.015 20.507 9.592 1.00 92.94 540 LEU A C 1
ATOM 4213 O O . LEU A 1 540 ? 0.899 19.743 9.211 1.00 92.94 540 LEU A O 1
ATOM 4217 N N . GLU A 1 541 ? -0.065 20.912 10.862 1.00 94.25 541 GLU A N 1
ATOM 4218 C CA . GLU A 1 541 ? 0.872 20.460 11.901 1.00 94.25 541 GLU A CA 1
ATOM 4219 C C . GLU A 1 541 ? 0.672 18.982 12.256 1.00 94.25 541 GLU A C 1
ATOM 4221 O O . GLU A 1 541 ? 1.633 18.265 12.524 1.00 94.25 541 GLU A O 1
ATOM 4226 N N . MET A 1 542 ? -0.571 18.493 12.231 1.00 95.31 542 MET A N 1
ATOM 4227 C CA . MET A 1 542 ? -0.837 17.060 12.394 1.00 95.31 542 MET A CA 1
ATOM 4228 C C . MET A 1 542 ? -0.425 16.260 11.150 1.00 95.31 542 MET A C 1
ATOM 4230 O O . MET A 1 542 ? 0.071 15.136 11.268 1.00 95.31 542 MET A O 1
ATOM 4234 N N . ALA A 1 543 ? -0.612 16.834 9.957 1.00 94.31 543 ALA A N 1
ATOM 4235 C CA . ALA A 1 543 ? -0.246 16.216 8.689 1.00 94.31 543 ALA A CA 1
ATOM 4236 C C . ALA A 1 543 ? 1.268 16.004 8.568 1.00 94.31 543 ALA A C 1
ATOM 4238 O O . ALA A 1 543 ? 1.671 15.000 7.989 1.00 94.31 543 ALA A O 1
ATOM 4239 N N . GLU A 1 544 ? 2.095 16.870 9.167 1.00 93.94 544 GLU A N 1
ATOM 4240 C CA . GLU A 1 544 ? 3.551 16.683 9.281 1.00 93.94 544 GLU A CA 1
ATOM 4241 C C . GLU A 1 544 ? 3.892 15.279 9.801 1.00 93.94 544 GLU A C 1
ATOM 4243 O O . GLU A 1 544 ? 4.579 14.507 9.129 1.00 93.94 544 GLU A O 1
ATOM 4248 N N . GLY A 1 545 ? 3.315 14.892 10.944 1.00 93.81 545 GLY A N 1
ATOM 4249 C CA . GLY A 1 545 ? 3.555 13.576 11.525 1.00 93.81 545 GLY A CA 1
ATOM 4250 C C . GLY A 1 545 ? 3.066 12.434 10.638 1.00 93.81 545 GLY A C 1
ATOM 4251 O O . GLY A 1 545 ? 3.686 11.371 10.607 1.00 93.81 545 GLY A O 1
ATOM 4252 N N . ILE A 1 546 ? 1.952 12.612 9.927 1.00 95.69 546 ILE A N 1
ATOM 4253 C CA . ILE A 1 546 ? 1.414 11.606 8.996 1.00 95.69 546 ILE A CA 1
ATOM 4254 C C . ILE A 1 546 ? 2.338 11.444 7.780 1.00 95.69 546 ILE A C 1
ATOM 4256 O O . ILE A 1 546 ? 2.622 10.324 7.358 1.00 95.69 546 ILE A O 1
ATOM 4260 N N . VAL A 1 547 ? 2.845 12.549 7.233 1.00 94.94 547 VAL A N 1
ATOM 4261 C CA . VAL A 1 547 ? 3.796 12.551 6.116 1.00 94.94 547 VAL A CA 1
ATOM 4262 C C . VAL A 1 547 ? 5.104 11.872 6.512 1.00 94.94 547 VAL A C 1
ATOM 4264 O O . VAL A 1 547 ? 5.662 11.124 5.711 1.00 94.94 547 VAL A O 1
ATOM 4267 N N . ASP A 1 548 ? 5.578 12.065 7.740 1.00 95.06 548 ASP A N 1
ATOM 4268 C CA . ASP A 1 548 ? 6.780 11.385 8.227 1.00 95.06 548 ASP A CA 1
ATOM 4269 C C . ASP A 1 548 ? 6.587 9.869 8.370 1.00 95.06 548 ASP A C 1
ATOM 4271 O O . ASP A 1 548 ? 7.496 9.102 8.038 1.00 95.06 548 ASP A O 1
ATOM 4275 N N . ASP A 1 549 ? 5.390 9.411 8.753 1.00 95.12 549 ASP A N 1
ATOM 4276 C CA . ASP A 1 549 ? 5.053 7.985 8.680 1.00 95.12 549 ASP A CA 1
ATOM 4277 C C . ASP A 1 549 ? 5.082 7.475 7.240 1.00 95.12 549 ASP A C 1
ATOM 4279 O O . ASP A 1 549 ? 5.680 6.429 6.990 1.00 95.12 549 ASP A O 1
ATOM 4283 N N . PHE A 1 550 ? 4.498 8.205 6.282 1.00 95.75 550 PHE A N 1
ATOM 4284 C CA . PHE A 1 550 ? 4.564 7.811 4.874 1.00 95.75 550 PHE A CA 1
ATOM 4285 C C . PHE A 1 550 ? 6.000 7.726 4.374 1.00 95.75 550 PHE A C 1
ATOM 4287 O O . PHE A 1 550 ? 6.364 6.706 3.801 1.00 95.75 550 PHE A O 1
ATOM 4294 N N . LYS A 1 551 ? 6.838 8.734 4.636 1.00 96.19 551 LYS A N 1
ATOM 4295 C CA . LYS A 1 551 ? 8.251 8.720 4.230 1.00 96.19 551 LYS A CA 1
ATOM 4296 C C . LYS A 1 551 ? 8.976 7.496 4.776 1.00 96.19 551 LYS A C 1
ATOM 4298 O O . LYS A 1 551 ? 9.633 6.797 4.013 1.00 96.19 551 LYS A O 1
ATOM 4303 N N . ARG A 1 552 ? 8.815 7.194 6.068 1.00 96.12 552 ARG A N 1
ATOM 4304 C CA . ARG A 1 552 ? 9.410 6.008 6.701 1.00 96.12 552 ARG A CA 1
ATOM 4305 C C . ARG A 1 552 ? 8.903 4.714 6.064 1.00 96.12 552 ARG A C 1
ATOM 4307 O O . ARG A 1 552 ? 9.698 3.861 5.687 1.00 96.12 552 ARG A O 1
ATOM 4314 N N . LEU A 1 553 ? 7.587 4.565 5.908 1.00 96.38 553 LEU A N 1
ATOM 4315 C CA . LEU A 1 553 ? 6.977 3.351 5.355 1.00 96.38 553 LEU A CA 1
ATOM 4316 C C . LEU A 1 553 ? 7.287 3.168 3.859 1.00 96.38 553 LEU A C 1
ATOM 4318 O O . LEU A 1 553 ? 7.409 2.038 3.401 1.00 96.38 553 LEU A O 1
ATOM 4322 N N . GLN A 1 554 ? 7.468 4.250 3.104 1.00 95.38 554 GLN A N 1
ATOM 4323 C CA . GLN A 1 554 ? 7.888 4.228 1.698 1.00 95.38 554 GLN A CA 1
ATOM 4324 C C . GLN A 1 554 ? 9.398 4.027 1.547 1.00 95.38 554 GLN A C 1
ATOM 4326 O O . GLN A 1 554 ? 9.853 3.493 0.539 1.00 95.38 554 GLN A O 1
ATOM 4331 N N . GLN A 1 555 ? 10.191 4.423 2.541 1.00 94.62 555 GLN A N 1
ATOM 4332 C CA . GLN A 1 555 ? 11.623 4.168 2.561 1.00 94.62 555 GLN A CA 1
ATOM 4333 C C . GLN A 1 555 ? 11.925 2.718 2.940 1.00 94.62 555 GLN A C 1
ATOM 4335 O O . GLN A 1 555 ? 12.710 2.072 2.250 1.00 94.62 555 GLN A O 1
ATOM 4340 N N . ASP A 1 556 ? 11.311 2.188 3.994 1.00 94.38 556 ASP A N 1
ATOM 4341 C CA . ASP A 1 556 ? 11.681 0.883 4.555 1.00 94.38 556 ASP A CA 1
ATOM 4342 C C . ASP A 1 556 ? 10.750 -0.250 4.103 1.00 94.38 556 ASP A C 1
ATOM 4344 O O . ASP A 1 556 ? 11.173 -1.403 3.996 1.00 94.38 556 ASP A O 1
ATOM 4348 N N . GLY A 1 557 ? 9.502 0.080 3.769 1.00 96.06 557 GLY A N 1
ATOM 4349 C CA . GLY A 1 557 ? 8.430 -0.882 3.541 1.00 96.06 557 GLY A CA 1
ATOM 4350 C C . GLY A 1 557 ? 7.804 -1.362 4.851 1.00 96.06 557 GLY A C 1
ATOM 4351 O O . GLY A 1 557 ? 8.464 -1.488 5.883 1.00 96.06 557 GLY A O 1
ATOM 4352 N N . LEU A 1 558 ? 6.508 -1.665 4.813 1.00 97.56 558 LEU A N 1
ATOM 4353 C CA . LEU A 1 558 ? 5.794 -2.302 5.917 1.00 97.56 558 LEU A CA 1
ATOM 4354 C C . LEU A 1 558 ? 5.795 -3.818 5.719 1.00 97.56 558 LEU A C 1
ATOM 4356 O O . LEU A 1 558 ? 5.055 -4.325 4.882 1.00 97.56 558 LEU A O 1
ATOM 4360 N N . ILE A 1 559 ? 6.594 -4.554 6.490 1.00 98.12 559 ILE A N 1
ATOM 4361 C CA . ILE A 1 559 ? 6.512 -6.021 6.511 1.00 98.12 559 ILE A CA 1
ATOM 4362 C C . ILE A 1 559 ? 5.339 -6.424 7.409 1.00 98.12 559 ILE A C 1
ATOM 4364 O O . ILE A 1 559 ? 5.351 -6.127 8.603 1.00 98.12 559 ILE A O 1
ATOM 4368 N N . ALA A 1 560 ? 4.345 -7.104 6.842 1.00 97.88 560 ALA A N 1
ATOM 4369 C CA . ALA A 1 560 ? 3.180 -7.590 7.574 1.00 97.88 560 ALA A CA 1
ATOM 4370 C C . ALA A 1 560 ? 2.750 -8.982 7.095 1.00 97.88 560 ALA A C 1
ATOM 4372 O O . ALA A 1 560 ? 2.981 -9.361 5.943 1.00 97.88 560 ALA A O 1
ATOM 4373 N N . TRP A 1 561 ? 2.118 -9.743 7.990 1.00 97.94 561 TRP A N 1
ATOM 4374 C CA . TRP A 1 561 ? 1.500 -11.022 7.654 1.00 97.94 561 TRP A CA 1
ATOM 4375 C C . TRP A 1 561 ? 0.226 -10.793 6.840 1.00 97.94 561 TRP A C 1
ATOM 4377 O O . TRP A 1 561 ? -0.688 -10.111 7.299 1.00 97.94 561 TRP A O 1
ATOM 4387 N N . ASP A 1 562 ? 0.156 -11.376 5.647 1.00 98.31 562 ASP A N 1
ATOM 4388 C CA . ASP A 1 562 ? -1.047 -11.377 4.818 1.00 98.31 562 ASP A CA 1
ATOM 4389 C C . ASP A 1 562 ? -1.822 -12.681 5.041 1.00 98.31 562 ASP A C 1
ATOM 4391 O O . ASP A 1 562 ? -1.302 -13.774 4.787 1.00 98.31 562 ASP A O 1
ATOM 4395 N N . CYS A 1 563 ? -3.065 -12.586 5.516 1.00 97.44 563 CYS A N 1
ATOM 4396 C CA . CYS A 1 563 ? -3.860 -13.770 5.847 1.00 97.44 563 CYS A CA 1
ATOM 4397 C C . CYS A 1 563 ? -4.389 -14.536 4.619 1.00 97.44 563 CYS A C 1
ATOM 4399 O O . CYS A 1 563 ? -4.615 -15.745 4.721 1.00 97.44 563 CYS A O 1
ATOM 4401 N N . GLU A 1 564 ? -4.514 -13.882 3.461 1.00 97.12 564 GLU A N 1
ATOM 4402 C CA . GLU A 1 564 ? -4.927 -14.498 2.195 1.00 97.12 564 GLU A CA 1
ATOM 4403 C C . GLU A 1 564 ? -3.750 -15.212 1.522 1.00 97.12 564 GLU A C 1
ATOM 4405 O O . GLU A 1 564 ? -3.852 -16.379 1.134 1.00 97.12 564 GLU A O 1
ATOM 4410 N N . PHE A 1 565 ? -2.592 -14.553 1.427 1.00 94.44 565 PHE A N 1
ATOM 4411 C CA . PHE A 1 565 ? -1.392 -15.162 0.845 1.00 94.44 565 PHE A CA 1
ATOM 4412 C C . PHE A 1 565 ? -0.688 -16.142 1.788 1.00 94.44 565 PHE A C 1
ATOM 4414 O O . PHE A 1 565 ? 0.077 -16.985 1.313 1.00 94.44 565 PHE A O 1
ATOM 4421 N N . LYS A 1 566 ? -0.958 -16.060 3.099 1.00 96.25 566 LYS A N 1
ATOM 4422 C CA . LYS A 1 566 ? -0.325 -16.869 4.155 1.00 96.25 566 LYS A CA 1
ATOM 4423 C C . LYS A 1 566 ? 1.201 -16.763 4.131 1.00 96.25 566 LYS A C 1
ATOM 4425 O O . LYS A 1 566 ? 1.913 -17.756 4.290 1.00 96.25 566 LYS A O 1
ATOM 4430 N N . GLU A 1 567 ? 1.696 -15.553 3.895 1.00 95.88 567 GLU A N 1
ATOM 4431 C CA . GLU A 1 567 ? 3.116 -15.215 3.901 1.00 95.88 567 GLU A CA 1
ATOM 4432 C C . GLU A 1 567 ? 3.325 -13.765 4.358 1.00 95.88 567 GLU A C 1
ATOM 4434 O O . GLU A 1 567 ? 2.390 -12.962 4.394 1.00 95.88 567 GLU A O 1
ATOM 4439 N N . GLU A 1 568 ? 4.563 -13.420 4.711 1.00 97.94 568 GLU A N 1
ATOM 4440 C CA . GLU A 1 568 ? 4.932 -12.024 4.934 1.00 97.94 568 GLU A CA 1
ATOM 4441 C C . GLU A 1 568 ? 5.050 -11.279 3.600 1.00 97.94 568 GLU A C 1
ATOM 4443 O O . GLU A 1 568 ? 5.719 -11.730 2.662 1.00 97.94 568 GLU A O 1
ATOM 4448 N N . VAL A 1 569 ? 4.451 -10.095 3.546 1.00 98.19 569 VAL A N 1
ATOM 4449 C CA . VAL A 1 569 ? 4.436 -9.204 2.385 1.00 98.19 569 VAL A CA 1
ATOM 4450 C C . VAL A 1 569 ? 5.003 -7.850 2.789 1.00 98.19 569 VAL A C 1
ATOM 4452 O O . VAL A 1 569 ? 4.784 -7.386 3.907 1.00 98.19 569 VAL A O 1
ATOM 4455 N N . VAL A 1 570 ? 5.742 -7.217 1.879 1.00 98.38 570 VAL A N 1
ATOM 4456 C CA . VAL A 1 570 ? 6.150 -5.817 2.007 1.00 98.38 570 VAL A CA 1
ATOM 4457 C C . VAL A 1 570 ? 5.067 -4.938 1.390 1.00 98.38 570 VAL A C 1
ATOM 4459 O O . VAL A 1 570 ? 4.785 -5.036 0.198 1.00 98.38 570 VAL A O 1
ATOM 4462 N N . TYR A 1 571 ? 4.475 -4.056 2.180 1.00 98.25 571 TYR A N 1
ATOM 4463 C CA . TYR A 1 571 ? 3.514 -3.066 1.716 1.00 98.25 571 TYR A CA 1
ATOM 4464 C C . TYR A 1 571 ? 4.164 -1.694 1.583 1.00 98.25 571 TYR A C 1
ATOM 4466 O O . TYR A 1 571 ? 4.998 -1.313 2.405 1.00 98.25 571 TYR A O 1
ATOM 4474 N N . ILE A 1 572 ? 3.752 -0.943 0.563 1.00 97.62 572 ILE A N 1
ATOM 4475 C CA . ILE A 1 572 ? 4.168 0.439 0.311 1.00 97.62 572 ILE A CA 1
ATOM 4476 C C . ILE A 1 572 ? 2.928 1.333 0.427 1.00 97.62 572 ILE A C 1
ATOM 4478 O O . ILE A 1 572 ? 2.172 1.468 -0.542 1.00 97.62 572 ILE A O 1
ATOM 4482 N N . PRO A 1 573 ? 2.681 1.924 1.609 1.00 97.12 573 PRO A N 1
ATOM 4483 C CA . PRO A 1 573 ? 1.555 2.819 1.811 1.00 97.12 573 PRO A CA 1
ATOM 4484 C C . PRO A 1 573 ? 1.773 4.173 1.141 1.00 97.12 573 PRO A C 1
ATOM 4486 O O . PRO A 1 573 ? 2.880 4.717 1.152 1.00 97.12 573 PRO A O 1
ATOM 4489 N N . TRP A 1 574 ? 0.711 4.761 0.597 1.00 96.00 574 TRP A N 1
ATOM 4490 C CA . TRP A 1 574 ? 0.753 6.122 0.061 1.00 96.00 574 TRP A CA 1
ATOM 4491 C C . TRP A 1 574 ? -0.620 6.796 0.116 1.00 96.00 574 TRP A C 1
ATOM 4493 O O . TRP A 1 574 ? -1.660 6.135 0.107 1.00 96.00 574 TRP A O 1
ATOM 4503 N N . GLY A 1 575 ? -0.622 8.128 0.187 1.00 95.06 575 GLY A N 1
ATOM 4504 C CA . GLY A 1 575 ? -1.847 8.923 0.186 1.00 95.06 575 GLY A CA 1
ATOM 4505 C C . GLY A 1 575 ? -2.448 9.001 -1.214 1.00 95.06 575 GLY A C 1
ATOM 4506 O O . GLY A 1 575 ? -1.951 9.749 -2.054 1.00 95.06 575 GLY A O 1
ATOM 4507 N N . PHE A 1 576 ? -3.525 8.255 -1.449 1.00 95.31 576 PHE A N 1
ATOM 4508 C CA . PHE A 1 576 ? -4.293 8.295 -2.693 1.00 95.31 576 PHE A CA 1
ATOM 4509 C C . PHE A 1 576 ? -4.925 9.669 -2.912 1.00 95.31 576 PHE A C 1
ATOM 4511 O O . PHE A 1 576 ? -4.866 10.232 -4.005 1.00 95.31 576 PHE A O 1
ATOM 4518 N N . GLY A 1 577 ? -5.486 10.218 -1.837 1.00 92.81 577 GLY A N 1
ATOM 4519 C CA . GLY A 1 577 ? -6.051 11.553 -1.790 1.00 92.81 577 GLY A CA 1
ATOM 4520 C C . GLY A 1 577 ? -6.261 12.010 -0.352 1.00 92.81 577 GLY A C 1
ATOM 4521 O O . GLY A 1 577 ? -6.411 11.190 0.557 1.00 92.81 577 GLY A O 1
ATOM 4522 N N . TRP A 1 578 ? -6.262 13.329 -0.175 1.00 93.06 578 TRP A N 1
ATOM 4523 C CA . TRP A 1 578 ? -6.545 14.009 1.085 1.00 93.06 578 TRP A CA 1
ATOM 4524 C C . TRP A 1 578 ? -7.842 14.787 0.911 1.00 93.06 578 TRP A C 1
ATOM 4526 O O . TRP A 1 578 ? -7.961 15.616 0.011 1.00 93.06 578 TRP A O 1
ATOM 4536 N N . LEU A 1 579 ? -8.828 14.458 1.729 1.00 91.00 579 LEU A N 1
ATOM 4537 C CA . LEU A 1 579 ? -10.208 14.883 1.590 1.00 91.00 579 LEU A CA 1
ATOM 4538 C C . LEU A 1 579 ? -10.597 15.764 2.777 1.00 91.00 579 LEU A C 1
ATOM 4540 O O . LEU A 1 579 ? -10.132 15.576 3.900 1.00 91.00 579 LEU A O 1
ATOM 4544 N N . GLY A 1 580 ? -11.474 16.717 2.502 1.00 88.50 580 GLY A N 1
ATOM 4545 C CA . GLY A 1 580 ? -12.056 17.638 3.469 1.00 88.50 580 GLY A CA 1
ATOM 4546 C C . GLY A 1 580 ? -13.227 18.371 2.826 1.00 88.50 580 GLY A C 1
ATOM 4547 O O . GLY A 1 580 ? -13.444 18.250 1.614 1.00 88.50 580 GLY A O 1
ATOM 4548 N N . ASP A 1 581 ? -13.983 19.123 3.615 1.00 87.44 581 ASP A N 1
ATOM 4549 C CA . ASP A 1 581 ? -14.933 20.095 3.082 1.00 87.44 581 ASP A CA 1
ATOM 4550 C C . ASP A 1 581 ? -14.196 21.285 2.425 1.00 87.44 581 ASP A C 1
ATOM 4552 O O . ASP A 1 581 ? -12.966 21.319 2.366 1.00 87.44 581 ASP A O 1
ATOM 4556 N N . ASN A 1 582 ? -14.919 22.261 1.870 1.00 86.69 582 ASN A N 1
ATOM 4557 C CA . ASN A 1 582 ? -14.278 23.368 1.145 1.00 86.69 582 ASN A CA 1
ATOM 4558 C C . ASN A 1 582 ? -13.280 24.169 2.020 1.00 86.69 582 ASN A C 1
ATOM 4560 O O . ASN A 1 582 ? -12.158 24.402 1.557 1.00 86.69 582 ASN A O 1
ATOM 4564 N N . PRO A 1 583 ? -13.631 24.589 3.258 1.00 86.12 583 PRO A N 1
ATOM 4565 C CA . PRO A 1 583 ? -12.672 25.173 4.194 1.00 86.12 583 PRO A CA 1
ATOM 4566 C C . PRO A 1 583 ? -11.439 24.299 4.437 1.00 86.12 583 PRO A C 1
ATOM 4568 O O . PRO A 1 583 ? -10.317 24.785 4.286 1.00 86.12 583 PRO A O 1
ATOM 4571 N N . MET A 1 584 ? -11.629 23.018 4.757 1.00 89.56 584 MET A N 1
ATOM 4572 C CA . MET A 1 584 ? -10.530 22.115 5.085 1.00 89.56 584 MET A CA 1
ATOM 4573 C C . MET A 1 584 ? -9.630 21.841 3.878 1.00 89.56 584 MET A C 1
ATOM 4575 O O . MET A 1 584 ? -8.409 21.861 4.000 1.00 89.56 584 MET A O 1
ATOM 4579 N N . GLN A 1 585 ? -10.196 21.657 2.684 1.00 87.81 585 GLN A N 1
ATOM 4580 C CA . GLN A 1 585 ? -9.410 21.538 1.452 1.00 87.81 585 GLN A CA 1
ATOM 4581 C C . GLN A 1 585 ? -8.582 22.794 1.198 1.00 87.81 585 GLN A C 1
ATOM 4583 O O . GLN A 1 585 ? -7.416 22.698 0.827 1.00 87.81 585 GLN A O 1
ATOM 4588 N N . SER A 1 586 ? -9.151 23.977 1.430 1.00 86.62 586 SER A N 1
ATOM 4589 C CA . SER A 1 586 ? -8.401 25.218 1.279 1.00 86.62 586 SER A CA 1
ATOM 4590 C C . SER A 1 586 ? -7.243 25.329 2.274 1.00 86.62 586 SER A C 1
ATOM 4592 O O . SER A 1 586 ? -6.199 25.879 1.919 1.00 86.62 586 SER A O 1
ATOM 4594 N N . GLU A 1 587 ? -7.415 24.845 3.502 1.00 87.38 587 GLU A N 1
ATOM 4595 C CA . GLU A 1 587 ? -6.353 24.790 4.508 1.00 87.38 587 GLU A CA 1
ATOM 4596 C C . GLU A 1 587 ? -5.260 23.789 4.107 1.00 87.38 587 GLU A C 1
ATOM 4598 O O . GLU A 1 587 ? -4.087 24.155 4.034 1.00 87.38 587 GLU A O 1
ATOM 4603 N N . LEU A 1 588 ? -5.641 22.564 3.731 1.00 87.31 588 LEU A N 1
ATOM 4604 C CA . LEU A 1 588 ? -4.715 21.517 3.283 1.00 87.31 588 LEU A CA 1
ATOM 4605 C C . LEU A 1 588 ? -3.936 21.916 2.020 1.00 87.31 588 LEU A C 1
ATOM 4607 O O . LEU A 1 588 ? -2.748 21.625 1.907 1.00 87.31 588 LEU A O 1
ATOM 4611 N N . CYS A 1 589 ? -4.575 22.617 1.081 1.00 85.94 589 CYS A N 1
ATOM 4612 C CA . CYS A 1 589 ? -3.933 23.134 -0.130 1.00 85.94 589 CYS A CA 1
ATOM 4613 C C . CYS A 1 589 ? -3.201 24.467 0.085 1.00 85.94 589 CYS A C 1
ATOM 4615 O O . CYS A 1 589 ? -2.628 24.994 -0.867 1.00 85.94 589 CYS A O 1
ATOM 4617 N N . SER A 1 590 ? -3.243 25.044 1.292 1.00 81.38 590 SER A N 1
ATOM 4618 C CA . SER A 1 590 ? -2.717 26.388 1.582 1.00 81.38 590 SER A CA 1
ATOM 4619 C C . SER A 1 590 ? -3.259 27.484 0.639 1.00 81.38 590 SER A C 1
ATOM 4621 O O . SER A 1 590 ? -2.603 28.495 0.394 1.00 81.38 590 SER A O 1
ATOM 4623 N N . HIS A 1 591 ? -4.470 27.306 0.099 1.00 61.34 591 HIS A N 1
ATOM 4624 C CA . HIS A 1 591 ? -5.018 28.130 -0.985 1.00 61.34 591 HIS A CA 1
ATOM 4625 C C . HIS A 1 591 ? -5.489 29.524 -0.519 1.00 61.34 591 HIS A C 1
ATOM 4627 O O . HIS A 1 591 ? -5.386 30.490 -1.268 1.00 61.34 591 HIS A O 1
ATOM 4633 N N . ILE A 1 592 ? -5.955 29.665 0.729 1.00 53.78 592 ILE A N 1
ATOM 4634 C CA . ILE A 1 592 ? -6.413 30.954 1.305 1.00 53.78 592 ILE A CA 1
ATOM 4635 C C . ILE A 1 592 ? -5.271 31.728 2.018 1.00 53.78 592 ILE A C 1
ATOM 4637 O O . ILE A 1 592 ? -5.483 32.812 2.551 1.00 53.78 592 ILE A O 1
ATOM 4641 N N . GLY A 1 593 ? -4.025 31.237 1.975 1.00 47.75 593 GLY A N 1
ATOM 4642 C CA . GLY A 1 593 ? -2.891 31.808 2.725 1.00 47.75 593 GLY A CA 1
ATOM 4643 C C . GLY A 1 593 ? -2.031 32.864 2.013 1.00 47.75 593 GLY A C 1
ATOM 4644 O O . GLY A 1 593 ? -1.171 33.463 2.653 1.00 47.75 593 GLY A O 1
ATOM 4645 N N . LEU A 1 594 ? -2.227 33.131 0.716 1.00 39.38 594 LEU A N 1
ATOM 4646 C CA . LEU A 1 594 ? -1.418 34.105 -0.041 1.00 39.38 594 LEU A CA 1
ATOM 4647 C C . LEU A 1 594 ? -2.130 35.455 -0.225 1.00 39.38 594 LEU A C 1
ATOM 4649 O O . LEU A 1 594 ? -2.204 35.992 -1.326 1.00 39.38 594 LEU A O 1
ATOM 4653 N N . HIS A 1 595 ? -2.616 36.046 0.865 1.00 36.28 595 HIS A N 1
ATOM 4654 C CA . HIS A 1 595 ? -2.863 37.486 0.911 1.00 36.28 595 HIS A CA 1
ATOM 4655 C C . HIS A 1 595 ? -1.876 38.143 1.884 1.00 36.28 595 HIS A C 1
ATOM 4657 O O . HIS A 1 595 ? -2.020 38.072 3.097 1.00 36.28 595 HIS A O 1
ATOM 4663 N N . THR A 1 596 ? -0.868 38.793 1.289 1.00 39.72 596 THR A N 1
ATOM 4664 C CA . THR A 1 596 ? -0.029 39.869 1.850 1.00 39.72 596 THR A CA 1
ATOM 4665 C C . THR A 1 596 ? 0.733 39.578 3.148 1.00 39.72 596 THR A C 1
ATOM 4667 O O . THR A 1 596 ? 0.306 39.939 4.238 1.00 39.72 596 THR A O 1
ATOM 4670 N N . GLY A 1 597 ? 1.955 39.071 2.991 1.00 28.77 597 GLY A N 1
ATOM 4671 C CA . GLY A 1 597 ? 3.037 39.219 3.960 1.00 28.77 597 GLY A CA 1
ATOM 4672 C C . GLY A 1 597 ? 4.361 39.229 3.208 1.00 28.77 597 GLY A C 1
ATOM 4673 O O . GLY A 1 597 ? 4.829 38.188 2.760 1.00 28.77 597 GLY A O 1
ATOM 4674 N N . SER A 1 598 ? 4.928 40.413 2.988 1.00 33.47 598 SER A N 1
ATOM 4675 C CA . SER A 1 598 ? 6.286 40.575 2.472 1.00 33.47 598 SER A CA 1
ATOM 4676 C C . SER A 1 598 ? 7.275 39.940 3.450 1.00 33.47 598 SER A C 1
ATOM 4678 O O . SER A 1 598 ? 7.524 40.505 4.514 1.00 33.47 598 SER A O 1
ATOM 4680 N N . TRP A 1 599 ? 7.839 38.789 3.096 1.00 27.72 599 TRP A N 1
ATOM 4681 C CA . TRP A 1 599 ? 9.008 38.241 3.779 1.00 27.72 599 TRP A CA 1
ATOM 4682 C C . TRP A 1 599 ? 10.277 38.727 3.064 1.00 27.72 599 TRP A C 1
ATOM 4684 O O . TRP A 1 599 ? 10.311 38.682 1.831 1.00 27.72 599 TRP A O 1
ATOM 4694 N N . PRO A 1 600 ? 11.299 39.228 3.785 1.00 32.53 600 PRO A N 1
ATOM 4695 C CA . PRO A 1 600 ? 12.568 39.601 3.178 1.00 32.53 600 PRO A CA 1
ATOM 4696 C C . PRO A 1 600 ? 13.322 38.344 2.739 1.00 32.53 600 PRO A C 1
ATOM 4698 O O . PRO A 1 600 ? 13.362 37.354 3.469 1.00 32.53 600 PRO A O 1
ATOM 4701 N N . GLU A 1 601 ? 13.929 38.421 1.558 1.00 28.16 601 GLU A N 1
ATOM 4702 C CA . GLU A 1 601 ? 14.905 37.454 1.056 1.00 28.16 601 GLU A CA 1
ATOM 4703 C C . GLU A 1 601 ? 16.041 37.240 2.075 1.00 28.16 601 GLU A C 1
ATOM 4705 O O . GLU A 1 601 ? 16.603 38.213 2.588 1.00 28.16 601 GLU A O 1
ATOM 4710 N N . PHE A 1 602 ? 16.400 35.975 2.317 1.00 30.50 602 PHE A N 1
ATOM 4711 C CA . PHE A 1 602 ? 17.702 35.563 2.845 1.00 30.50 602 PHE A CA 1
ATOM 4712 C C . PHE A 1 602 ? 18.239 34.377 2.052 1.00 30.50 602 PHE A C 1
ATOM 4714 O O . PHE A 1 602 ? 17.455 33.428 1.815 1.00 30.50 602 PHE A O 1
#

Foldseek 3Di:
DDDPPPQQDLVLEPCSVQWDADPVQWIDGPQDPPDDTHHPVRRNVVCPPPSNVVSVVVVVVVPDPDDDDDDDDDDDDDDDDDDDDDDDDDDDDDDDDPDDPPPDPVCPDDFDWAADDPPDDPLDGTDRRSDPPPPDDDDDDDDDDDDDDDDDDDDDDDDDDDDDDDDDDDDDDDDDDDDDDDDDDDDDDDDDDDDDDDDDDDDDDDDDDDDDPDDDDPQQVVPPVDRHPLLNVLLCVCVPPRRHDDLVNSVVVVVVVVVVPDPDHDDPVSSVVSVVVCCVVQNQPWDWDAFPVGDIKIFGQPLSVVQCQLQPPSRVVQFDQAQACPDPDDQALSNDCLLQPVDFQLQNFQWDFDPDPVGDIAGAQAWFWFDQDPVSQTWIWGFRHWHDYPRFIKTWIFTWDADPVQAATETEPADPVNTRIGTPVRTDGHRVRCQVCVVVNSHHHSQGYQAYFYQDPPPRDTDGDGDHTPPPDPVCVLCVSAAEGHWEKEKEWDWDAPDPDDDDQIKIWIKIATSRGGNVVRPDPVRIGTTMMDSTDDPVSSVVVVVVSLVVCQVRFNFHQRNVVRDTHGYRYDYSDYDYPPVNVCVVVVVPVPDDDDDDDD

Secondary structure (DSSP, 8-state):
---------GGGSSSGGGEEE-TTS-EEESS-TTPPPB-HHHHHHHHTSHHHHHHHHHHHHTTS---PPP---------------PPPPPPSS-------TT---S-----EEEEPPTTS-TT-SEEEE---TT--PPPPPP-----------------------------------------------------------------------S----TTTTTTTSSSHHHHHHHHHTT-TT----HHHHHHHHHHHHHTT--SPPPHHHHHHHHHHHHHHHS---EEEE-TTS-EEEE--HHHHHHHHHH-TTTGGGB--S-B--TT---SGGGSHIIIIIS-HHHH-SEEE-SSTT--EEETTS-EEEE-STT--EEEEEEEEEEEETTEEEEEEEEEEEPTTSS-EEEE-SSGGGPEEEEGGGEEE-HHHHHHHGGGGTPPPTT-EEEEEEE-TTTS-EEEEE----SS-HHHHHHTTSEEEEEEEEEEEEEEESSSSSSS-EEEEEEEEETTB-HHHHTSGGG-EEEEEESSS-HHHHHHHHHHHHHHHHHH-EEEEETTTTEEEEEEEEEEEEE--HHHHHHHTTTT--S---PPP-